Protein AF-A0A2G9V247-F1 (afdb_monomer)

Radius of gyration: 48.84 Å; Cα contacts (8 Å, |Δi|>4): 1577; chains: 1; bounding box: 129×51×136 Å

InterPro domains:
  IPR002049 Laminin-type EGF domain [PF00053] (2-24)
  IPR002049 Laminin-type EGF domain [PF00053] (73-114)
  IPR002049 Laminin-type EGF domain [PF00053] (118-170)
  IPR002049 Laminin-type EGF domain [PF00053] (173-223)
  IPR002049 Laminin-type EGF domain [PF00053] (226-264)
  IPR002049 Laminin-type EGF domain [PS01248] (194-228)
  IPR002049 Laminin-type EGF domain [PS50027] (1-26)
  IPR002049 Laminin-type EGF domain [PS50027] (27-72)
  IPR002049 Laminin-type EGF domain [PS50027] (73-122)
  IPR002049 Laminin-type EGF domain [PS50027] (173-225)
  IPR002049 Laminin-type EGF domain [SM00180] (27-70)
  IPR002049 Laminin-type EGF domain [SM00180] (73-115)
  IPR002049 Laminin-type EGF domain [SM00180] (118-170)
  IPR002049 Laminin-type EGF domain [SM00180] (173-223)
  IPR002049 Laminin-type EGF domain [SM00180] (226-279)
  IPR002049 Laminin-type EGF domain [cd00055] (2-22)
  IPR002049 Laminin-type EGF domain [cd00055] (27-68)
  IPR002049 Laminin-type EGF domain [cd00055] (72-113)
  IPR002049 Laminin-type EGF domain [cd00055] (118-170)
  IPR002049 Laminin-type EGF domain [cd00055] (173-215)

Sequence (607 aa):
MCKDGFVGEKCDQCDIGYYGYPNCKECNCMGAGAKALECDATSGQCPCYANFTARTCDKCAVGFYDYPNCKACSCLIDGAKGQACDSKGQCYCKGNFEGERCDRCKPNFYNFPACEECNCHPAGVTPDFAGCDKVQPGELCSCRKNVDGRICDQCKPTFWDLQYHHADGCIECDCNLNGTLAMLNTCDLKSGQCLCKRNAAGRQCEKCADGFYNLEGFNQLGCEPCNCDIGGALRADCDGQTGQCRCRPRVTGLRCDKPIDNHYFPTLWHHQYEAEDGHTDEQRPVRFAVDETQFPAYSWRGYAVFSPIQEKINMDMDVAKASVYRLLFKYHNPTSVPITATVEIAPKMTHTQDIMQSEKVVFAPTSSPSVKEVTVAGKPFVLNPGKWTLAVNTKQRLFLDYIVVLPAEYYLGTILKERAAPPCEANNAHNSTCVDLLYPPMAIAARADITEATDTFKEVQIDGTTVDLKRVPIEHLPEIIGPASYVQTGDDKKVIEATIEVPEDYDYAVVVEYHNHKETQLPVTVEIVQDGNVKLNGSITIHSCPFATFCREVVSEGGKVAIVPLTKGPATVQLHVPPSADFGLAAINLIAKKEWNNEYLQQVIKN

Foldseek 3Di:
DEDPQFDDPVSQFGDFQWADPPDTDGLQLPFLFAPDSGADRYPSAGHGDPQFDDRNSNHGDFQFADPPVTHGQQADPLFAPDSGDDNVNAGHGDPQFDDSRSQGGDFQFDDPSVRHHQQADQLFAAPPWRHQVPDDVPARGHGFQQFDDSRRPFGHFQWADQGNPPNRRTDGLQADLLQAFQSFSGADRYQSAGHGAQQFDDSRSPWGDFQWADQGSQDSNRTDGLQADLVFAPDSGDDRHQSAGHGDPQFDDSRSPHGPPPDDDCDLCVQKFFQQCWADPVRHGADFDDDCVQANPFPDPGWGWAAQVPFKTKTKDFDAAWFFWKKKWFKADQDQAKFKKKKKKAAPDDPDPDDIAIDIDIDGHDPYTDIDIDDGVPGTHTDHGHMMMIMIGGNHTMITRIMRTGGPCVVVVPSNVDDQADFAFQQCNVPDDHWHWDAPDAPFQKKQFDDPVDQQKWWQDPVRDTHGADKDDCNQGPPLQHIFGKDAAAQAKIKMKGKIFHAAFAKWWKKWWWADQDQDWWKKWKWKDDPNDTQDIFIGINHHHRHNYTAMHITDDPSHGDIGGDHGGIMMMMITGHHRDTITTGMMTIHGPVRDDPSSRHIDTDD

Secondary structure (DSSP, 8-state):
-PPTTEESTTS-EEPTTEESTTS-EE----STTBS-S---TTT----B-TTEESTTS-EEPTTEESTTT-EEP---TTTEEEEEE-TTS-EEE-TTEESTTS-EEPTTEESTTT-EE----TTTB-TT---TTSSPTT----B-TTEESTTS-EEPTTEE---TTSTTSSEE----TTTBGGG---B-TTT--B-B-TTEESTTS-EEPTTEE---TTBTTSSEE----TTTEEEEEE-TTT--EEEPTTEESTTS-EEPTT-----GGGGEEEGGG-B-TTSPBPPEE--TTTSTT-STT-EEE-BTTB-EEEEEEEE-S-EEEEEEEEEE--SSSPEEEEEEEEESSTTS----EEEEEEE---SS-EEEEE-BTTB-EEE-SEEEEEEEE-SS--EEEEEEEEEHHHHH-GGGS-PPPPBPBTTTTTTS--B-EE-PPP--SEEEE--SS----EEEPTTS-EEEPEEPPTTTS-TTT---EEEE--SS-EEEEEEEEE-SSEEEEEEEEEEB-SS--EEEEEEEEETTEEEEEEEEEE-BB-BSS-EEEE-EETTEE-EEEE-SEEEEEEEEEPTT-EEEEEEEEEEEGGG--GGGGS-EE--

Structure (mmCIF, N/CA/C/O backbone):
data_AF-A0A2G9V247-F1
#
_entry.id   AF-A0A2G9V247-F1
#
loop_
_atom_site.group_PDB
_atom_site.id
_atom_site.type_symbol
_atom_site.label_atom_id
_atom_site.label_alt_id
_atom_site.label_comp_id
_atom_site.label_asym_id
_atom_site.label_entity_id
_atom_site.label_seq_id
_atom_site.pdbx_PDB_ins_code
_atom_site.Cartn_x
_atom_site.Cartn_y
_atom_site.Cartn_z
_atom_site.occupancy
_atom_site.B_iso_or_equiv
_atom_site.auth_seq_id
_atom_site.auth_comp_id
_atom_site.auth_asym_id
_atom_site.auth_atom_id
_atom_site.pdbx_PDB_model_num
ATOM 1 N N . MET A 1 1 ? -96.273 -0.673 67.537 1.00 77.56 1 MET A N 1
ATOM 2 C CA . MET A 1 1 ? -94.955 -1.304 67.761 1.00 77.56 1 MET A CA 1
ATOM 3 C C . MET A 1 1 ? -94.477 -1.844 66.430 1.00 77.56 1 MET A C 1
ATOM 5 O O . MET A 1 1 ? -95.245 -2.554 65.790 1.00 77.56 1 MET A O 1
ATOM 9 N N . CYS A 1 2 ? -93.280 -1.453 66.000 1.00 86.56 2 CYS A N 1
ATOM 10 C CA . CYS A 1 2 ? -92.674 -1.945 64.765 1.00 86.56 2 CYS A CA 1
ATOM 11 C C . CYS A 1 2 ? -92.069 -3.342 64.966 1.00 86.56 2 CYS A C 1
ATOM 13 O O . CYS A 1 2 ? -91.823 -3.755 66.099 1.00 86.56 2 CYS A O 1
ATOM 15 N N . LYS A 1 3 ? -91.882 -4.085 63.868 1.00 85.62 3 LYS A N 1
ATOM 16 C CA . LYS A 1 3 ? -91.127 -5.347 63.869 1.00 85.62 3 LYS A CA 1
ATOM 17 C C . LYS A 1 3 ? -89.638 -5.038 64.074 1.00 85.62 3 LYS A C 1
ATOM 19 O O . LYS A 1 3 ? -89.191 -3.969 63.674 1.00 85.62 3 LYS A O 1
ATOM 24 N N . ASP A 1 4 ? -88.898 -5.971 64.670 1.00 85.12 4 ASP A N 1
ATOM 25 C CA . ASP A 1 4 ? -87.453 -5.839 64.890 1.00 85.12 4 ASP A CA 1
ATOM 26 C C . ASP A 1 4 ? -86.709 -5.439 63.600 1.00 85.12 4 ASP A C 1
ATOM 28 O O . ASP A 1 4 ? -86.990 -5.985 62.526 1.00 85.12 4 ASP A O 1
ATOM 32 N N . GLY A 1 5 ? -85.831 -4.438 63.708 1.00 84.38 5 GLY A N 1
ATOM 33 C CA . GLY A 1 5 ? -85.126 -3.808 62.585 1.00 84.38 5 GLY A CA 1
ATOM 34 C C . GLY A 1 5 ? -85.887 -2.715 61.812 1.00 84.38 5 GLY A C 1
ATOM 35 O O . GLY A 1 5 ? -85.357 -2.220 60.816 1.00 84.38 5 GLY A O 1
ATOM 36 N N . PHE A 1 6 ? -87.096 -2.315 62.236 1.00 90.69 6 PHE A N 1
ATOM 37 C CA . PHE A 1 6 ? -87.892 -1.232 61.625 1.00 90.69 6 PHE A CA 1
ATOM 38 C C . PHE A 1 6 ? -88.210 -0.108 62.624 1.00 90.69 6 PHE A C 1
ATOM 40 O O . PHE A 1 6 ? -88.586 -0.370 63.765 1.00 90.69 6 PHE A O 1
ATOM 47 N N . VAL A 1 7 ? -88.161 1.144 62.162 1.00 89.44 7 VAL A N 1
ATOM 48 C CA . VAL A 1 7 ? -88.392 2.362 62.958 1.00 89.44 7 VAL A CA 1
ATOM 49 C C . VAL A 1 7 ? -89.290 3.362 62.209 1.00 89.44 7 VAL A C 1
ATOM 51 O O . VAL A 1 7 ? -89.595 3.187 61.028 1.00 89.44 7 VAL A O 1
ATOM 54 N N . GLY A 1 8 ? -89.741 4.410 62.902 1.00 86.19 8 GLY A N 1
ATOM 55 C CA . GLY A 1 8 ? -90.623 5.459 62.376 1.00 86.19 8 GLY A CA 1
ATOM 56 C C . GLY A 1 8 ? -92.078 5.298 62.825 1.00 86.19 8 GLY A C 1
ATOM 57 O O . GLY A 1 8 ? -92.506 4.211 63.212 1.00 86.19 8 GLY A O 1
ATOM 58 N N . GLU A 1 9 ? -92.867 6.377 62.772 1.00 86.06 9 GLU A N 1
ATOM 59 C CA . GLU A 1 9 ? -94.275 6.361 63.216 1.00 86.06 9 GLU A CA 1
ATOM 60 C C . GLU A 1 9 ? -95.133 5.350 62.440 1.00 86.06 9 GLU A C 1
ATOM 62 O O . GLU A 1 9 ? -96.104 4.811 62.973 1.00 86.06 9 GLU A O 1
ATOM 67 N N . LYS A 1 10 ? -94.750 5.069 61.186 1.00 88.38 10 LYS A N 1
ATOM 68 C CA . LYS A 1 10 ? -95.401 4.091 60.306 1.00 88.38 10 LYS A CA 1
ATOM 69 C C . LYS A 1 10 ? -94.561 2.834 60.060 1.00 88.38 10 LYS A C 1
ATOM 71 O O . LYS A 1 10 ? -94.959 2.012 59.238 1.00 88.38 10 LYS A O 1
ATOM 76 N N . CYS A 1 11 ? -93.438 2.664 60.762 1.00 88.44 11 CYS A N 1
ATOM 77 C CA . CYS A 1 11 ? -92.480 1.577 60.529 1.00 88.44 11 CYS A CA 1
ATOM 78 C C . CYS A 1 11 ? -91.980 1.523 59.070 1.00 88.44 11 CYS A C 1
ATOM 80 O O . CYS A 1 11 ? -91.800 0.449 58.493 1.00 88.44 11 CYS A O 1
ATOM 82 N N . ASP A 1 12 ? -91.829 2.692 58.451 1.00 89.06 12 ASP A N 1
ATOM 83 C CA . ASP A 1 12 ? -91.486 2.900 57.045 1.00 89.06 12 ASP A CA 1
ATOM 84 C C . ASP A 1 12 ? -89.988 3.167 56.818 1.00 89.06 12 ASP A C 1
ATOM 86 O O . ASP A 1 12 ? -89.576 3.526 55.716 1.00 89.06 12 ASP A O 1
ATOM 90 N N . GLN A 1 13 ? -89.163 2.965 57.849 1.00 88.94 13 GLN A N 1
ATOM 91 C CA . GLN A 1 13 ? -87.709 3.104 57.807 1.00 88.94 13 GLN A CA 1
ATOM 92 C C . GLN A 1 13 ? -87.042 1.913 58.502 1.00 88.94 13 GLN A C 1
ATOM 94 O O . GLN A 1 13 ? -87.643 1.261 59.359 1.00 88.94 13 GLN A O 1
ATOM 99 N N . CYS A 1 14 ? -85.797 1.617 58.134 1.00 89.50 14 CYS A N 1
ATOM 100 C CA . CYS A 1 14 ? -84.994 0.639 58.865 1.00 89.50 14 CYS A CA 1
ATOM 101 C C . CYS A 1 14 ? -84.406 1.272 60.127 1.00 89.50 14 CYS A C 1
ATOM 103 O O . CYS A 1 14 ? -84.011 2.436 60.100 1.00 89.50 14 CYS A O 1
ATOM 105 N N . ASP A 1 15 ? -84.381 0.509 61.220 1.00 89.31 15 ASP A N 1
ATOM 106 C CA . ASP A 1 15 ? -83.792 0.938 62.492 1.00 89.31 15 ASP A CA 1
ATOM 107 C C . ASP A 1 15 ? -82.261 1.067 62.387 1.00 89.31 15 ASP A C 1
ATOM 109 O O . ASP A 1 15 ? -81.639 0.558 61.449 1.00 89.31 15 ASP A O 1
ATOM 113 N N . ILE A 1 16 ? -81.633 1.751 63.344 1.00 84.25 16 ILE A N 1
ATOM 114 C CA . ILE A 1 16 ? -80.178 1.925 63.391 1.00 84.25 16 ILE A CA 1
ATOM 115 C C . ILE A 1 16 ? -79.504 0.543 63.416 1.00 84.25 16 ILE A C 1
ATOM 117 O O . ILE A 1 16 ? -79.820 -0.305 64.245 1.00 84.25 16 ILE A O 1
ATOM 121 N N . GLY A 1 17 ? -78.573 0.307 62.486 1.00 86.44 17 GLY A N 1
ATOM 122 C CA . GLY A 1 17 ? -77.956 -1.011 62.292 1.00 86.44 17 GLY A CA 1
ATOM 123 C C . GLY A 1 17 ? -78.681 -1.916 61.285 1.00 86.44 17 GLY A C 1
ATOM 124 O O . GLY A 1 17 ? -78.251 -3.055 61.101 1.00 86.44 17 GLY A O 1
ATOM 125 N N . TYR A 1 18 ? -79.712 -1.422 60.585 1.00 91.06 18 TYR A N 1
ATOM 126 C CA . TYR A 1 18 ? -80.415 -2.114 59.497 1.00 91.06 18 TYR A CA 1
ATOM 127 C C . TYR A 1 18 ? -80.521 -1.254 58.217 1.00 91.06 18 TYR A C 1
ATOM 129 O O . TYR A 1 18 ? -80.540 -0.028 58.278 1.00 91.06 18 TYR A O 1
ATOM 137 N N . TYR A 1 19 ? -80.621 -1.880 57.036 1.00 93.12 19 TYR A N 1
ATOM 138 C CA . TYR A 1 19 ? -80.705 -1.190 55.733 1.00 93.12 19 TYR A CA 1
ATOM 139 C C . TYR A 1 19 ? -81.629 -1.891 54.721 1.00 93.12 19 TYR A C 1
ATOM 141 O O . TYR A 1 19 ? -81.929 -3.079 54.860 1.00 93.12 19 TYR A O 1
ATOM 149 N N . GLY A 1 20 ? -82.030 -1.177 53.659 1.00 91.00 20 GLY A N 1
ATOM 150 C CA . GLY A 1 20 ? -82.696 -1.764 52.485 1.00 91.00 20 GLY A CA 1
ATOM 151 C C . GLY A 1 20 ? -84.227 -1.877 52.565 1.00 91.00 20 GLY A C 1
ATOM 152 O O . GLY A 1 20 ? -84.795 -2.877 52.114 1.00 91.00 20 GLY A O 1
ATOM 153 N N . TYR A 1 21 ? -84.909 -0.870 53.129 1.00 88.19 21 TYR A N 1
ATOM 154 C CA . TYR A 1 21 ? -86.380 -0.798 53.173 1.00 88.19 21 TYR A CA 1
ATOM 155 C C . TYR A 1 21 ? -87.005 -1.086 51.785 1.00 88.19 21 TYR A C 1
ATOM 157 O O . TYR A 1 21 ? -86.497 -0.576 50.783 1.00 88.19 21 TYR A O 1
ATOM 165 N N . PRO A 1 22 ? -88.089 -1.889 51.675 1.00 89.00 22 PRO A N 1
ATOM 166 C CA . PRO A 1 22 ? -88.968 -2.398 52.742 1.00 89.00 22 PRO A CA 1
ATOM 167 C C . PRO A 1 22 ? -88.502 -3.685 53.435 1.00 89.00 22 PRO A C 1
ATOM 169 O O . PRO A 1 22 ? -89.183 -4.171 54.333 1.00 89.00 22 PRO A O 1
ATOM 172 N N . ASN A 1 23 ? -87.360 -4.257 53.044 1.00 90.00 23 ASN A N 1
ATOM 173 C CA . ASN A 1 23 ? -86.847 -5.506 53.608 1.00 90.00 23 ASN A CA 1
ATOM 174 C C . ASN A 1 23 ? -85.585 -5.232 54.428 1.00 90.00 23 ASN A C 1
ATOM 176 O O . ASN A 1 23 ? -84.483 -5.553 53.984 1.00 90.00 23 ASN A O 1
ATOM 180 N N . CYS A 1 24 ? -85.760 -4.633 55.606 1.00 91.06 24 CYS A N 1
ATOM 181 C CA . CYS A 1 24 ? -84.655 -4.249 56.478 1.00 91.06 24 CYS A CA 1
ATOM 182 C C . CYS A 1 24 ? -83.789 -5.456 56.874 1.00 91.06 24 CYS A C 1
ATOM 184 O O . CYS A 1 24 ? -84.285 -6.444 57.418 1.00 91.06 24 CYS A O 1
ATOM 186 N N . LYS A 1 25 ? -82.489 -5.374 56.572 1.00 91.31 25 LYS A N 1
ATOM 187 C CA . LYS A 1 25 ? -81.462 -6.384 56.875 1.00 91.31 25 LYS A CA 1
ATOM 188 C C . LYS A 1 25 ? -80.396 -5.790 57.779 1.00 91.31 25 LYS A C 1
ATOM 190 O O . LYS A 1 25 ? -80.035 -4.634 57.603 1.00 91.31 25 LYS A O 1
ATOM 195 N N . GLU A 1 26 ? -79.855 -6.596 58.684 1.00 91.38 26 GLU A N 1
ATOM 196 C CA . GLU A 1 26 ? -78.796 -6.171 59.600 1.00 91.38 26 GLU A CA 1
ATOM 197 C C . GLU A 1 26 ? -77.509 -5.777 58.851 1.00 91.38 26 GLU A C 1
ATOM 199 O O . GLU A 1 26 ? -77.050 -6.467 57.928 1.00 91.38 26 GLU A O 1
ATOM 204 N N . CYS A 1 27 ? -76.901 -4.668 59.271 1.00 90.19 27 CYS A N 1
ATOM 205 C CA . CYS A 1 27 ? -75.695 -4.099 58.682 1.00 90.19 27 CYS A CA 1
ATOM 206 C C . CYS A 1 27 ? -74.492 -5.055 58.765 1.00 90.19 27 CYS A C 1
ATOM 208 O O . CYS A 1 27 ? -73.778 -5.218 57.772 1.00 90.19 27 CYS A O 1
ATOM 210 N N . ASN A 1 28 ? -74.293 -5.744 59.897 1.00 90.75 28 ASN A N 1
ATOM 211 C CA . ASN A 1 28 ? -73.156 -6.644 60.145 1.00 90.75 28 ASN A CA 1
ATOM 212 C C . ASN A 1 28 ? -71.766 -5.972 60.022 1.00 90.75 28 ASN A C 1
ATOM 214 O O . ASN A 1 28 ? -70.810 -6.579 59.536 1.00 90.75 28 ASN A O 1
ATOM 218 N N . CYS A 1 29 ? -71.625 -4.723 60.479 1.00 90.00 29 CYS A N 1
ATOM 219 C CA . CYS A 1 29 ? -70.367 -3.959 60.447 1.00 90.00 29 CYS A CA 1
ATOM 220 C C . CYS A 1 29 ? -69.390 -4.335 61.579 1.00 90.00 29 CYS A C 1
ATOM 222 O O . CYS A 1 29 ? -68.882 -3.470 62.284 1.00 90.00 29 CYS A O 1
ATOM 224 N N . MET A 1 30 ? -69.136 -5.632 61.773 1.00 83.44 30 MET A N 1
ATOM 225 C CA . MET A 1 30 ? -68.259 -6.155 62.836 1.00 83.44 30 MET A CA 1
ATOM 226 C C . MET A 1 30 ? -66.833 -6.478 62.355 1.00 83.44 30 MET A C 1
ATOM 228 O O . MET A 1 30 ? -66.027 -7.010 63.116 1.00 83.44 30 MET A O 1
ATOM 232 N N . GLY A 1 31 ? -66.516 -6.208 61.083 1.00 78.94 31 GLY A N 1
ATOM 233 C CA . GLY A 1 31 ? -65.180 -6.427 60.531 1.00 78.94 31 GLY A CA 1
ATOM 234 C C . GLY A 1 31 ? -64.132 -5.541 61.207 1.00 78.94 31 GLY A C 1
ATOM 235 O O . GLY A 1 31 ? -64.424 -4.410 61.591 1.00 78.94 31 GLY A O 1
ATOM 236 N N . ALA A 1 32 ? -62.887 -6.019 61.299 1.00 84.88 32 ALA A N 1
ATOM 237 C CA . ALA A 1 32 ? -61.782 -5.285 61.931 1.00 84.88 32 ALA A CA 1
ATOM 238 C C . ALA A 1 32 ? -61.504 -3.909 61.283 1.00 84.88 32 ALA A C 1
ATOM 240 O O . ALA A 1 32 ? -60.868 -3.053 61.893 1.00 84.88 32 ALA A O 1
ATOM 241 N N . GLY A 1 33 ? -61.988 -3.697 60.053 1.00 86.94 33 GLY A N 1
ATOM 242 C CA . GLY A 1 33 ? -61.869 -2.457 59.291 1.00 86.94 33 GLY A CA 1
ATOM 243 C C . GLY A 1 33 ? -63.061 -1.500 59.360 1.00 86.94 33 GLY A C 1
ATOM 244 O O . GLY A 1 33 ? -63.030 -0.478 58.668 1.00 86.94 33 GLY A O 1
ATOM 245 N N . ALA A 1 34 ? -64.119 -1.812 60.115 1.00 91.88 34 ALA A N 1
ATOM 246 C CA . ALA A 1 34 ? -65.298 -0.955 60.243 1.00 91.88 34 ALA A CA 1
ATOM 247 C C . ALA A 1 34 ? -65.079 0.147 61.296 1.00 91.88 34 ALA A C 1
ATOM 249 O O . ALA A 1 34 ? -64.576 -0.110 62.387 1.00 91.88 34 ALA A O 1
ATOM 250 N N . LYS A 1 35 ? -65.471 1.387 60.979 1.00 91.38 35 LYS A N 1
ATOM 251 C CA . LYS A 1 35 ? -65.369 2.543 61.892 1.00 91.38 35 LYS A CA 1
ATOM 252 C C . LYS A 1 35 ? -66.536 2.647 62.873 1.00 91.38 35 LYS A C 1
ATOM 254 O O . LYS A 1 35 ? -66.386 3.252 63.928 1.00 91.38 35 LYS A O 1
ATOM 259 N N . ALA A 1 36 ? -67.697 2.128 62.488 1.00 87.81 36 ALA A N 1
ATOM 260 C CA . ALA A 1 36 ? -68.938 2.193 63.249 1.00 87.81 36 ALA A CA 1
ATOM 261 C C . ALA A 1 36 ? -69.814 0.972 62.935 1.00 87.81 36 ALA A C 1
ATOM 263 O O . ALA A 1 36 ? -69.629 0.321 61.904 1.00 87.81 36 ALA A O 1
ATOM 264 N N . LEU A 1 37 ? -70.766 0.684 63.828 1.00 85.06 37 LEU A N 1
ATOM 265 C CA . LEU A 1 37 ? -71.737 -0.406 63.673 1.00 85.06 37 LEU A CA 1
ATOM 266 C C . LEU A 1 37 ? -72.899 -0.038 62.730 1.00 85.06 37 LEU A C 1
ATOM 268 O O . LEU A 1 37 ? -73.545 -0.928 62.178 1.00 85.06 37 LEU A O 1
ATOM 272 N N . GLU A 1 38 ? -73.145 1.260 62.523 1.00 89.19 38 GLU A N 1
ATOM 273 C CA . GLU A 1 38 ? -74.122 1.773 61.559 1.00 89.19 38 GLU A CA 1
ATOM 274 C C . GLU A 1 38 ? -73.622 1.631 60.112 1.00 89.19 38 GLU A C 1
ATOM 276 O O . GLU A 1 38 ? -72.441 1.830 59.824 1.00 89.19 38 GLU A O 1
ATOM 281 N N . CYS A 1 39 ? -74.534 1.346 59.181 1.00 90.56 39 CYS A N 1
ATOM 282 C CA . CYS A 1 39 ? -74.261 1.337 57.746 1.00 90.56 39 CYS A CA 1
ATOM 283 C C . CYS A 1 39 ? -75.176 2.303 56.991 1.00 90.56 39 CYS A C 1
ATOM 285 O O . CYS A 1 39 ? -76.171 2.791 57.524 1.00 90.56 39 CYS A O 1
ATOM 287 N N . ASP A 1 40 ? -74.840 2.573 55.730 1.00 91.81 40 ASP A N 1
ATOM 288 C CA . ASP A 1 40 ? -75.696 3.357 54.843 1.00 91.81 40 ASP A CA 1
ATOM 289 C C . ASP A 1 40 ? -77.091 2.715 54.703 1.00 91.81 40 ASP A C 1
ATOM 291 O O . ASP A 1 40 ? -77.213 1.551 54.315 1.00 91.81 40 ASP A O 1
ATOM 295 N N . ALA A 1 41 ? -78.148 3.484 54.983 1.00 86.88 41 ALA A N 1
ATOM 296 C CA . ALA A 1 41 ? -79.519 2.976 55.100 1.00 86.88 41 ALA A CA 1
ATOM 297 C C . ALA A 1 41 ? -80.092 2.382 53.794 1.00 86.88 41 ALA A C 1
ATOM 299 O O . ALA A 1 41 ? -81.062 1.617 53.833 1.00 86.88 41 ALA A O 1
ATOM 300 N N . THR A 1 42 ? -79.499 2.699 52.636 1.00 87.44 42 THR A N 1
ATOM 301 C CA . THR A 1 42 ? -79.966 2.225 51.321 1.00 87.44 42 THR A CA 1
ATOM 302 C C . THR A 1 42 ? -79.124 1.058 50.804 1.00 87.44 42 THR A C 1
ATOM 304 O O . THR A 1 42 ? -79.663 0.022 50.419 1.00 87.44 42 THR A O 1
ATOM 307 N N . SER A 1 43 ? -77.801 1.211 50.794 1.00 90.00 43 SER A N 1
ATOM 308 C CA . SER A 1 43 ? -76.847 0.251 50.221 1.00 90.00 43 SER A CA 1
ATOM 309 C C . SER A 1 43 ? -76.347 -0.794 51.219 1.00 90.00 43 SER A C 1
ATOM 311 O O . SER A 1 43 ? -75.874 -1.859 50.816 1.00 90.00 43 SER A O 1
ATOM 313 N N . GLY A 1 44 ? -76.431 -0.499 52.517 1.00 90.81 44 GLY A N 1
ATOM 314 C CA . GLY A 1 44 ? -75.896 -1.341 53.580 1.00 90.81 44 GLY A CA 1
ATOM 315 C C . GLY A 1 44 ? -74.382 -1.326 53.704 1.00 90.81 44 GLY A C 1
ATOM 316 O O . GLY A 1 44 ? -73.825 -2.242 54.312 1.00 90.81 44 GLY A O 1
ATOM 317 N N . GLN A 1 45 ? -73.712 -0.351 53.086 1.00 93.00 45 GLN A N 1
ATOM 318 C CA . GLN A 1 45 ? -72.262 -0.202 53.112 1.00 93.00 45 GLN A CA 1
ATOM 319 C C . GLN A 1 45 ? -71.799 0.308 54.482 1.00 93.00 45 GLN A C 1
ATOM 321 O O . GLN A 1 45 ? -72.212 1.377 54.931 1.00 93.00 45 GLN A O 1
ATOM 326 N N . CYS A 1 46 ? -70.914 -0.444 55.131 1.00 93.38 46 CYS A N 1
ATOM 327 C CA . CYS A 1 46 ? -70.270 -0.039 56.373 1.00 93.38 46 CYS A CA 1
ATOM 328 C C . CYS A 1 46 ? -69.203 1.044 56.114 1.00 93.38 46 CYS A C 1
ATOM 330 O O . CYS A 1 46 ? -68.528 1.013 55.073 1.00 93.38 46 CYS A O 1
ATOM 332 N N . PRO A 1 47 ? -68.998 1.987 57.050 1.00 92.69 47 PRO A N 1
ATOM 333 C CA . PRO A 1 47 ? -67.961 3.006 56.940 1.00 92.69 47 PRO A CA 1
ATOM 334 C C . PRO A 1 47 ? -66.579 2.397 57.217 1.00 92.69 47 PRO A C 1
ATOM 336 O O . PRO A 1 47 ? -66.185 2.221 58.368 1.00 92.69 47 PRO A O 1
ATOM 339 N N . CYS A 1 48 ? -65.819 2.084 56.166 1.00 92.88 48 CYS A N 1
ATOM 340 C CA . CYS A 1 48 ? -64.509 1.437 56.297 1.00 92.88 48 CYS A CA 1
ATOM 341 C C . CYS A 1 48 ? -63.357 2.428 56.567 1.00 92.88 48 CYS A C 1
ATOM 343 O O . CYS A 1 48 ? -63.391 3.597 56.155 1.00 92.88 48 CYS A O 1
ATOM 345 N N . TYR A 1 49 ? -62.300 1.966 57.246 1.00 91.75 49 TYR A N 1
ATOM 346 C CA . TYR A 1 49 ? -60.971 2.596 57.193 1.00 91.75 49 TYR A CA 1
ATOM 347 C C . TYR A 1 49 ? -60.382 2.505 55.779 1.00 91.75 49 TYR A C 1
ATOM 349 O O . TYR A 1 49 ? -60.751 1.629 55.004 1.00 91.75 49 TYR A O 1
ATOM 357 N N . ALA A 1 50 ? -59.486 3.434 55.423 1.00 90.31 50 ALA A N 1
ATOM 358 C CA . ALA A 1 50 ? -59.043 3.633 54.036 1.00 90.31 50 ALA A CA 1
ATOM 359 C C . ALA A 1 50 ? -58.381 2.394 53.398 1.00 90.31 50 ALA A C 1
ATOM 361 O O . ALA A 1 50 ? -58.468 2.208 52.189 1.00 90.31 50 ALA A O 1
ATOM 362 N N . ASN A 1 51 ? -57.747 1.539 54.204 1.00 92.69 51 ASN A N 1
ATOM 363 C CA . ASN A 1 51 ? -57.111 0.292 53.775 1.00 92.69 51 ASN A CA 1
ATOM 364 C C . ASN A 1 51 ? -58.062 -0.924 53.750 1.00 92.69 51 ASN A C 1
ATOM 366 O O . ASN A 1 51 ? -57.613 -2.030 53.454 1.00 92.69 51 ASN A O 1
ATOM 370 N N . PHE A 1 52 ? -59.360 -0.741 54.012 1.00 94.06 52 PHE A N 1
ATOM 371 C CA . PHE A 1 52 ? -60.383 -1.791 53.986 1.00 94.06 52 PHE A CA 1
ATOM 372 C C . PHE A 1 52 ? -61.479 -1.484 52.957 1.00 94.06 52 PHE A C 1
ATOM 374 O O . PHE A 1 52 ? -61.723 -0.339 52.586 1.00 94.06 52 PHE A O 1
ATOM 381 N N . THR A 1 53 ? -62.148 -2.527 52.475 1.00 91.19 53 THR A N 1
ATOM 382 C CA . THR A 1 53 ? -63.188 -2.458 51.445 1.00 91.19 53 THR A CA 1
ATOM 383 C C . THR A 1 53 ? -64.244 -3.552 51.647 1.00 91.19 53 THR A C 1
ATOM 385 O O . THR A 1 53 ? -64.221 -4.270 52.645 1.00 91.19 53 THR A O 1
ATOM 388 N N . ALA A 1 54 ? -65.144 -3.698 50.671 1.00 91.19 54 ALA A N 1
ATOM 389 C CA . ALA A 1 54 ? -66.357 -4.514 50.706 1.00 91.19 54 ALA A CA 1
ATOM 390 C C . ALA A 1 54 ? -67.435 -3.967 51.652 1.00 91.19 54 ALA A C 1
ATOM 392 O O . ALA A 1 54 ? -67.207 -3.039 52.426 1.00 91.19 54 ALA A O 1
ATOM 393 N N . ARG A 1 55 ? -68.640 -4.543 51.561 1.00 91.81 55 ARG A N 1
ATOM 394 C CA . ARG A 1 55 ? -69.830 -4.060 52.274 1.00 91.81 55 ARG A CA 1
ATOM 395 C C . ARG A 1 55 ? -69.635 -4.021 53.790 1.00 91.81 55 ARG A C 1
ATOM 397 O O . ARG A 1 55 ? -70.089 -3.082 54.424 1.00 91.81 55 ARG A O 1
ATOM 404 N N . THR A 1 56 ? -68.948 -5.018 54.339 1.00 92.31 56 THR A N 1
ATOM 405 C CA . THR A 1 56 ? -68.739 -5.252 55.778 1.00 92.31 56 THR A CA 1
ATOM 406 C C . THR A 1 56 ? -67.336 -4.886 56.268 1.00 92.31 56 THR A C 1
ATOM 408 O O . THR A 1 56 ? -67.007 -5.161 57.419 1.00 92.31 56 THR A O 1
ATOM 411 N N . CYS A 1 57 ? -66.509 -4.251 55.427 1.00 93.00 57 CYS A N 1
ATOM 412 C CA . CYS A 1 57 ? -65.119 -3.894 55.747 1.00 93.00 57 CYS A CA 1
ATOM 413 C C . CYS A 1 57 ? -64.242 -5.095 56.162 1.00 93.00 57 CYS A C 1
ATOM 415 O O . CYS A 1 57 ? -63.313 -4.957 56.959 1.00 93.00 57 CYS A O 1
ATOM 417 N N . ASP A 1 58 ? -64.549 -6.281 55.633 1.00 91.38 58 ASP A N 1
ATOM 418 C CA . ASP A 1 58 ? -63.897 -7.563 55.927 1.00 91.38 58 ASP A CA 1
ATOM 419 C C . ASP A 1 58 ? -62.879 -7.987 54.852 1.00 91.38 58 ASP A C 1
ATOM 421 O O . ASP A 1 58 ? -62.385 -9.115 54.849 1.00 91.38 58 ASP A O 1
ATOM 425 N N . LYS A 1 59 ? -62.548 -7.077 53.929 1.00 91.44 59 LYS A N 1
ATOM 426 C CA . LYS A 1 59 ? -61.519 -7.258 52.898 1.00 91.44 59 LYS A CA 1
ATOM 427 C C . LYS A 1 59 ? -60.585 -6.059 52.878 1.00 91.44 59 LYS A C 1
ATOM 429 O O . LYS A 1 59 ? -61.001 -4.944 53.176 1.00 91.44 59 LYS A O 1
ATOM 434 N N . CYS A 1 60 ? -59.335 -6.267 52.483 1.00 93.00 60 CYS A N 1
ATOM 435 C CA . CYS A 1 60 ? -58.405 -5.159 52.275 1.00 93.00 60 CYS A CA 1
ATOM 436 C C . CYS A 1 60 ? -58.718 -4.417 50.971 1.00 93.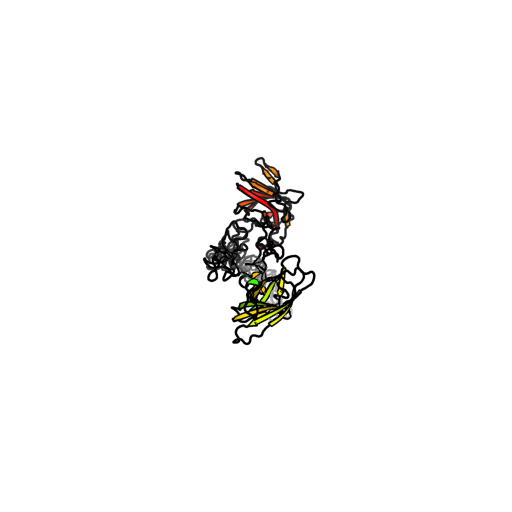00 60 CYS A C 1
ATOM 438 O O . CYS A 1 60 ? -59.113 -5.029 49.976 1.00 93.00 60 CYS A O 1
ATOM 440 N N . ALA A 1 61 ? -58.556 -3.094 50.984 1.00 92.75 61 ALA A N 1
ATOM 441 C CA . ALA A 1 61 ? -58.671 -2.256 49.797 1.00 92.75 61 ALA A CA 1
ATOM 442 C C . ALA A 1 61 ? -57.567 -2.583 48.774 1.00 92.75 61 ALA A C 1
ATOM 444 O O . ALA A 1 61 ? -56.531 -3.151 49.115 1.00 92.75 61 ALA A O 1
ATOM 445 N N . VAL A 1 62 ? -57.774 -2.208 47.508 1.00 91.12 62 VAL A N 1
ATOM 446 C CA . VAL A 1 62 ? -56.761 -2.388 46.453 1.00 91.12 62 VAL A CA 1
ATOM 447 C C . VAL A 1 62 ? -55.464 -1.682 46.860 1.00 91.12 62 VAL A C 1
ATOM 449 O O . VAL A 1 62 ? -55.493 -0.528 47.278 1.00 91.12 62 VAL A O 1
ATOM 452 N N . GLY A 1 63 ? -54.332 -2.379 46.743 1.00 90.88 63 GLY A N 1
ATOM 453 C CA . GLY A 1 63 ? -53.040 -1.890 47.236 1.00 90.88 63 GLY A CA 1
ATOM 454 C C . GLY A 1 63 ? -52.737 -2.273 48.689 1.00 90.88 63 GLY A C 1
ATOM 455 O O . GLY A 1 63 ? -51.697 -1.869 49.201 1.00 90.88 63 GLY A O 1
ATOM 456 N N . PHE A 1 64 ? -53.594 -3.071 49.340 1.00 93.44 64 PHE A N 1
ATOM 457 C CA . PHE A 1 64 ? -53.376 -3.618 50.680 1.00 93.44 64 PHE A CA 1
ATOM 458 C C . PHE A 1 64 ? -53.679 -5.130 50.740 1.00 93.44 64 PHE A C 1
ATOM 460 O O . PHE A 1 64 ? -54.539 -5.624 50.012 1.00 93.44 64 PHE A O 1
ATOM 467 N N . TYR A 1 65 ? -53.000 -5.869 51.623 1.00 93.62 65 TYR A N 1
ATOM 468 C CA . TYR A 1 65 ? -53.135 -7.326 51.801 1.00 93.62 65 TYR A CA 1
ATOM 469 C C . TYR A 1 65 ? -53.016 -7.736 53.283 1.00 93.62 65 TYR A C 1
ATOM 471 O O . TYR A 1 65 ? -52.692 -6.896 54.115 1.00 93.62 65 TYR A O 1
ATOM 479 N N . ASP A 1 66 ? -53.243 -9.013 53.627 1.00 92.12 66 ASP A N 1
ATOM 480 C CA . ASP A 1 66 ? -53.113 -9.547 55.004 1.00 92.12 66 ASP A CA 1
ATOM 481 C C . ASP A 1 66 ? -54.205 -9.060 55.993 1.00 92.12 66 ASP A C 1
ATOM 483 O O . ASP A 1 66 ? -53.920 -8.424 57.010 1.00 92.12 66 ASP A O 1
ATOM 487 N N . TYR A 1 67 ? -55.489 -9.330 55.701 1.00 90.62 67 TYR A N 1
ATOM 488 C CA . TYR A 1 67 ? -56.597 -9.090 56.650 1.00 90.62 67 TYR A CA 1
ATOM 489 C C . TYR A 1 67 ? -56.416 -9.960 57.912 1.00 90.62 67 TYR A C 1
ATOM 491 O O . TYR A 1 67 ? -56.149 -11.154 57.768 1.00 90.62 67 TYR A O 1
ATOM 499 N N . PRO A 1 68 ? -56.595 -9.428 59.141 1.00 90.81 68 PRO A N 1
ATOM 500 C CA . PRO A 1 68 ? -57.232 -8.150 59.495 1.00 90.81 68 PRO A CA 1
ATOM 501 C C . PRO A 1 68 ? -56.309 -6.925 59.560 1.00 90.81 68 PRO A C 1
ATOM 503 O O . PRO A 1 68 ? -56.787 -5.841 59.870 1.00 90.81 68 PRO A O 1
ATOM 506 N N . ASN A 1 69 ? -55.011 -7.057 59.283 1.00 91.06 69 ASN A N 1
ATOM 507 C CA . ASN A 1 69 ? -54.051 -5.958 59.440 1.00 91.06 69 ASN A CA 1
ATOM 508 C C . ASN A 1 69 ? -53.985 -5.026 58.219 1.00 91.06 69 ASN A C 1
ATOM 510 O O . ASN A 1 69 ? -53.645 -3.856 58.368 1.00 91.06 69 ASN A O 1
ATOM 514 N N . CYS A 1 70 ? -54.303 -5.537 57.025 1.00 92.50 70 CYS A N 1
ATOM 515 C CA . CYS A 1 70 ? -54.336 -4.795 55.761 1.00 92.50 70 CYS A CA 1
ATOM 516 C C . CYS A 1 70 ? -53.104 -3.892 55.551 1.00 92.50 70 CYS A C 1
ATOM 518 O O . CYS A 1 70 ? -53.201 -2.662 55.571 1.00 92.50 70 CYS A O 1
ATOM 520 N N . LYS A 1 71 ? -51.940 -4.525 55.356 1.00 93.31 71 LYS A N 1
ATOM 521 C CA . LYS A 1 71 ? -50.630 -3.907 55.083 1.00 93.31 71 LYS A CA 1
ATOM 522 C C . LYS A 1 71 ? -50.539 -3.424 53.637 1.00 93.31 71 LYS A C 1
ATOM 524 O O . LYS A 1 71 ? -51.063 -4.080 52.744 1.00 93.31 71 LYS A O 1
ATOM 529 N N . ALA A 1 72 ? -49.845 -2.312 53.394 1.00 93.31 72 ALA A N 1
ATOM 530 C CA . ALA A 1 72 ? -49.664 -1.774 52.045 1.00 93.31 72 ALA A CA 1
ATOM 531 C C . ALA A 1 72 ? -48.779 -2.683 51.170 1.00 93.31 72 ALA A C 1
ATOM 533 O O . ALA A 1 72 ? -47.740 -3.181 51.615 1.00 93.31 72 ALA A O 1
ATOM 534 N N . CYS A 1 73 ? -49.166 -2.861 49.908 1.00 94.19 73 CYS A N 1
ATOM 535 C CA . CYS A 1 73 ? -48.350 -3.518 48.894 1.00 94.19 73 CYS A CA 1
ATOM 536 C C . CYS A 1 73 ? -47.076 -2.701 48.637 1.00 94.19 73 CYS A C 1
ATOM 538 O O . CYS A 1 73 ? -47.108 -1.474 48.567 1.00 94.19 73 CYS A O 1
ATOM 540 N N . SER A 1 74 ? -45.947 -3.380 48.447 1.00 94.12 74 SER A N 1
ATOM 541 C CA . SER A 1 74 ? -44.642 -2.736 48.243 1.00 94.12 74 SER A CA 1
ATOM 542 C C . SER A 1 74 ? -44.147 -2.832 46.789 1.00 94.12 74 SER A C 1
ATOM 544 O O . SER A 1 74 ? -42.950 -2.947 46.548 1.00 94.12 74 SER A O 1
ATOM 546 N N . CYS A 1 75 ? -45.042 -2.796 45.802 1.00 94.38 75 CYS A N 1
ATOM 547 C CA . CYS A 1 75 ? -44.704 -3.008 44.388 1.00 94.38 75 CYS A CA 1
ATOM 548 C C . CYS A 1 75 ? -43.904 -1.848 43.779 1.00 94.38 75 CYS A C 1
ATOM 550 O O . CYS A 1 75 ? -44.313 -0.692 43.902 1.00 94.38 75 CYS A O 1
ATOM 552 N N . LEU A 1 76 ? -42.801 -2.144 43.083 1.00 93.06 76 LEU A N 1
ATOM 553 C CA . LEU A 1 76 ? -42.029 -1.142 42.351 1.00 93.06 76 LEU A CA 1
ATOM 554 C C . LEU A 1 76 ? -42.643 -0.905 40.969 1.00 93.06 76 LEU A C 1
ATOM 556 O O . LEU A 1 76 ? -42.810 -1.839 40.186 1.00 93.06 76 LEU A O 1
ATOM 560 N N . ILE A 1 77 ? -42.991 0.344 40.660 1.00 91.19 77 ILE A N 1
ATOM 561 C CA . ILE A 1 77 ? -43.796 0.665 39.472 1.00 91.19 77 ILE A CA 1
ATOM 562 C C . ILE A 1 77 ? -43.050 0.443 38.147 1.00 91.19 77 ILE A C 1
ATOM 564 O O . ILE A 1 77 ? -43.675 0.201 37.110 1.00 91.19 77 ILE A O 1
ATOM 568 N N . ASP A 1 78 ? -41.716 0.462 38.191 1.00 90.69 78 ASP A N 1
ATOM 569 C CA . ASP A 1 78 ? -40.870 0.187 37.033 1.00 90.69 78 ASP A CA 1
ATOM 570 C C . ASP A 1 78 ? -41.087 -1.240 36.520 1.00 90.69 78 ASP A C 1
ATOM 572 O O . ASP A 1 78 ? -41.315 -1.439 35.324 1.00 90.69 78 ASP A O 1
ATOM 576 N N . GLY A 1 79 ? -41.153 -2.219 37.429 1.00 90.38 79 GLY A N 1
ATOM 577 C CA . GLY A 1 79 ? -41.345 -3.628 37.091 1.00 90.38 79 GLY A CA 1
ATOM 578 C C . GLY A 1 79 ? -42.763 -4.164 37.273 1.00 90.38 79 GLY A C 1
ATOM 579 O O . GLY A 1 79 ? -43.098 -5.195 36.694 1.00 90.38 79 GLY A O 1
ATOM 580 N N . ALA A 1 80 ? -43.626 -3.506 38.047 1.00 94.38 80 ALA A N 1
ATOM 581 C CA . ALA A 1 80 ? -44.986 -3.972 38.318 1.00 94.38 80 ALA A CA 1
ATOM 582 C C . ALA A 1 80 ? -46.009 -3.434 37.303 1.00 94.38 80 ALA A C 1
ATOM 584 O O . ALA A 1 80 ? -45.895 -2.324 36.792 1.00 94.38 80 ALA A O 1
ATOM 585 N N . LYS A 1 81 ? -47.072 -4.203 37.034 1.00 93.38 81 LYS A N 1
ATOM 586 C CA . LYS A 1 81 ? -48.225 -3.765 36.220 1.00 93.38 81 LYS A CA 1
ATOM 587 C C . LYS A 1 81 ? -49.097 -2.718 36.931 1.00 93.38 81 LYS A C 1
ATOM 589 O O . LYS A 1 81 ? -49.961 -2.118 36.303 1.00 93.38 81 LYS A O 1
ATOM 594 N N . GLY A 1 82 ? -48.888 -2.521 38.231 1.00 90.56 82 GLY A N 1
ATOM 595 C CA . GLY A 1 82 ? -49.583 -1.557 39.079 1.00 90.56 82 GLY A CA 1
ATOM 596 C C . GLY A 1 82 ? -49.155 -1.706 40.543 1.00 90.56 82 GLY A C 1
ATOM 597 O O . GLY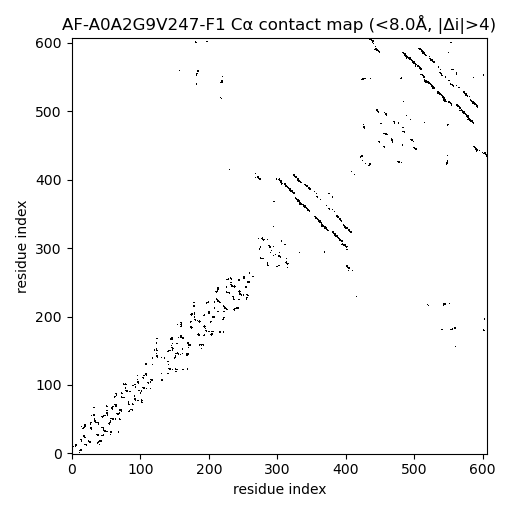 A 1 82 ? -48.283 -2.511 40.858 1.00 90.56 82 GLY A O 1
ATOM 598 N N . GLN A 1 83 ? -49.787 -0.951 41.445 1.00 89.56 83 GLN A N 1
ATOM 599 C CA . GLN A 1 83 ? -49.500 -0.987 42.891 1.00 89.56 83 GLN A CA 1
ATOM 600 C C . GLN A 1 83 ? -50.300 -2.052 43.668 1.00 89.56 83 GLN A C 1
ATOM 602 O O . GLN A 1 83 ? -50.186 -2.144 44.887 1.00 89.56 83 GLN A O 1
ATOM 607 N N . ALA A 1 84 ? -51.118 -2.854 42.984 1.00 91.31 84 ALA A N 1
ATOM 608 C CA . ALA A 1 84 ? -51.878 -3.937 43.600 1.00 91.31 84 ALA A CA 1
ATOM 609 C C . ALA A 1 84 ? -51.035 -5.217 43.735 1.00 91.31 84 ALA A C 1
ATOM 611 O O . ALA A 1 84 ? -50.219 -5.531 42.867 1.00 91.31 84 ALA A O 1
ATOM 612 N N . CYS A 1 85 ? -51.293 -5.981 44.794 1.00 92.88 85 CYS A N 1
ATOM 613 C CA . CYS A 1 85 ? -50.678 -7.275 45.073 1.00 92.88 85 CYS A CA 1
ATOM 614 C C . CYS A 1 85 ? -51.747 -8.321 45.429 1.00 92.88 85 CYS A C 1
ATOM 616 O O . CYS A 1 85 ? -52.928 -7.990 45.576 1.00 92.88 85 CYS A O 1
ATOM 618 N N . ASP A 1 86 ? -51.357 -9.592 45.493 1.00 91.00 86 ASP A N 1
ATOM 619 C CA . ASP A 1 86 ? -52.241 -10.678 45.919 1.00 91.00 86 ASP A CA 1
ATOM 620 C C . ASP A 1 86 ? -52.453 -10.703 47.448 1.00 91.00 86 ASP A C 1
ATOM 622 O O . ASP A 1 86 ? -51.934 -9.870 48.193 1.00 91.00 86 ASP A O 1
ATOM 626 N N . SER A 1 87 ? -53.211 -11.684 47.948 1.00 87.75 87 SER A N 1
ATOM 627 C CA . SER A 1 87 ? -53.489 -11.821 49.385 1.00 87.75 87 SER A CA 1
ATOM 628 C C . SER A 1 87 ? -52.249 -12.097 50.247 1.00 87.75 87 SER A C 1
ATOM 630 O O . SER A 1 87 ? -52.345 -12.001 51.469 1.00 87.75 87 SER A O 1
ATOM 632 N N . LYS A 1 88 ? -51.112 -12.463 49.640 1.00 89.94 88 LYS A N 1
ATOM 633 C CA . LYS A 1 88 ? -49.829 -12.732 50.303 1.00 89.94 88 LYS A CA 1
ATOM 634 C C . LYS A 1 88 ? -48.835 -11.575 50.167 1.00 89.94 88 LYS A C 1
ATOM 636 O O . LYS A 1 88 ? -47.770 -11.646 50.768 1.00 89.94 88 LYS A O 1
ATOM 641 N N . GLY A 1 89 ? -49.171 -10.527 49.416 1.00 90.56 89 GLY A N 1
ATOM 642 C CA . GLY A 1 89 ? -48.288 -9.387 49.185 1.00 90.56 89 GLY A CA 1
ATOM 643 C C . GLY A 1 89 ? -47.471 -9.465 47.894 1.00 90.56 89 GLY A C 1
ATOM 644 O O . GLY A 1 89 ? -46.697 -8.549 47.629 1.00 90.56 89 GLY A O 1
ATOM 645 N N . GLN A 1 90 ? -47.653 -10.503 47.069 1.00 93.94 90 GLN A N 1
ATOM 646 C CA . GLN A 1 90 ? -46.920 -10.679 45.814 1.00 93.94 90 GLN A CA 1
ATOM 647 C C . GLN A 1 90 ? -47.455 -9.730 44.737 1.00 93.94 90 GLN A C 1
ATOM 649 O O . GLN A 1 90 ? -48.642 -9.735 44.400 1.00 93.94 90 GLN A O 1
ATOM 654 N N . CYS A 1 91 ? -46.563 -8.926 44.165 1.00 95.06 91 CYS A N 1
ATOM 655 C CA . CYS A 1 91 ? -46.888 -7.980 43.106 1.00 95.06 91 CYS A CA 1
ATOM 656 C C . CYS A 1 91 ? -47.024 -8.655 41.736 1.00 95.06 91 CYS A C 1
ATOM 658 O O . CYS A 1 91 ? -46.359 -9.650 41.432 1.00 95.06 91 CYS A O 1
ATOM 660 N N . TYR A 1 92 ? -47.864 -8.077 40.875 1.00 94.50 92 TYR A N 1
ATOM 661 C CA . TYR A 1 92 ? -48.052 -8.547 39.502 1.00 94.50 92 TYR A CA 1
ATOM 662 C C . TYR A 1 92 ? -47.017 -7.919 38.564 1.00 94.50 92 TYR A C 1
ATOM 664 O O . TYR A 1 92 ? -47.188 -6.785 38.114 1.00 94.50 92 TYR A O 1
ATOM 672 N N . CYS A 1 93 ? -45.955 -8.654 38.244 1.00 94.56 93 CYS A N 1
ATOM 673 C CA . CYS A 1 93 ? -44.844 -8.127 37.449 1.00 94.56 93 CYS A CA 1
ATOM 674 C C . CYS A 1 93 ? -45.136 -8.053 35.939 1.00 94.56 93 CYS A C 1
ATOM 676 O O . CYS A 1 93 ? -45.931 -8.824 35.385 1.00 94.56 93 CYS A O 1
ATOM 678 N N . LYS A 1 94 ? -44.495 -7.089 35.266 1.00 93.00 94 LYS A N 1
ATOM 679 C CA . LYS A 1 94 ? -44.383 -6.983 33.803 1.00 93.00 94 LYS A CA 1
ATOM 680 C C . LYS A 1 94 ? -43.576 -8.171 33.261 1.00 93.00 94 LYS A C 1
ATOM 682 O O . LYS A 1 94 ? -42.928 -8.890 34.015 1.00 93.00 94 LYS A O 1
ATOM 687 N N . GLY A 1 95 ? -43.635 -8.391 31.945 1.00 91.81 95 GLY A N 1
ATOM 688 C CA . GLY A 1 95 ? -43.105 -9.595 31.288 1.00 91.81 95 GLY A CA 1
ATOM 689 C C . GLY A 1 95 ? -41.679 -9.971 31.700 1.00 91.81 95 GLY A C 1
ATOM 690 O O . GLY A 1 95 ? -41.456 -11.131 32.041 1.00 91.81 95 GLY A O 1
ATOM 691 N N . ASN A 1 96 ? -40.783 -8.984 31.765 1.00 91.75 96 ASN A N 1
ATOM 692 C CA . ASN A 1 96 ? -39.336 -9.167 31.943 1.00 91.75 96 ASN A CA 1
ATOM 693 C C . ASN A 1 96 ? -38.869 -9.018 33.401 1.00 91.75 96 ASN A C 1
ATOM 695 O O . ASN A 1 96 ? -37.672 -9.015 33.669 1.00 91.75 96 ASN A O 1
ATOM 699 N N . PHE A 1 97 ? -39.802 -8.879 34.347 1.00 93.69 97 PHE A N 1
ATOM 700 C CA . PHE A 1 97 ? -39.514 -8.583 35.750 1.00 93.69 97 PHE A CA 1
ATOM 701 C C . PHE A 1 97 ? -40.005 -9.708 36.657 1.00 93.69 97 PHE A C 1
ATOM 703 O O . PHE A 1 97 ? -41.009 -10.367 36.371 1.00 93.69 97 PHE A O 1
ATOM 710 N N . GLU A 1 98 ? -39.319 -9.903 37.774 1.00 92.56 98 GLU A N 1
ATOM 711 C CA . GLU A 1 98 ? -39.677 -10.862 38.814 1.00 92.56 98 GLU A CA 1
ATOM 712 C C . GLU A 1 98 ? -39.353 -10.322 40.214 1.00 92.56 98 GLU A C 1
ATOM 714 O O . GLU A 1 98 ? -38.935 -9.177 40.378 1.00 92.56 98 GLU A O 1
ATOM 719 N N . GLY A 1 99 ? -39.575 -11.150 41.236 1.00 91.12 99 GLY A N 1
ATOM 720 C CA . GLY A 1 99 ? -39.449 -10.782 42.646 1.00 91.12 99 GLY A CA 1
ATOM 721 C C . GLY A 1 99 ? -40.790 -10.409 43.278 1.00 91.12 99 GLY A C 1
ATOM 722 O O . GLY A 1 99 ? -41.763 -10.098 42.591 1.00 91.12 99 GLY A O 1
ATOM 723 N N . GLU A 1 100 ? -40.852 -10.432 44.611 1.00 91.50 100 GLU A N 1
ATOM 724 C CA . GLU A 1 100 ? -42.081 -10.111 45.354 1.00 91.50 100 GLU A CA 1
ATOM 725 C C . GLU A 1 100 ? -42.559 -8.681 45.096 1.00 91.50 100 GLU A C 1
ATOM 727 O O . GLU A 1 100 ? -43.760 -8.418 45.066 1.00 91.50 100 GLU A O 1
ATOM 732 N N . ARG A 1 101 ? -41.611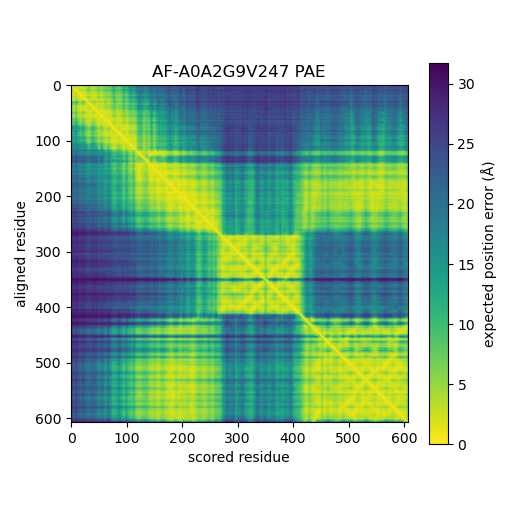 -7.773 44.837 1.00 93.44 101 ARG A N 1
ATOM 733 C CA . ARG A 1 101 ? -41.844 -6.352 44.566 1.00 93.44 101 ARG A CA 1
ATOM 734 C C . ARG A 1 101 ? -41.667 -5.975 43.094 1.00 93.44 101 ARG A C 1
ATOM 736 O O . ARG A 1 101 ? -41.803 -4.797 42.774 1.00 93.44 101 ARG A O 1
ATOM 743 N N . CYS A 1 102 ? -41.395 -6.939 42.211 1.00 94.44 102 CYS A N 1
ATOM 744 C CA . CYS A 1 102 ? -41.006 -6.696 40.816 1.00 94.44 102 CYS A CA 1
ATOM 745 C C . CYS A 1 102 ? -39.751 -5.814 40.690 1.00 94.44 102 CYS A C 1
ATOM 747 O O . CYS A 1 102 ? -39.703 -4.883 39.889 1.00 94.44 102 CYS A O 1
ATOM 749 N N . ASP A 1 103 ? -38.767 -6.081 41.544 1.00 91.75 103 ASP A N 1
ATOM 750 C CA . ASP A 1 103 ? -37.566 -5.279 41.788 1.00 91.75 103 ASP A CA 1
ATOM 751 C C . ASP A 1 103 ? -36.305 -5.828 41.105 1.00 91.75 103 ASP A C 1
ATOM 753 O O . ASP A 1 103 ? -35.209 -5.311 41.307 1.00 91.75 103 ASP A O 1
ATOM 757 N N . ARG A 1 104 ? -36.447 -6.877 40.294 1.00 90.19 104 ARG A N 1
ATOM 758 C CA . ARG A 1 104 ? -35.350 -7.492 39.545 1.00 90.19 104 ARG A CA 1
ATOM 759 C C . ARG A 1 104 ? -35.829 -7.983 38.183 1.00 90.19 104 ARG A C 1
ATOM 761 O O . ARG A 1 104 ? -37.022 -8.212 37.973 1.00 90.19 104 ARG A O 1
ATOM 768 N N . CYS A 1 105 ? -34.891 -8.150 37.261 1.00 87.94 105 CYS A N 1
ATOM 769 C CA . CYS A 1 105 ? -35.169 -8.741 35.959 1.00 87.94 105 CYS A CA 1
ATOM 770 C C . CYS A 1 105 ? -35.302 -10.261 36.072 1.00 87.94 105 CYS A C 1
ATOM 772 O O . CYS A 1 105 ? -34.675 -10.879 36.931 1.00 87.94 105 CYS A O 1
ATOM 774 N N . LYS A 1 106 ? -36.117 -10.856 35.201 1.00 88.44 106 LYS A N 1
ATOM 775 C CA . LYS A 1 106 ? -36.160 -12.310 35.017 1.00 88.44 106 LYS A CA 1
ATOM 776 C C . LYS A 1 106 ? -34.824 -12.840 34.480 1.00 88.44 106 LYS A C 1
ATOM 778 O O . LYS A 1 106 ? -34.080 -12.072 33.870 1.00 88.44 106 LYS A O 1
ATOM 783 N N . PRO A 1 107 ? -34.547 -14.151 34.613 1.00 84.25 107 PRO A N 1
ATOM 784 C CA . PRO A 1 107 ? -33.411 -14.787 33.945 1.00 84.25 107 PRO A CA 1
ATOM 785 C C . PRO A 1 107 ? -33.375 -14.464 32.443 1.00 84.25 107 PRO A C 1
ATOM 787 O O . PRO A 1 107 ? -34.431 -14.446 31.805 1.00 84.25 107 PRO A O 1
ATOM 790 N N . ASN A 1 108 ? -32.178 -14.244 31.885 1.00 75.69 108 ASN A N 1
ATOM 791 C CA . ASN A 1 108 ? -31.935 -13.762 30.511 1.00 75.69 108 ASN A CA 1
ATOM 792 C C . ASN A 1 108 ? -32.377 -12.317 30.200 1.00 75.69 108 ASN A C 1
ATOM 794 O O . ASN A 1 108 ? -32.407 -11.924 29.032 1.00 75.69 108 ASN A O 1
ATOM 798 N N . PHE A 1 109 ? -32.691 -11.519 31.222 1.00 81.56 109 PHE A N 1
ATOM 799 C CA . PHE A 1 109 ? -32.894 -10.077 31.092 1.00 81.56 109 PHE A CA 1
ATOM 800 C C . PHE A 1 109 ? -31.939 -9.324 32.019 1.00 81.56 109 PHE A C 1
ATOM 802 O O . PHE A 1 109 ? -31.632 -9.787 33.118 1.00 81.56 109 PHE A O 1
ATOM 809 N N . TYR A 1 110 ? -31.485 -8.144 31.600 1.00 77.25 110 TYR A N 1
ATOM 810 C CA . TYR A 1 110 ? -30.486 -7.361 32.336 1.00 77.25 110 TYR A CA 1
ATOM 811 C C . TYR A 1 110 ? -30.838 -5.868 32.391 1.00 77.25 110 TYR A C 1
ATOM 813 O O . TYR A 1 110 ? -31.782 -5.418 31.745 1.00 77.25 110 TYR A O 1
ATOM 821 N N . ASN A 1 111 ? -30.067 -5.086 33.158 1.00 74.31 111 ASN A N 1
ATOM 822 C CA . ASN A 1 111 ? -30.189 -3.622 33.233 1.00 74.31 111 ASN A CA 1
ATOM 823 C C . ASN A 1 111 ? -31.512 -3.134 33.864 1.00 74.31 111 ASN A C 1
ATOM 825 O O . ASN A 1 111 ? -32.289 -2.410 33.246 1.00 74.31 111 ASN A O 1
ATOM 829 N N 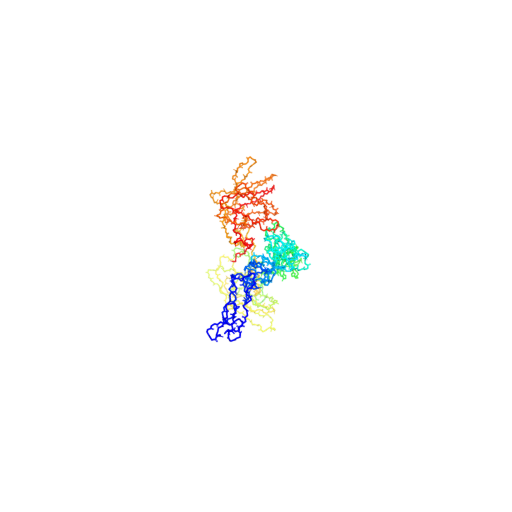. PHE A 1 112 ? -31.801 -3.535 35.108 1.00 78.31 112 PHE A N 1
ATOM 830 C CA . PHE A 1 112 ? -32.909 -2.955 35.880 1.00 78.31 112 PHE A CA 1
ATOM 831 C C . PHE A 1 112 ? -32.700 -1.434 36.054 1.00 78.31 112 PHE A C 1
ATOM 833 O O . PHE A 1 112 ? -31.592 -1.039 36.421 1.00 78.31 112 PHE A O 1
ATOM 840 N N . PRO A 1 113 ? -33.713 -0.569 35.837 1.00 84.75 113 PRO A N 1
ATOM 841 C CA . PRO A 1 113 ? -35.149 -0.853 35.714 1.00 84.75 113 PRO A CA 1
ATOM 842 C C . PRO A 1 113 ? -35.672 -1.122 34.291 1.00 84.75 113 PRO A C 1
ATOM 844 O O . PRO A 1 113 ? -36.882 -1.217 34.122 1.00 84.75 113 PRO A O 1
ATOM 847 N N . ALA A 1 114 ? -34.820 -1.230 33.267 1.00 85.81 114 ALA A N 1
ATOM 848 C CA . ALA A 1 114 ? -35.251 -1.464 31.884 1.00 85.81 114 ALA A CA 1
ATOM 849 C C . ALA A 1 114 ? -35.551 -2.947 31.581 1.00 85.81 114 ALA A C 1
ATOM 851 O O . ALA A 1 114 ? -36.536 -3.235 30.904 1.00 85.81 114 ALA A O 1
ATOM 852 N N . CYS A 1 115 ? -34.753 -3.881 32.118 1.00 83.81 115 CYS A N 1
ATOM 853 C CA . CYS A 1 115 ? -34.892 -5.332 31.901 1.00 83.81 115 CYS A CA 1
ATOM 854 C C . CYS A 1 115 ? -34.977 -5.720 30.414 1.00 83.81 115 CYS A C 1
ATOM 856 O O . CYS A 1 115 ? -35.996 -6.224 29.929 1.00 83.81 115 CYS A O 1
ATOM 858 N N . GLU A 1 116 ? -33.880 -5.458 29.707 1.00 81.38 116 GLU A N 1
ATOM 859 C CA . GLU A 1 116 ? -33.683 -5.692 28.273 1.00 81.38 116 GLU A CA 1
ATOM 860 C C . GLU A 1 116 ? -33.239 -7.136 27.992 1.00 81.38 116 GLU A C 1
ATOM 862 O O . GLU A 1 116 ? -32.659 -7.790 28.859 1.00 81.38 116 GLU A O 1
ATOM 867 N N . GLU A 1 117 ? -33.509 -7.635 26.783 1.00 80.50 117 GLU A N 1
ATOM 868 C CA . GLU A 1 117 ? -33.091 -8.975 26.341 1.00 80.50 117 GLU A CA 1
ATOM 869 C C . GLU A 1 117 ? -31.577 -9.050 26.095 1.00 80.50 117 GLU A C 1
ATOM 871 O O . GLU A 1 117 ? -30.963 -8.094 25.610 1.00 80.50 117 GLU A O 1
ATOM 876 N N . CYS A 1 118 ? -30.967 -10.205 26.382 1.00 80.12 118 CYS A N 1
ATOM 877 C CA . CYS A 1 118 ? -29.565 -10.442 26.039 1.00 80.12 118 CYS A CA 1
ATOM 878 C C . CYS A 1 118 ? -29.379 -10.494 24.507 1.00 80.12 118 CYS A C 1
ATOM 880 O O . CYS A 1 118 ? -29.779 -11.464 23.867 1.00 80.12 118 CYS A O 1
ATOM 882 N N . ASN A 1 119 ? -28.700 -9.504 23.922 1.00 84.56 119 ASN A N 1
ATOM 883 C CA . ASN A 1 119 ? -28.406 -9.439 22.480 1.00 84.56 119 ASN A CA 1
ATOM 884 C C . ASN A 1 119 ? -26.968 -9.863 22.139 1.00 84.56 119 ASN A C 1
ATOM 886 O O . ASN A 1 119 ? -26.288 -9.208 21.356 1.00 84.56 119 ASN A O 1
ATOM 890 N N . CYS A 1 120 ? -26.484 -10.949 22.741 1.00 88.19 120 CYS A N 1
ATOM 891 C CA . CYS A 1 120 ? -25.143 -11.465 22.467 1.00 88.19 120 CYS A CA 1
ATOM 892 C C . CYS A 1 120 ? -25.089 -12.234 21.138 1.00 88.19 120 CYS A C 1
ATOM 894 O O . CYS A 1 120 ? -25.987 -13.018 20.826 1.00 88.19 120 CYS A O 1
ATOM 896 N N . HIS A 1 121 ? -24.008 -12.075 20.375 1.00 90.81 121 HIS A N 1
ATOM 897 C CA . HIS A 1 121 ? -23.807 -12.794 19.125 1.00 90.81 121 HIS A CA 1
ATOM 898 C C . HIS A 1 121 ? -23.517 -14.283 19.397 1.00 90.81 121 HIS A C 1
ATOM 900 O O . HIS A 1 121 ? -22.555 -14.613 20.099 1.00 90.81 121 HIS A O 1
ATOM 906 N N . PRO A 1 122 ? -24.288 -15.220 18.817 1.00 89.06 122 PRO A N 1
ATOM 907 C CA . PRO A 1 122 ? -24.240 -16.633 19.200 1.00 89.06 122 PRO A CA 1
ATOM 908 C C . PRO A 1 122 ? -22.910 -17.318 18.864 1.00 89.06 122 PRO A C 1
ATOM 910 O O . PRO A 1 122 ? -22.511 -18.259 19.545 1.00 89.06 122 PRO A O 1
ATOM 913 N N . ALA A 1 123 ? -22.201 -16.855 17.830 1.00 92.25 123 ALA A N 1
ATOM 914 C CA . ALA A 1 123 ? -20.870 -17.370 17.498 1.00 92.25 123 ALA A CA 1
ATOM 915 C C . ALA A 1 123 ? -19.763 -16.820 18.409 1.00 92.25 123 ALA A C 1
ATOM 917 O O . ALA A 1 123 ? -18.692 -17.414 18.496 1.00 92.25 123 ALA A O 1
ATOM 918 N N . GLY A 1 124 ? -20.010 -15.681 19.057 1.00 92.50 124 GLY A N 1
ATOM 919 C CA . GLY A 1 124 ? -18.995 -14.951 19.803 1.00 92.50 124 GLY A CA 1
ATOM 920 C C . GLY A 1 124 ? -18.995 -15.201 21.297 1.00 92.50 124 GLY A C 1
ATOM 921 O O . GLY A 1 124 ? -17.995 -14.912 21.945 1.00 92.50 124 GLY A O 1
ATOM 922 N N . VAL A 1 125 ? -20.074 -15.753 21.849 1.00 93.00 125 VAL A N 1
ATOM 923 C CA . VAL A 1 125 ? -20.155 -16.104 23.270 1.00 93.00 125 VAL A CA 1
ATOM 924 C C . VAL A 1 125 ? -19.517 -17.452 23.576 1.00 93.00 125 VAL A C 1
ATOM 926 O O . VAL A 1 125 ? -19.473 -18.357 22.732 1.00 93.00 125 VAL A O 1
ATOM 929 N N . THR A 1 126 ? -19.008 -17.595 24.796 1.00 90.94 126 THR A N 1
ATOM 930 C CA . THR A 1 126 ? -18.453 -18.862 25.271 1.00 90.94 126 THR A CA 1
ATOM 931 C C . THR A 1 126 ? -19.536 -19.952 25.359 1.00 90.94 126 THR A C 1
ATOM 933 O O . THR A 1 126 ? -20.715 -19.644 25.550 1.00 90.94 126 THR A O 1
ATOM 936 N N . PRO A 1 127 ? -19.184 -21.245 25.205 1.00 84.69 127 PRO A N 1
ATOM 937 C CA . PRO A 1 127 ? -20.165 -22.336 25.261 1.00 84.69 127 PRO A CA 1
ATOM 938 C C . PRO A 1 127 ? -20.910 -22.458 26.600 1.00 84.69 127 PRO A C 1
ATOM 940 O O . PRO A 1 127 ? -22.010 -23.000 26.642 1.00 84.69 127 PRO A O 1
ATOM 943 N N . ASP A 1 128 ? -20.305 -21.980 27.686 1.00 84.81 128 ASP A N 1
ATOM 944 C CA . ASP A 1 128 ? -20.835 -21.963 29.052 1.00 84.81 128 ASP A CA 1
ATOM 945 C C . ASP A 1 128 ? -21.658 -20.704 29.375 1.00 84.81 128 ASP A C 1
ATOM 947 O O . ASP A 1 128 ? -22.145 -20.561 30.498 1.00 84.81 128 ASP A O 1
ATOM 951 N N . PHE A 1 129 ? -21.847 -19.801 28.406 1.00 82.19 129 PHE A N 1
ATOM 952 C CA . PHE A 1 129 ? -22.627 -18.586 28.599 1.00 82.19 129 PHE A CA 1
ATOM 953 C C . PHE A 1 129 ? -24.098 -18.915 28.899 1.00 82.19 129 PHE A C 1
ATOM 955 O O . PHE A 1 129 ? -24.884 -19.260 28.017 1.00 82.19 129 PHE A O 1
ATOM 962 N N . ALA A 1 130 ? -24.466 -18.795 30.176 1.00 76.88 130 ALA A N 1
ATOM 963 C CA . ALA A 1 130 ? -25.775 -19.172 30.709 1.00 76.88 130 ALA A CA 1
ATOM 964 C C . ALA A 1 130 ? -26.783 -18.008 30.797 1.00 76.88 130 ALA A C 1
ATOM 966 O O . ALA A 1 130 ? -27.835 -18.174 31.414 1.00 76.88 130 ALA A O 1
ATOM 967 N N . GLY A 1 131 ? -26.463 -16.849 30.211 1.00 76.38 131 GLY A N 1
ATOM 968 C CA . GLY A 1 131 ? -27.307 -15.651 30.220 1.00 76.38 131 GLY A CA 1
ATOM 969 C C . GLY A 1 131 ? -26.614 -14.419 30.806 1.00 76.38 131 GLY A C 1
ATOM 970 O O . GLY A 1 131 ? -25.716 -14.509 31.645 1.00 76.38 131 GLY A O 1
ATOM 971 N N . CYS A 1 132 ? -27.049 -13.238 30.365 1.00 77.94 132 CYS A N 1
ATOM 972 C CA . CYS A 1 132 ? -26.496 -11.948 30.784 1.00 77.94 132 CYS A CA 1
ATOM 973 C C . CYS A 1 132 ? -26.852 -11.552 32.232 1.00 77.94 132 CYS A C 1
ATOM 975 O O . CYS A 1 132 ? -26.335 -10.569 32.751 1.00 77.94 132 CYS A O 1
ATOM 977 N N . ASP A 1 133 ? -27.692 -12.323 32.926 1.00 71.88 133 ASP A N 1
ATOM 978 C CA . ASP A 1 133 ? -27.934 -12.169 34.365 1.00 71.88 133 ASP A CA 1
ATOM 979 C C . ASP A 1 133 ? -26.823 -12.790 35.236 1.00 71.88 133 ASP A C 1
ATOM 981 O O . ASP A 1 133 ? -26.845 -12.644 36.459 1.00 71.88 133 ASP A O 1
ATOM 985 N N . LYS A 1 134 ? -25.862 -13.503 34.625 1.00 74.69 134 LYS A N 1
ATOM 986 C CA . LYS A 1 134 ? -24.759 -14.201 35.314 1.00 74.69 134 LYS A CA 1
ATOM 987 C C . LYS A 1 134 ? -23.393 -13.528 35.172 1.00 74.69 134 LYS A C 1
ATOM 989 O O . LYS A 1 134 ? -22.431 -14.012 35.764 1.00 74.69 134 LYS A O 1
ATOM 994 N N . VAL A 1 135 ? -23.296 -12.446 34.403 1.00 75.69 135 VAL A N 1
ATOM 995 C CA . VAL A 1 135 ? -22.041 -11.706 34.197 1.00 75.69 135 VAL A CA 1
ATOM 996 C C . VAL A 1 135 ? -21.838 -10.628 35.264 1.00 75.69 135 VAL A C 1
ATOM 998 O O . VAL A 1 135 ? -22.760 -10.283 36.008 1.00 75.69 135 VAL A O 1
ATOM 1001 N N . GLN A 1 136 ? -20.610 -10.119 35.384 1.00 73.50 136 GLN A N 1
ATOM 1002 C CA . GLN A 1 136 ? -20.293 -9.084 36.367 1.00 73.50 136 GLN A CA 1
ATOM 1003 C C . GLN A 1 136 ? -21.024 -7.767 36.045 1.00 73.50 136 GLN A C 1
ATOM 1005 O O . GLN A 1 136 ? -21.267 -7.469 34.873 1.00 73.50 136 GLN A O 1
ATOM 1010 N N . PRO A 1 137 ? -21.359 -6.940 37.056 1.00 67.19 137 PRO A N 1
ATOM 1011 C CA . PRO A 1 137 ? -21.957 -5.629 36.822 1.00 67.19 137 PRO A CA 1
ATOM 1012 C C . PRO A 1 137 ? -21.106 -4.784 35.860 1.00 67.19 137 PRO A C 1
ATOM 1014 O O . PRO A 1 137 ? -19.960 -4.465 36.162 1.00 67.19 137 PRO A O 1
ATOM 1017 N N . GLY A 1 138 ? -21.678 -4.413 34.711 1.00 69.06 138 GLY A N 1
ATOM 1018 C CA . GLY A 1 138 ? -21.000 -3.650 33.652 1.00 69.06 138 GLY A CA 1
ATOM 1019 C C . GLY A 1 138 ? -20.669 -4.467 32.398 1.00 69.06 138 GLY A C 1
ATOM 1020 O O . GLY A 1 138 ? -20.528 -3.885 31.323 1.00 69.06 138 GLY A O 1
ATOM 1021 N N . GLU A 1 139 ? -20.638 -5.794 32.497 1.00 74.88 139 GLU A N 1
ATOM 1022 C CA . GLU A 1 139 ? -20.510 -6.701 31.354 1.00 74.88 139 GLU A CA 1
ATOM 1023 C C . GLU A 1 139 ? -21.895 -7.152 30.862 1.00 74.88 139 GLU A C 1
ATOM 1025 O O . GLU A 1 139 ? -22.865 -7.161 31.619 1.00 74.88 139 GLU A O 1
ATOM 1030 N N . LEU A 1 140 ? -22.004 -7.496 29.574 1.00 80.38 140 LEU A N 1
ATOM 1031 C CA . LEU A 1 140 ? -23.248 -7.996 28.966 1.00 80.38 140 LEU A CA 1
ATOM 1032 C C . LEU A 1 140 ? -23.116 -9.453 28.509 1.00 80.38 140 LEU A C 1
ATOM 1034 O O . LEU A 1 140 ? -24.025 -10.255 28.711 1.00 80.38 140 LEU A O 1
ATOM 1038 N N . CYS A 1 141 ? -21.979 -9.795 27.910 1.00 87.06 141 CYS A N 1
ATOM 1039 C CA . CYS A 1 141 ? -21.728 -11.093 27.300 1.00 87.06 141 CYS A CA 1
ATOM 1040 C C . CYS A 1 141 ? -20.336 -11.595 27.690 1.00 87.06 141 CYS A C 1
ATOM 1042 O O . CYS A 1 141 ? -19.396 -10.807 27.776 1.00 87.06 141 CYS A O 1
ATOM 1044 N N . SER A 1 142 ? -20.188 -12.909 27.867 1.00 90.50 142 SER A N 1
ATOM 1045 C CA . SER A 1 142 ? -18.877 -13.548 28.025 1.00 90.50 142 SER A CA 1
ATOM 1046 C C . SER A 1 142 ? -18.351 -13.960 26.653 1.00 90.50 142 SER A C 1
ATOM 1048 O O . SER A 1 142 ? -18.804 -14.955 26.084 1.00 90.50 142 SER A O 1
ATOM 1050 N N . CYS A 1 143 ? -17.435 -13.169 26.094 1.00 92.69 143 CYS A N 1
ATOM 1051 C CA . CYS A 1 143 ? -16.904 -13.404 24.752 1.00 92.69 143 CYS A CA 1
ATOM 1052 C C . CYS A 1 143 ? -15.856 -14.519 24.723 1.00 92.69 143 CYS A C 1
ATOM 1054 O O . CYS A 1 143 ? -15.080 -14.699 25.664 1.00 92.69 143 CYS A O 1
ATOM 1056 N N . ARG A 1 144 ? -15.805 -15.255 23.608 1.00 95.31 144 ARG A N 1
ATOM 1057 C CA . ARG A 1 144 ? -14.729 -16.205 23.312 1.00 95.31 144 ARG A CA 1
ATOM 1058 C C . ARG A 1 144 ? -13.389 -15.481 23.227 1.00 95.31 144 ARG A C 1
ATOM 1060 O O . ARG A 1 144 ? -13.312 -14.275 23.004 1.00 95.31 144 ARG A O 1
ATOM 1067 N N . LYS A 1 145 ? -12.312 -16.250 23.378 1.00 95.81 145 LYS A N 1
ATOM 1068 C CA . LYS A 1 145 ? -10.947 -15.740 23.536 1.00 95.81 145 LYS A CA 1
ATOM 1069 C C . LYS A 1 145 ? -10.534 -14.713 22.474 1.00 95.81 145 LYS A C 1
ATOM 1071 O O . LYS A 1 145 ? -9.936 -13.703 22.850 1.00 95.81 145 LYS A O 1
ATOM 1076 N N . ASN A 1 146 ? -10.870 -14.934 21.200 1.00 96.56 146 ASN A N 1
ATOM 1077 C CA . ASN A 1 146 ? -10.456 -14.078 20.078 1.00 96.56 146 ASN A CA 1
ATOM 1078 C C . ASN A 1 146 ? -11.567 -13.123 19.605 1.00 96.56 146 ASN A C 1
ATOM 1080 O O . ASN A 1 146 ? -11.482 -12.555 18.517 1.00 96.56 146 ASN A O 1
ATOM 1084 N N . VAL A 1 147 ? -12.608 -12.945 20.418 1.00 96.06 147 VAL A N 1
ATOM 1085 C CA . VAL A 1 147 ? -13.790 -12.134 20.115 1.00 96.06 147 VAL A CA 1
ATOM 1086 C C . VAL A 1 147 ? -13.840 -10.937 21.058 1.00 96.06 147 VAL A C 1
ATOM 1088 O O . VAL A 1 147 ? -13.425 -11.021 22.214 1.00 96.06 147 VAL A O 1
ATOM 1091 N N . ASP A 1 148 ? -14.316 -9.816 20.543 1.00 93.62 148 ASP A N 1
ATOM 1092 C CA . ASP A 1 148 ? -14.437 -8.528 21.207 1.00 93.62 148 ASP A CA 1
ATOM 1093 C C . ASP A 1 148 ? -15.807 -7.895 20.910 1.00 93.62 148 ASP A C 1
ATOM 1095 O O . ASP A 1 148 ? -16.636 -8.433 20.167 1.00 93.62 148 ASP A O 1
ATOM 1099 N N . GLY A 1 149 ? -16.041 -6.729 21.500 1.00 90.75 149 GLY A N 1
ATOM 1100 C CA . GLY A 1 149 ? -17.294 -6.002 21.410 1.00 90.75 149 GLY A CA 1
ATOM 1101 C C . GLY A 1 149 ? -18.235 -6.362 22.553 1.00 90.75 149 GLY A C 1
ATOM 1102 O O . GLY A 1 149 ? -18.249 -7.473 23.079 1.00 90.75 149 GLY A O 1
ATOM 1103 N N . ARG A 1 150 ? -19.077 -5.399 22.937 1.00 86.94 150 ARG A N 1
ATOM 1104 C CA . ARG A 1 150 ? -19.999 -5.544 24.075 1.00 86.94 150 ARG A CA 1
ATOM 1105 C C . ARG A 1 150 ? -20.972 -6.717 23.913 1.00 86.94 150 ARG A C 1
ATOM 1107 O O . ARG A 1 150 ? -21.425 -7.271 24.909 1.00 86.94 150 ARG A O 1
ATOM 1114 N N . ILE A 1 151 ? -21.289 -7.065 22.667 1.00 90.19 151 ILE A N 1
ATOM 1115 C CA . ILE A 1 151 ? -22.163 -8.183 22.307 1.00 90.19 151 ILE A CA 1
ATOM 1116 C C . ILE A 1 151 ? -21.409 -9.354 21.659 1.00 90.19 151 ILE A C 1
ATOM 1118 O O . ILE A 1 151 ? -22.044 -10.259 21.126 1.00 90.19 151 ILE A O 1
ATOM 1122 N N . CYS A 1 152 ? -20.075 -9.370 21.719 1.00 93.19 152 CYS A N 1
ATOM 1123 C CA . CYS A 1 152 ? -19.223 -10.405 21.127 1.00 93.19 152 CYS A CA 1
ATOM 1124 C C . CYS A 1 152 ? -19.425 -10.598 19.611 1.00 93.19 152 CYS A C 1
ATOM 1126 O O . CYS A 1 152 ? -19.414 -11.719 19.110 1.00 93.19 152 CYS A O 1
ATOM 1128 N N . ASP A 1 153 ? -19.669 -9.524 18.869 1.00 93.44 153 ASP A N 1
ATOM 1129 C CA . ASP A 1 153 ? -19.954 -9.542 17.431 1.00 93.44 153 ASP A CA 1
ATOM 1130 C C . ASP A 1 153 ? -18.733 -9.232 16.554 1.00 93.44 153 ASP A C 1
ATOM 1132 O O . ASP A 1 153 ? -18.832 -9.275 15.327 1.00 93.44 153 ASP A O 1
ATOM 1136 N N . GLN A 1 154 ? -17.582 -8.927 17.157 1.00 94.50 154 GLN A N 1
ATOM 1137 C CA . GLN A 1 154 ? -16.381 -8.494 16.443 1.00 94.50 154 GLN A CA 1
ATOM 1138 C C . GLN A 1 154 ? -15.194 -9.379 16.801 1.00 94.50 154 GLN A C 1
ATOM 1140 O O . GLN A 1 154 ? -15.086 -9.866 17.919 1.00 94.50 154 GLN A O 1
ATOM 1145 N N . CYS A 1 155 ? -14.278 -9.601 15.864 1.00 96.25 155 CYS A N 1
ATOM 1146 C CA . CYS A 1 155 ? -13.014 -10.248 16.199 1.00 96.25 155 CYS A CA 1
ATOM 1147 C C . CYS A 1 155 ? -12.074 -9.247 16.868 1.00 96.25 155 CYS A C 1
ATOM 1149 O O . CYS A 1 155 ? -12.070 -8.061 16.529 1.00 96.25 155 CYS A O 1
ATOM 1151 N N . LYS A 1 156 ? -11.243 -9.737 17.790 1.00 95.44 156 LYS A N 1
ATOM 1152 C CA . LYS A 1 156 ? -10.106 -8.961 18.291 1.00 95.44 156 LYS A CA 1
ATOM 1153 C C . LYS A 1 156 ? -9.177 -8.579 17.129 1.00 95.44 156 LYS A C 1
ATOM 1155 O O . LYS A 1 156 ? -9.137 -9.295 16.124 1.00 95.44 156 LYS A O 1
ATOM 1160 N N . PRO A 1 157 ? -8.387 -7.495 17.257 1.00 93.81 157 PRO A N 1
ATOM 1161 C CA . PRO A 1 157 ? -7.334 -7.192 16.292 1.00 93.81 157 PRO A CA 1
ATOM 1162 C C . PRO A 1 157 ? -6.446 -8.415 16.052 1.00 93.81 157 PRO A C 1
ATOM 1164 O O . PRO A 1 157 ? -6.208 -9.163 16.993 1.00 93.81 157 PRO A O 1
ATOM 1167 N N . THR A 1 158 ? -5.965 -8.575 14.816 1.00 95.69 158 THR A N 1
ATOM 1168 C CA . THR A 1 158 ? -5.203 -9.739 14.313 1.00 95.69 158 THR A CA 1
ATOM 1169 C C . THR A 1 158 ? -5.989 -11.046 14.156 1.00 95.69 158 THR A C 1
ATOM 1171 O O . THR A 1 158 ? -5.396 -12.080 13.849 1.00 95.69 158 THR A O 1
ATOM 1174 N N . PHE A 1 159 ? -7.317 -11.008 14.300 1.00 97.25 159 PHE A N 1
ATOM 1175 C CA . PHE A 1 159 ? -8.212 -12.136 14.040 1.00 97.25 159 PHE A CA 1
ATOM 1176 C C . PHE A 1 159 ? -9.358 -11.741 13.098 1.00 97.25 159 PHE A C 1
ATOM 1178 O O . PHE A 1 159 ? -9.740 -10.575 13.010 1.00 97.25 159 PHE A O 1
ATOM 1185 N N . TRP A 1 160 ? -9.929 -12.727 12.410 1.00 97.25 160 TRP A N 1
ATOM 1186 C CA . TRP A 1 160 ? -11.037 -12.574 11.468 1.00 97.25 160 TRP A CA 1
ATOM 1187 C C . TRP A 1 160 ? -11.928 -13.827 11.455 1.00 97.25 160 TRP A C 1
ATOM 1189 O O . TRP A 1 160 ? -11.667 -14.796 12.172 1.00 97.25 160 TRP A O 1
ATOM 1199 N N . ASP A 1 161 ? -12.992 -13.792 10.653 1.00 95.81 161 ASP A N 1
ATOM 1200 C CA . ASP A 1 161 ? -13.900 -14.924 10.420 1.00 95.81 161 ASP A CA 1
ATOM 1201 C C . ASP A 1 161 ? -14.576 -15.464 11.697 1.00 95.81 161 ASP A C 1
ATOM 1203 O O . ASP A 1 161 ? -14.343 -16.588 12.156 1.00 95.81 161 ASP A O 1
ATOM 1207 N N . LEU A 1 162 ? -15.432 -14.627 12.295 1.00 95.56 162 LEU A N 1
ATOM 1208 C CA . LEU A 1 162 ? -16.237 -14.996 13.459 1.00 95.56 162 LEU A CA 1
ATOM 1209 C C . LEU A 1 162 ? -17.253 -16.088 13.095 1.00 95.56 162 LEU A C 1
ATOM 1211 O O . LEU A 1 162 ? -18.294 -15.807 12.496 1.00 95.56 162 LEU A O 1
ATOM 1215 N N . GLN A 1 163 ? -16.999 -17.325 13.525 1.00 92.94 163 GLN A N 1
ATOM 1216 C CA . GLN A 1 163 ? -17.875 -18.462 13.251 1.00 92.94 163 GLN A CA 1
ATOM 1217 C C . GLN A 1 163 ? -18.130 -19.326 14.484 1.00 92.94 163 GLN A C 1
ATOM 1219 O O . GLN A 1 163 ? -17.267 -19.542 15.330 1.00 92.94 163 GLN A O 1
ATOM 1224 N N . TYR A 1 164 ? -19.337 -19.896 14.562 1.00 89.31 164 TYR A N 1
ATOM 1225 C CA . TYR A 1 164 ? -19.764 -20.697 15.714 1.00 89.31 164 TYR A CA 1
ATOM 1226 C C . TYR A 1 164 ? -18.885 -21.935 15.949 1.00 89.31 164 TYR A C 1
ATOM 1228 O O . TYR A 1 164 ? -18.698 -22.354 17.092 1.00 89.31 164 TYR A O 1
ATOM 1236 N N . HIS A 1 165 ? -18.338 -22.511 14.877 1.00 89.88 165 HIS A N 1
ATOM 1237 C CA . HIS A 1 165 ? -17.549 -23.737 14.928 1.00 89.88 165 HIS A CA 1
ATOM 1238 C C . HIS A 1 165 ? -16.076 -23.509 15.323 1.00 89.88 165 HIS A C 1
ATOM 1240 O O . HIS A 1 165 ? -15.386 -24.467 15.668 1.00 89.88 165 HIS A O 1
ATOM 1246 N N . HIS A 1 166 ? -15.594 -22.262 15.326 1.00 93.56 166 HIS A N 1
ATOM 1247 C CA . HIS A 1 166 ? -14.260 -21.918 15.815 1.00 93.56 166 HIS A CA 1
ATOM 1248 C C . HIS A 1 166 ? -14.256 -21.895 17.342 1.00 93.56 166 HIS A C 1
ATOM 1250 O O . HIS A 1 166 ? -14.950 -21.077 17.939 1.00 93.56 166 HIS A O 1
ATOM 1256 N N . ALA A 1 167 ? -13.456 -22.742 17.994 1.00 92.62 167 ALA A N 1
ATOM 1257 C CA . ALA A 1 167 ? -13.430 -22.849 19.459 1.00 92.62 167 ALA A CA 1
ATOM 1258 C C . ALA A 1 167 ? -13.224 -21.489 20.162 1.00 92.62 167 ALA A C 1
ATOM 1260 O O . ALA A 1 167 ? -13.937 -21.175 21.113 1.00 92.62 167 ALA A O 1
ATOM 1261 N N . ASP A 1 168 ? -12.335 -20.653 19.619 1.00 95.44 168 ASP A N 1
ATOM 1262 C CA . ASP A 1 168 ? -12.028 -19.311 20.130 1.00 95.44 168 ASP A CA 1
ATOM 1263 C C . ASP A 1 168 ? -12.826 -18.182 19.435 1.00 95.44 168 ASP A C 1
ATOM 1265 O O . ASP A 1 168 ? -12.591 -17.001 19.695 1.00 95.44 168 ASP A O 1
ATOM 1269 N N . GLY A 1 169 ? -13.794 -18.535 18.581 1.00 95.12 169 GLY A N 1
ATOM 1270 C CA . GLY A 1 169 ? -14.697 -17.639 17.846 1.00 95.12 169 GLY A CA 1
ATOM 1271 C C . GLY A 1 169 ? -14.122 -17.119 16.527 1.00 95.12 169 GLY A C 1
ATOM 1272 O O . GLY A 1 169 ? -14.731 -17.320 15.479 1.00 95.12 169 GLY A O 1
ATOM 1273 N N . CYS A 1 170 ? -12.937 -16.513 16.571 1.00 97.12 170 CYS A N 1
ATOM 1274 C CA . CYS A 1 170 ? -12.226 -16.005 15.393 1.00 97.12 170 CYS A CA 1
ATOM 1275 C C . CYS A 1 170 ? -10.882 -16.713 15.192 1.00 97.12 170 CYS A C 1
ATOM 1277 O O . CYS A 1 170 ? -10.264 -17.176 16.159 1.00 97.12 170 CYS A O 1
ATOM 1279 N N . ILE A 1 171 ? -10.424 -16.760 13.942 1.00 96.56 171 ILE A N 1
ATOM 1280 C CA . ILE A 1 171 ? -9.128 -17.320 13.536 1.00 96.56 171 ILE A CA 1
ATOM 1281 C C . ILE A 1 171 ? -8.125 -16.212 13.238 1.00 96.56 171 ILE A C 1
ATOM 1283 O O . ILE A 1 171 ? -8.498 -15.073 12.977 1.00 96.56 171 ILE A O 1
ATOM 1287 N N . GLU A 1 172 ? -6.840 -16.531 13.327 1.00 97.06 172 GLU A N 1
ATOM 1288 C CA . GLU A 1 172 ? -5.771 -15.552 13.145 1.00 97.06 172 GLU A CA 1
ATOM 1289 C C . GLU A 1 172 ? -5.688 -15.059 11.692 1.00 97.06 172 GLU A C 1
ATOM 1291 O O . GLU A 1 172 ? -5.971 -15.796 10.742 1.00 97.06 172 GLU A O 1
ATOM 1296 N N . CYS A 1 173 ? -5.300 -13.795 11.512 1.00 97.12 173 CYS A N 1
ATOM 1297 C CA . CYS A 1 173 ? -5.030 -13.232 10.191 1.00 97.12 173 CYS A CA 1
ATOM 1298 C C . CYS A 1 173 ? -3.876 -13.966 9.494 1.00 97.12 173 CYS A C 1
ATOM 1300 O O . CYS A 1 173 ? -4.007 -14.314 8.316 1.00 97.12 173 CYS A O 1
ATOM 1302 N N . ASP A 1 174 ? -2.799 -14.255 10.232 1.00 96.81 174 ASP A N 1
ATOM 1303 C CA . ASP A 1 174 ? -1.604 -14.959 9.753 1.00 96.81 174 ASP A CA 1
ATOM 1304 C C . ASP A 1 174 ? -0.990 -14.254 8.526 1.00 96.81 174 ASP A C 1
ATOM 1306 O O . ASP A 1 174 ? -0.815 -14.843 7.460 1.00 96.81 174 ASP A O 1
ATOM 1310 N N . CYS A 1 175 ? -0.767 -12.940 8.644 1.00 97.88 175 CYS A N 1
ATOM 1311 C CA . CYS A 1 175 ? -0.170 -12.116 7.597 1.00 97.88 175 CYS A CA 1
ATOM 1312 C C . CYS A 1 175 ? 1.342 -12.364 7.503 1.00 97.88 175 CYS A C 1
ATOM 1314 O O . CYS A 1 175 ? 2.057 -12.359 8.505 1.00 97.88 175 CYS A O 1
ATOM 1316 N N . ASN A 1 176 ? 1.866 -12.495 6.285 1.00 97.44 176 ASN A N 1
ATOM 1317 C CA . ASN A 1 176 ? 3.300 -12.523 6.036 1.00 97.44 176 ASN A CA 1
ATOM 1318 C C . ASN A 1 176 ? 3.879 -11.116 6.237 1.00 97.44 176 ASN A C 1
ATOM 1320 O O . ASN A 1 176 ? 3.690 -10.221 5.407 1.00 97.44 176 ASN A O 1
ATOM 1324 N N . LEU A 1 177 ? 4.610 -10.927 7.336 1.00 94.38 177 LEU A N 1
ATOM 1325 C CA . LEU A 1 177 ? 5.139 -9.624 7.744 1.00 94.38 177 LEU A CA 1
ATOM 1326 C C . LEU A 1 177 ? 6.110 -9.009 6.723 1.00 94.38 177 LEU A C 1
ATOM 1328 O O . LEU A 1 177 ? 6.200 -7.789 6.637 1.00 94.38 177 LEU A O 1
ATOM 1332 N N . ASN A 1 178 ? 6.793 -9.819 5.903 1.00 94.62 178 ASN A N 1
ATOM 1333 C CA . ASN A 1 178 ? 7.702 -9.304 4.872 1.00 94.62 178 ASN A CA 1
ATOM 1334 C C . ASN A 1 178 ? 6.950 -8.621 3.724 1.00 94.62 178 ASN A C 1
ATOM 1336 O O . ASN A 1 178 ? 7.452 -7.650 3.153 1.00 94.62 178 ASN A O 1
ATOM 1340 N N . GLY A 1 179 ? 5.752 -9.114 3.402 1.00 95.75 179 GLY A N 1
ATOM 1341 C CA . GLY A 1 179 ? 4.886 -8.564 2.362 1.00 95.75 179 GLY A CA 1
ATOM 1342 C C . GLY A 1 179 ? 3.796 -7.630 2.872 1.00 95.75 179 GLY A C 1
ATOM 1343 O O . GLY A 1 179 ? 3.057 -7.096 2.051 1.00 95.75 179 GLY A O 1
ATOM 1344 N N . THR A 1 180 ? 3.690 -7.407 4.183 1.00 96.12 180 THR A N 1
ATOM 1345 C CA . THR A 1 180 ? 2.639 -6.577 4.793 1.00 96.12 180 THR A CA 1
ATOM 1346 C C . THR A 1 180 ? 3.188 -5.206 5.193 1.00 96.12 180 THR A C 1
ATOM 1348 O O . THR A 1 180 ? 4.320 -5.089 5.663 1.00 96.12 180 THR A O 1
ATOM 1351 N N . LEU A 1 181 ? 2.402 -4.150 4.972 1.00 93.81 181 LEU A N 1
ATOM 1352 C CA . LEU A 1 181 ? 2.755 -2.775 5.329 1.00 93.81 181 LEU A CA 1
ATOM 1353 C C . LEU A 1 181 ? 2.964 -2.648 6.840 1.00 93.81 181 LEU A C 1
ATOM 1355 O O . LEU A 1 181 ? 2.162 -3.165 7.622 1.00 93.81 181 LEU A O 1
ATOM 1359 N N . ALA A 1 182 ? 4.038 -1.960 7.231 1.00 92.94 182 ALA A N 1
ATOM 1360 C CA . ALA A 1 182 ? 4.418 -1.724 8.622 1.00 92.94 182 ALA A CA 1
ATOM 1361 C C . ALA A 1 182 ? 4.441 -2.978 9.514 1.00 92.94 182 ALA A C 1
ATOM 1363 O O . ALA A 1 182 ? 4.222 -2.898 10.722 1.00 92.94 182 ALA A O 1
ATOM 1364 N N . MET A 1 183 ? 4.659 -4.155 8.910 1.00 93.19 183 MET A N 1
ATOM 1365 C CA . MET A 1 183 ? 4.641 -5.454 9.592 1.00 93.19 183 MET A CA 1
ATOM 1366 C C . MET A 1 183 ? 3.385 -5.666 10.461 1.00 93.19 183 MET A C 1
ATOM 1368 O O . MET A 1 183 ? 3.433 -6.317 11.506 1.00 93.19 183 MET A O 1
ATOM 1372 N N . LEU A 1 184 ? 2.247 -5.109 10.040 1.00 95.12 184 LEU A N 1
ATOM 1373 C CA . LEU A 1 184 ? 0.975 -5.307 10.723 1.00 95.12 184 LEU A CA 1
ATOM 1374 C C . LEU A 1 184 ? 0.481 -6.742 10.494 1.00 95.12 184 LEU A C 1
ATOM 1376 O O . LEU A 1 184 ? 0.606 -7.293 9.409 1.00 95.12 184 LEU A O 1
ATOM 1380 N N . ASN A 1 185 ? -0.125 -7.341 11.512 1.00 96.06 185 ASN A N 1
ATOM 1381 C CA . ASN A 1 185 ? -0.833 -8.620 11.425 1.00 96.06 185 ASN A CA 1
ATOM 1382 C C . ASN A 1 185 ? -2.356 -8.415 11.496 1.00 96.06 185 ASN A C 1
ATOM 1384 O O . ASN A 1 185 ? -3.105 -9.314 11.866 1.00 96.06 185 ASN A O 1
ATOM 1388 N N . THR A 1 186 ? -2.833 -7.203 11.203 1.00 95.50 186 THR A N 1
ATOM 1389 C CA . THR A 1 186 ? -4.260 -6.909 11.072 1.00 95.50 186 THR A CA 1
ATOM 1390 C C . THR A 1 186 ? -4.733 -7.196 9.652 1.00 95.50 186 THR A C 1
ATOM 1392 O O . THR A 1 186 ? -4.019 -6.993 8.671 1.00 95.50 186 THR A O 1
ATOM 1395 N N . CYS A 1 187 ? -5.972 -7.658 9.542 1.00 96.19 187 CYS A N 1
ATOM 1396 C CA . CYS A 1 187 ? -6.605 -7.976 8.276 1.00 96.19 187 CYS A CA 1
ATOM 1397 C C . CYS A 1 187 ? -8.073 -7.548 8.292 1.00 96.19 187 CYS A C 1
ATOM 1399 O O . CYS A 1 187 ? -8.635 -7.231 9.344 1.00 96.19 187 CYS A O 1
ATOM 1401 N N . ASP A 1 188 ? -8.697 -7.518 7.118 1.00 95.44 188 ASP A N 1
ATOM 1402 C CA . ASP A 1 188 ? -10.134 -7.291 7.009 1.00 95.44 188 ASP A CA 1
ATOM 1403 C C . ASP A 1 188 ? -10.917 -8.380 7.764 1.00 95.44 188 ASP A C 1
ATOM 1405 O O . ASP A 1 188 ? -10.720 -9.574 7.541 1.00 95.44 188 ASP A O 1
ATOM 1409 N N . LEU A 1 189 ? -11.845 -7.969 8.633 1.00 91.56 189 LEU A N 1
ATOM 1410 C CA . LEU A 1 189 ? -12.538 -8.863 9.572 1.00 91.56 189 LEU A CA 1
ATOM 1411 C C . LEU A 1 189 ? -13.395 -9.943 8.884 1.00 91.56 189 LEU A C 1
ATOM 1413 O O . LEU A 1 189 ? -13.766 -10.928 9.525 1.00 91.56 189 LEU A O 1
ATOM 1417 N N . LYS A 1 190 ? -13.736 -9.757 7.599 1.00 89.75 190 LYS A N 1
ATOM 1418 C CA . LYS A 1 190 ? -14.608 -10.660 6.832 1.00 89.75 190 LYS A CA 1
ATOM 1419 C C . LYS A 1 190 ? -13.847 -11.519 5.831 1.00 89.75 190 LYS A C 1
ATOM 1421 O O . LYS A 1 190 ? -14.102 -12.712 5.741 1.00 89.75 190 LYS A O 1
ATOM 1426 N N . SER A 1 191 ? -12.965 -10.913 5.044 1.00 95.00 191 SER A N 1
ATOM 1427 C CA . SER A 1 191 ? -12.202 -11.586 3.986 1.00 95.00 191 SER A CA 1
ATOM 1428 C C . SER A 1 191 ? -10.855 -12.123 4.460 1.00 95.00 191 SER A C 1
ATOM 1430 O O . SER A 1 191 ? -10.255 -12.951 3.775 1.00 95.00 191 SER A O 1
ATOM 1432 N N . GLY A 1 192 ? -10.356 -11.632 5.597 1.00 96.19 192 GLY A N 1
ATOM 1433 C CA . GLY A 1 192 ? -9.041 -11.985 6.111 1.00 96.19 192 GLY A CA 1
ATOM 1434 C C . GLY A 1 192 ? -7.896 -11.402 5.296 1.00 96.19 192 GLY A C 1
ATOM 1435 O O . GLY A 1 192 ? -6.769 -11.865 5.452 1.00 96.19 192 GLY A O 1
ATOM 1436 N N . GLN A 1 193 ? -8.165 -10.442 4.403 1.00 97.62 193 GLN A N 1
ATOM 1437 C CA . GLN A 1 193 ? -7.156 -9.817 3.554 1.00 97.62 193 GLN A CA 1
ATOM 1438 C C . GLN A 1 193 ? -6.241 -8.908 4.381 1.00 97.62 193 GLN A C 1
ATOM 1440 O O . GLN A 1 193 ? -6.701 -7.945 4.998 1.00 97.62 193 GLN A O 1
ATOM 1445 N N . CYS A 1 194 ? -4.946 -9.211 4.368 1.00 97.31 194 CYS A N 1
ATOM 1446 C CA . CYS A 1 194 ? -3.891 -8.418 4.988 1.00 97.31 194 CYS A CA 1
ATOM 1447 C C . CYS A 1 194 ? -3.551 -7.171 4.152 1.00 97.31 194 CYS A C 1
ATOM 1449 O O . CYS A 1 194 ? -3.814 -7.113 2.946 1.00 97.31 194 CYS A O 1
ATOM 1451 N N . LEU A 1 195 ? -2.944 -6.171 4.795 1.00 95.31 195 LEU A N 1
ATOM 1452 C CA . LEU A 1 195 ? -2.557 -4.898 4.175 1.00 95.31 195 LEU A CA 1
ATOM 1453 C C . LEU A 1 195 ? -1.230 -5.025 3.417 1.00 95.31 195 LEU A C 1
ATOM 1455 O O . LEU A 1 195 ? -0.171 -4.668 3.927 1.00 95.31 195 LEU A O 1
ATOM 1459 N N . CYS A 1 196 ? -1.272 -5.557 2.200 1.00 96.75 196 CYS A N 1
ATOM 1460 C CA . CYS A 1 196 ? -0.052 -5.851 1.454 1.00 96.75 196 CYS A CA 1
ATOM 1461 C C . CYS A 1 196 ? 0.721 -4.596 1.039 1.00 96.75 196 CYS A C 1
ATOM 1463 O O . CYS A 1 196 ? 0.142 -3.573 0.666 1.00 96.75 196 CYS A O 1
ATOM 1465 N N . LYS A 1 197 ? 2.053 -4.712 1.040 1.00 95.31 197 LYS A N 1
ATOM 1466 C CA . LYS A 1 197 ? 2.950 -3.788 0.346 1.00 95.31 197 LYS A CA 1
ATOM 1467 C C . LYS A 1 197 ? 2.554 -3.706 -1.123 1.00 95.31 197 LYS A C 1
ATOM 1469 O O . LYS A 1 197 ? 1.991 -4.645 -1.682 1.00 95.31 197 LYS A O 1
ATOM 1474 N N . ARG A 1 198 ? 2.889 -2.589 -1.764 1.00 92.88 198 ARG A N 1
ATOM 1475 C CA . ARG A 1 198 ? 2.400 -2.242 -3.104 1.00 92.88 198 ARG A CA 1
ATOM 1476 C C . ARG A 1 198 ? 2.554 -3.351 -4.151 1.00 92.88 198 ARG A C 1
ATOM 1478 O O . ARG A 1 198 ? 1.639 -3.548 -4.946 1.00 92.88 198 ARG A O 1
ATOM 1485 N N . ASN A 1 199 ? 3.692 -4.042 -4.155 1.00 94.19 199 ASN A N 1
ATOM 1486 C CA . ASN A 1 199 ? 4.010 -5.067 -5.150 1.00 94.19 199 ASN A CA 1
ATOM 1487 C C . ASN A 1 199 ? 3.836 -6.497 -4.606 1.00 94.19 199 ASN A C 1
ATOM 1489 O O . ASN A 1 199 ? 4.210 -7.460 -5.275 1.00 94.19 199 ASN A O 1
ATOM 1493 N N . ALA A 1 200 ? 3.276 -6.648 -3.404 1.00 96.12 200 ALA A N 1
ATOM 1494 C CA . ALA A 1 200 ? 2.908 -7.926 -2.809 1.00 96.12 200 ALA A CA 1
ATOM 1495 C C . ALA A 1 200 ? 1.406 -8.199 -3.002 1.00 96.12 200 ALA A C 1
ATOM 1497 O O . ALA A 1 200 ? 0.598 -7.295 -3.208 1.00 96.12 200 ALA A O 1
ATOM 1498 N N . ALA A 1 201 ? 1.027 -9.470 -2.957 1.00 95.50 201 ALA A N 1
ATOM 1499 C CA . ALA A 1 201 ? -0.324 -9.947 -3.201 1.00 95.50 201 ALA A CA 1
ATOM 1500 C C . ALA A 1 201 ? -0.597 -11.254 -2.440 1.00 95.50 201 ALA A C 1
ATOM 1502 O O . ALA A 1 201 ? 0.288 -11.850 -1.830 1.00 95.50 201 ALA A O 1
ATOM 1503 N N . GLY A 1 202 ? -1.843 -11.725 -2.528 1.00 96.12 202 GLY A N 1
ATOM 1504 C CA . GLY A 1 202 ? -2.334 -12.858 -1.744 1.00 96.12 202 GLY A CA 1
ATOM 1505 C C . GLY A 1 202 ? -3.054 -12.395 -0.483 1.00 96.12 202 GLY A C 1
ATOM 1506 O O . GLY A 1 202 ? -2.919 -11.245 -0.063 1.00 96.12 202 GLY A O 1
ATOM 1507 N N . ARG A 1 203 ? -3.848 -13.289 0.113 1.00 96.81 203 ARG A N 1
ATOM 1508 C CA . ARG A 1 203 ? -4.609 -12.976 1.331 1.00 96.81 203 ARG A CA 1
ATOM 1509 C C . ARG A 1 203 ? -3.664 -12.602 2.472 1.00 96.81 203 ARG A C 1
ATOM 1511 O O . ARG A 1 203 ? -3.956 -11.676 3.219 1.00 96.81 203 ARG A O 1
ATOM 1518 N N . GLN A 1 204 ? -2.539 -13.310 2.566 1.00 97.88 204 GLN A N 1
ATOM 1519 C CA . GLN A 1 204 ? -1.520 -13.146 3.599 1.00 97.88 204 GLN A CA 1
ATOM 1520 C C . GLN A 1 204 ? -0.345 -12.293 3.119 1.00 97.88 204 GLN A C 1
ATOM 1522 O O . GLN A 1 204 ? 0.631 -12.173 3.845 1.00 97.88 204 GLN A O 1
ATOM 1527 N N . CYS A 1 205 ? -0.401 -11.703 1.921 1.00 97.69 205 CYS A N 1
ATOM 1528 C CA . CYS A 1 205 ? 0.725 -10.975 1.324 1.00 97.69 205 CYS A CA 1
ATOM 1529 C C . CYS A 1 205 ? 1.979 -11.847 1.138 1.00 97.69 205 CYS A C 1
ATOM 1531 O O . CYS A 1 205 ? 3.112 -11.391 1.273 1.00 97.69 205 CYS A O 1
ATOM 1533 N N . GLU A 1 206 ? 1.768 -13.132 0.863 1.00 96.00 206 GLU A N 1
ATOM 1534 C CA . GLU A 1 206 ? 2.796 -14.167 0.812 1.00 96.00 206 GLU A CA 1
ATOM 1535 C C . GLU A 1 206 ? 3.477 -14.316 -0.555 1.00 96.00 206 GLU A C 1
ATOM 1537 O O . GLU A 1 206 ? 4.458 -15.049 -0.684 1.00 96.00 206 GLU A O 1
ATOM 1542 N N . LYS A 1 207 ? 2.954 -13.649 -1.586 1.00 95.69 207 LYS A N 1
ATOM 1543 C CA . LYS A 1 207 ? 3.446 -13.733 -2.965 1.00 95.69 207 LYS A CA 1
ATOM 1544 C C . LYS A 1 207 ? 3.572 -12.350 -3.587 1.00 95.69 207 LYS A C 1
ATOM 1546 O O . LYS A 1 207 ? 2.976 -11.389 -3.114 1.00 95.69 207 LYS A O 1
ATOM 1551 N N . CYS A 1 208 ? 4.313 -12.250 -4.682 1.00 96.50 208 CYS A N 1
ATOM 1552 C CA . CYS A 1 208 ? 4.357 -11.022 -5.465 1.00 96.50 208 CYS A CA 1
ATOM 1553 C C . CYS A 1 208 ? 3.087 -10.840 -6.301 1.00 96.50 208 CYS A C 1
ATOM 1555 O O . CYS A 1 208 ? 2.444 -11.813 -6.708 1.00 96.50 208 CYS A O 1
ATOM 1557 N N . ALA A 1 209 ? 2.726 -9.582 -6.543 1.00 95.06 209 ALA A N 1
ATOM 1558 C CA . ALA A 1 209 ? 1.714 -9.224 -7.524 1.00 95.06 209 ALA A CA 1
ATOM 1559 C C . ALA A 1 209 ? 2.180 -9.592 -8.945 1.00 95.06 209 ALA A C 1
ATOM 1561 O O . ALA A 1 209 ? 3.378 -9.708 -9.212 1.00 95.06 209 ALA A O 1
ATOM 1562 N N . ASP A 1 210 ? 1.235 -9.758 -9.872 1.00 91.38 210 ASP A N 1
ATOM 1563 C CA . ASP A 1 210 ? 1.552 -10.078 -11.266 1.00 91.38 210 ASP A CA 1
ATOM 1564 C C . ASP A 1 210 ? 2.484 -9.014 -11.874 1.00 91.38 210 ASP A C 1
ATOM 1566 O O . ASP A 1 210 ? 2.225 -7.814 -11.777 1.00 91.38 210 ASP A O 1
ATOM 1570 N N . GLY A 1 211 ? 3.569 -9.455 -12.517 1.00 91.50 211 GLY A N 1
ATOM 1571 C CA . GLY A 1 211 ? 4.601 -8.557 -13.053 1.00 91.50 211 GLY A CA 1
ATOM 1572 C C . GLY A 1 211 ? 5.707 -8.188 -12.056 1.00 91.50 211 GLY A C 1
ATOM 1573 O O . GLY A 1 211 ? 6.588 -7.398 -12.407 1.00 91.50 211 GLY A O 1
ATOM 1574 N N . PHE A 1 212 ? 5.713 -8.798 -10.866 1.00 94.56 212 PHE A N 1
ATOM 1575 C CA . PHE A 1 212 ? 6.753 -8.639 -9.850 1.00 94.56 212 PHE A CA 1
ATOM 1576 C C . PHE A 1 212 ? 7.292 -9.988 -9.347 1.00 94.56 212 PHE A C 1
ATOM 1578 O O . PHE A 1 212 ? 6.624 -11.018 -9.450 1.00 94.56 212 PHE A O 1
ATOM 1585 N N . TYR A 1 213 ? 8.502 -9.975 -8.788 1.00 95.56 213 TYR A N 1
ATOM 1586 C CA . TYR A 1 213 ? 9.178 -11.139 -8.212 1.00 95.56 213 TYR A CA 1
ATOM 1587 C C . TYR A 1 213 ? 10.072 -10.744 -7.024 1.00 95.56 213 TYR A C 1
ATOM 1589 O O . TYR A 1 213 ? 10.232 -9.558 -6.743 1.00 95.56 213 TYR A O 1
ATOM 1597 N N . ASN A 1 214 ? 10.660 -11.734 -6.346 1.00 94.56 214 ASN A N 1
ATOM 1598 C CA . ASN A 1 214 ? 11.616 -11.541 -5.246 1.00 94.56 214 ASN A CA 1
ATOM 1599 C C . ASN A 1 214 ? 11.029 -10.760 -4.051 1.00 94.56 214 ASN A C 1
ATOM 1601 O O . ASN A 1 214 ? 11.353 -9.595 -3.828 1.00 94.56 214 ASN A O 1
ATOM 1605 N N . LEU A 1 215 ? 10.114 -11.392 -3.304 1.00 95.56 215 LEU A N 1
ATOM 1606 C CA . LEU A 1 215 ? 9.517 -10.787 -2.110 1.00 95.56 215 LEU A CA 1
ATOM 1607 C C . LEU A 1 215 ? 10.551 -10.692 -0.982 1.00 95.56 215 LEU A C 1
ATOM 1609 O O . LEU A 1 215 ? 10.859 -11.694 -0.338 1.00 95.56 215 LEU A O 1
ATOM 1613 N N . GLU A 1 216 ? 10.999 -9.475 -0.695 1.00 94.62 216 GLU A N 1
ATOM 1614 C CA . GLU A 1 216 ? 12.014 -9.194 0.316 1.00 94.62 216 GLU A CA 1
ATOM 1615 C C . GLU A 1 216 ? 11.472 -8.276 1.416 1.00 94.62 216 GLU A C 1
ATOM 1617 O O . GLU A 1 216 ? 10.868 -7.228 1.168 1.00 94.62 216 GLU A O 1
ATOM 1622 N N . GLY A 1 217 ? 11.707 -8.653 2.674 1.00 93.00 217 GLY A N 1
ATOM 1623 C CA . GLY A 1 217 ? 11.165 -7.930 3.828 1.00 93.00 217 GLY A CA 1
ATOM 1624 C C . GLY A 1 217 ? 11.711 -6.507 3.974 1.00 93.00 217 GLY A C 1
ATOM 1625 O O . GLY A 1 217 ? 10.992 -5.611 4.426 1.00 93.00 217 GLY A O 1
ATOM 1626 N N . PHE A 1 218 ? 12.965 -6.277 3.576 1.00 93.62 218 PHE A N 1
ATOM 1627 C CA . PHE A 1 218 ? 13.595 -4.956 3.613 1.00 93.62 218 PHE A CA 1
ATOM 1628 C C . PHE A 1 218 ? 13.098 -4.025 2.505 1.00 93.62 218 PHE A C 1
ATOM 1630 O O . PHE A 1 218 ? 13.262 -2.822 2.634 1.00 93.62 218 PHE A O 1
ATOM 1637 N N . ASN A 1 219 ? 12.496 -4.528 1.428 1.00 93.56 219 ASN A N 1
ATOM 1638 C CA . ASN A 1 219 ? 12.017 -3.684 0.339 1.00 93.56 219 ASN A CA 1
ATOM 1639 C C . ASN A 1 219 ? 10.684 -3.028 0.741 1.00 93.56 219 ASN A C 1
ATOM 1641 O O . ASN A 1 219 ? 9.703 -3.739 0.987 1.00 93.56 219 ASN A O 1
ATOM 1645 N N . GLN A 1 220 ? 10.608 -1.690 0.787 1.00 92.38 220 GLN A N 1
ATOM 1646 C CA . GLN A 1 220 ? 9.371 -0.987 1.174 1.00 92.38 220 GLN A CA 1
ATOM 1647 C C . GLN A 1 220 ? 8.200 -1.253 0.213 1.00 92.38 220 GLN A C 1
ATOM 1649 O O . GLN A 1 220 ? 7.037 -1.181 0.610 1.00 92.38 220 GLN A O 1
ATOM 1654 N N . LEU A 1 221 ? 8.480 -1.614 -1.043 1.00 92.69 221 LEU A N 1
ATOM 1655 C CA . LEU A 1 221 ? 7.459 -2.007 -2.020 1.00 92.69 221 LEU A CA 1
ATOM 1656 C C . LEU A 1 221 ? 7.165 -3.517 -2.009 1.00 92.69 221 LEU A C 1
ATOM 1658 O O . LEU A 1 221 ? 6.187 -3.952 -2.617 1.00 92.69 221 LEU A O 1
ATOM 1662 N N . GLY A 1 222 ? 7.971 -4.312 -1.299 1.00 94.44 222 GLY A N 1
ATOM 1663 C CA . GLY A 1 222 ? 7.850 -5.763 -1.154 1.00 94.44 222 GLY A CA 1
ATOM 1664 C C . GLY A 1 222 ? 8.585 -6.535 -2.247 1.00 94.44 222 GLY A C 1
ATOM 1665 O O . GLY A 1 222 ? 9.548 -7.231 -1.951 1.00 94.44 222 GLY A O 1
ATOM 1666 N N . CYS A 1 223 ? 8.145 -6.396 -3.497 1.00 94.88 223 CYS A N 1
ATOM 1667 C CA . CYS A 1 223 ? 8.702 -7.118 -4.646 1.00 94.88 223 CYS A CA 1
ATOM 1668 C C . CYS A 1 223 ? 9.300 -6.182 -5.702 1.00 94.88 223 CYS A C 1
ATOM 1670 O O . CYS A 1 223 ? 8.922 -5.010 -5.815 1.00 94.88 223 CYS A O 1
ATOM 1672 N N . GLU A 1 224 ? 10.188 -6.730 -6.524 1.00 91.56 224 GLU A N 1
ATOM 1673 C CA . GLU A 1 224 ? 10.834 -6.063 -7.652 1.00 91.56 224 GLU A CA 1
ATOM 1674 C C . GLU A 1 224 ? 10.082 -6.303 -8.968 1.00 91.56 224 GLU A C 1
ATOM 1676 O O . GLU A 1 224 ? 9.519 -7.378 -9.174 1.00 91.56 224 GLU A O 1
ATOM 1681 N N . PRO A 1 225 ? 10.059 -5.335 -9.898 1.00 91.38 225 PRO A N 1
ATOM 1682 C CA . PRO A 1 225 ? 9.415 -5.521 -11.194 1.00 91.38 225 PRO A CA 1
ATOM 1683 C C . PRO A 1 225 ? 10.192 -6.508 -12.077 1.00 91.38 225 PRO A C 1
ATOM 1685 O O . PRO A 1 225 ? 11.405 -6.381 -12.252 1.00 91.38 225 PRO A O 1
ATOM 1688 N N . CYS A 1 226 ? 9.481 -7.429 -12.736 1.00 91.50 226 CYS A N 1
ATOM 1689 C CA . CYS A 1 226 ? 10.083 -8.401 -13.661 1.00 91.50 226 CYS A CA 1
ATOM 1690 C C . CYS A 1 226 ? 10.821 -7.724 -14.828 1.00 91.50 226 CYS A C 1
ATOM 1692 O O . CYS A 1 226 ? 11.835 -8.223 -15.316 1.00 91.50 226 CYS A O 1
ATOM 1694 N N . ASN A 1 227 ? 10.295 -6.585 -15.299 1.00 90.00 227 ASN A N 1
ATOM 1695 C CA . ASN A 1 227 ? 10.786 -5.867 -16.478 1.00 90.00 227 ASN A CA 1
ATOM 1696 C C . ASN A 1 227 ? 10.872 -6.754 -17.736 1.00 90.00 227 ASN A C 1
ATOM 1698 O O . ASN A 1 227 ? 11.846 -6.679 -18.488 1.00 90.00 227 ASN A O 1
ATOM 1702 N N . CYS A 1 228 ? 9.854 -7.592 -17.964 1.00 89.69 228 CYS A N 1
ATOM 1703 C CA . CYS A 1 228 ? 9.757 -8.417 -19.165 1.00 89.69 228 CYS A CA 1
ATOM 1704 C C . CYS A 1 228 ? 9.715 -7.551 -20.426 1.00 89.69 228 CYS A C 1
ATOM 1706 O O . CYS A 1 228 ? 8.910 -6.623 -20.531 1.00 89.69 228 CYS A O 1
ATOM 1708 N N . ASP A 1 229 ? 10.570 -7.867 -21.396 1.00 84.75 229 ASP A N 1
ATOM 1709 C CA . ASP A 1 229 ? 10.628 -7.151 -22.657 1.00 84.75 229 ASP A CA 1
ATOM 1710 C C . ASP A 1 229 ? 9.320 -7.325 -23.425 1.00 84.75 229 ASP A C 1
ATOM 1712 O O . ASP A 1 22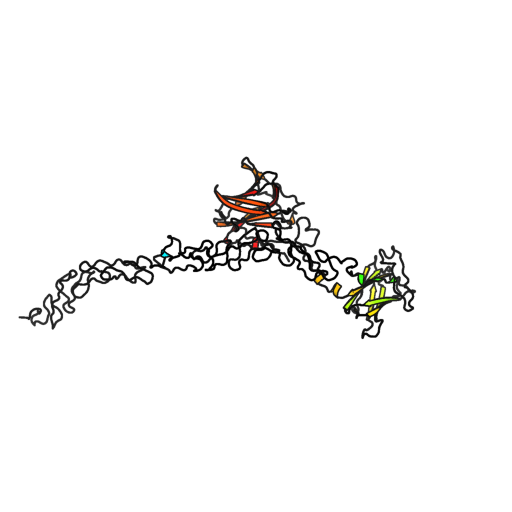9 ? 8.866 -8.434 -23.699 1.00 84.75 229 ASP A O 1
ATOM 1716 N N . ILE A 1 230 ? 8.721 -6.200 -23.794 1.00 80.19 230 ILE A N 1
ATOM 1717 C CA . ILE A 1 230 ? 7.395 -6.155 -24.406 1.00 80.19 230 ILE A CA 1
ATOM 1718 C C . ILE A 1 230 ? 7.382 -6.845 -25.785 1.00 80.19 230 ILE A C 1
ATOM 1720 O O . ILE A 1 230 ? 6.364 -7.410 -26.190 1.00 80.19 230 ILE A O 1
ATOM 1724 N N . GLY A 1 231 ? 8.503 -6.816 -26.515 1.00 77.06 231 GLY A N 1
ATOM 1725 C CA . GLY A 1 231 ? 8.631 -7.457 -27.823 1.00 77.06 231 GLY A CA 1
ATOM 1726 C C . GLY A 1 231 ? 9.018 -8.933 -27.731 1.00 77.06 231 GLY A C 1
ATOM 1727 O O . GLY A 1 231 ? 8.540 -9.749 -28.522 1.00 77.06 231 GLY A O 1
ATOM 1728 N N . GLY A 1 232 ? 9.869 -9.284 -26.770 1.00 84.50 232 GLY A N 1
ATOM 1729 C CA . GLY A 1 232 ? 10.439 -10.617 -26.627 1.00 84.50 232 GLY A CA 1
ATOM 1730 C C . GLY A 1 232 ? 9.679 -11.559 -25.693 1.00 84.50 232 GLY A C 1
ATOM 1731 O O . GLY A 1 232 ? 9.759 -12.778 -25.867 1.00 84.50 232 GLY A O 1
ATOM 1732 N N . ALA A 1 233 ? 8.901 -11.043 -24.744 1.00 90.12 233 ALA A N 1
ATOM 1733 C CA . ALA A 1 233 ? 8.059 -11.840 -23.861 1.00 90.12 233 ALA A CA 1
ATOM 1734 C C . ALA A 1 233 ? 6.660 -12.082 -24.459 1.00 90.12 233 ALA A C 1
ATOM 1736 O O . ALA A 1 233 ? 6.163 -11.357 -25.327 1.00 90.12 233 ALA A O 1
ATOM 1737 N N . LEU A 1 234 ? 6.006 -13.152 -24.006 1.00 87.31 234 LEU A N 1
ATOM 1738 C CA . LEU A 1 234 ? 4.614 -13.452 -24.349 1.00 87.31 234 LEU A CA 1
ATOM 1739 C C . LEU A 1 234 ? 3.642 -12.507 -23.634 1.00 87.31 234 LEU A C 1
ATOM 1741 O O . LEU A 1 234 ? 2.609 -12.156 -24.204 1.00 87.31 234 LEU A O 1
ATOM 1745 N N . ARG A 1 235 ? 3.968 -12.131 -22.393 1.00 84.50 235 ARG A N 1
ATOM 1746 C CA . ARG A 1 235 ? 3.200 -11.259 -21.498 1.00 84.50 235 ARG A CA 1
ATOM 1747 C C . ARG A 1 235 ? 4.157 -10.516 -20.552 1.00 84.50 235 ARG A C 1
ATOM 1749 O O . ARG A 1 235 ? 5.348 -10.818 -20.532 1.00 84.50 235 ARG A O 1
ATOM 1756 N N . ALA A 1 236 ? 3.628 -9.562 -19.785 1.00 84.06 236 ALA A N 1
ATOM 1757 C CA . ALA A 1 236 ? 4.389 -8.788 -18.801 1.00 84.06 236 ALA A CA 1
ATOM 1758 C C . ALA A 1 236 ? 4.590 -9.511 -17.451 1.00 84.06 236 ALA A C 1
ATOM 1760 O O . ALA A 1 236 ? 5.407 -9.069 -16.649 1.00 84.06 236 ALA A O 1
ATOM 1761 N N . ASP A 1 237 ? 3.862 -10.605 -17.193 1.00 89.56 237 ASP A N 1
ATOM 1762 C CA . ASP A 1 237 ? 4.050 -11.445 -16.009 1.00 89.56 237 ASP A CA 1
ATOM 1763 C C . ASP A 1 237 ? 5.296 -12.335 -16.117 1.00 89.56 237 ASP A C 1
ATOM 1765 O O . ASP A 1 237 ? 5.677 -12.805 -17.195 1.00 89.56 237 ASP A O 1
ATOM 1769 N N . CYS A 1 238 ? 5.906 -12.593 -14.964 1.00 92.88 238 CYS A N 1
ATOM 1770 C CA . CYS A 1 238 ? 7.011 -13.524 -14.808 1.00 92.88 238 CYS A CA 1
ATOM 1771 C C . CYS A 1 238 ? 6.751 -14.487 -13.648 1.00 92.88 238 CYS A C 1
ATOM 1773 O O . CYS A 1 238 ? 5.749 -14.388 -12.938 1.00 92.88 238 CYS A O 1
ATOM 1775 N N . ASP A 1 239 ? 7.651 -15.448 -13.476 1.00 94.88 239 ASP A N 1
ATOM 1776 C CA . ASP A 1 239 ? 7.670 -16.284 -12.284 1.00 94.88 239 ASP A CA 1
ATOM 1777 C C . ASP A 1 239 ? 7.976 -15.445 -11.027 1.00 94.88 239 ASP A C 1
ATOM 1779 O O . ASP A 1 239 ? 9.011 -14.787 -10.950 1.00 94.88 239 ASP A O 1
ATOM 1783 N N . GLY A 1 240 ? 7.080 -15.479 -10.035 1.00 91.25 240 GLY A N 1
ATOM 1784 C CA . GLY A 1 240 ? 7.129 -14.585 -8.869 1.00 91.25 240 GLY A CA 1
ATOM 1785 C C . GLY A 1 240 ? 8.276 -14.837 -7.882 1.00 91.25 240 GLY A C 1
ATOM 1786 O O . GLY A 1 240 ? 8.470 -14.038 -6.971 1.00 91.25 240 GLY A O 1
ATOM 1787 N N . GLN A 1 241 ? 9.044 -15.919 -8.038 1.00 91.50 241 GLN A N 1
ATOM 1788 C CA . GLN A 1 241 ? 10.242 -16.169 -7.228 1.00 91.50 241 GLN A CA 1
ATOM 1789 C C . GLN A 1 241 ? 11.514 -15.862 -8.013 1.00 91.50 241 GLN A C 1
ATOM 1791 O O . GLN A 1 241 ? 12.385 -15.148 -7.531 1.00 91.50 241 GLN A O 1
ATOM 1796 N N . THR A 1 242 ? 11.620 -16.386 -9.232 1.00 94.00 242 THR A N 1
ATOM 1797 C CA . THR A 1 242 ? 12.849 -16.310 -10.035 1.00 94.00 242 THR A CA 1
ATOM 1798 C C . THR A 1 242 ? 12.947 -15.058 -10.896 1.00 94.00 242 THR A C 1
ATOM 1800 O O . THR A 1 242 ? 14.036 -14.731 -11.358 1.00 94.00 242 THR A O 1
ATOM 1803 N N . GLY A 1 243 ? 11.829 -14.386 -11.175 1.00 94.06 243 GLY A N 1
ATOM 1804 C CA . GLY A 1 243 ? 11.783 -13.262 -12.108 1.00 94.06 243 GLY A CA 1
ATOM 1805 C C . GLY A 1 243 ? 11.788 -13.670 -13.581 1.00 94.06 243 GLY A C 1
ATOM 1806 O O . GLY A 1 243 ? 11.799 -12.808 -14.458 1.00 94.06 243 GLY A O 1
ATOM 1807 N N . GLN A 1 244 ? 11.790 -14.973 -13.892 1.00 96.00 244 GLN A N 1
ATOM 1808 C CA . GLN A 1 244 ? 11.918 -15.444 -15.269 1.00 96.00 244 GLN A CA 1
ATOM 1809 C C . GLN A 1 244 ? 10.653 -15.154 -16.082 1.00 96.00 244 GLN A C 1
ATOM 1811 O O . GLN A 1 244 ? 9.583 -15.728 -15.860 1.00 96.00 244 GLN A O 1
ATOM 1816 N N . CYS A 1 245 ? 10.796 -14.286 -17.080 1.00 94.81 245 CYS A N 1
ATOM 1817 C CA . CYS A 1 245 ? 9.747 -13.960 -18.033 1.00 94.81 245 CYS A CA 1
ATOM 1818 C C . CYS A 1 245 ? 9.498 -15.116 -19.011 1.00 94.81 245 CYS A C 1
ATOM 1820 O O . CYS A 1 245 ? 10.401 -15.882 -19.366 1.00 94.81 245 CYS A O 1
ATOM 1822 N N . ARG A 1 246 ? 8.259 -15.231 -19.499 1.00 94.69 246 ARG A N 1
ATOM 1823 C CA . ARG A 1 246 ? 7.891 -16.247 -20.496 1.00 94.69 246 ARG A CA 1
ATOM 1824 C C . ARG A 1 246 ? 8.252 -15.776 -21.900 1.00 94.69 246 ARG A C 1
ATOM 1826 O O . ARG A 1 246 ? 7.498 -15.025 -22.519 1.00 94.69 246 ARG A O 1
ATOM 1833 N N . CYS A 1 247 ? 9.397 -16.226 -22.400 1.00 92.88 247 CYS A N 1
ATOM 1834 C CA . CYS A 1 247 ? 9.942 -15.752 -23.670 1.00 92.88 247 CYS A CA 1
ATOM 1835 C C . CYS A 1 247 ? 9.236 -16.342 -24.892 1.00 92.88 247 CYS A C 1
ATOM 1837 O O . CYS A 1 247 ? 8.777 -17.486 -24.896 1.00 92.88 247 CYS A O 1
ATOM 1839 N N . ARG A 1 248 ? 9.166 -15.543 -25.960 1.00 88.94 248 ARG A N 1
ATOM 1840 C CA . ARG A 1 248 ? 8.751 -15.994 -27.290 1.00 88.94 248 ARG A CA 1
ATOM 1841 C C . ARG A 1 248 ? 9.778 -16.976 -27.868 1.00 88.94 248 ARG A C 1
ATOM 1843 O O . ARG A 1 248 ? 10.935 -16.986 -27.445 1.00 88.94 248 ARG A O 1
ATOM 1850 N N . PRO A 1 249 ? 9.393 -17.790 -28.868 1.00 89.31 249 PRO A N 1
ATOM 1851 C CA . PRO A 1 249 ? 10.336 -18.676 -29.538 1.00 89.31 249 PRO A CA 1
ATOM 1852 C C . PRO A 1 249 ? 11.567 -17.913 -30.040 1.00 89.31 249 PRO A C 1
ATOM 1854 O O . PRO A 1 249 ? 11.425 -16.870 -30.674 1.00 89.31 249 PRO A O 1
ATOM 1857 N N . ARG A 1 250 ? 12.760 -18.477 -29.807 1.00 87.62 250 ARG A N 1
ATOM 1858 C CA . ARG A 1 250 ? 14.072 -17.916 -30.202 1.00 87.62 250 ARG A CA 1
ATOM 1859 C C . ARG A 1 250 ? 14.497 -16.652 -29.439 1.00 87.62 250 ARG A C 1
ATOM 1861 O O . ARG A 1 250 ? 15.471 -16.007 -29.823 1.00 87.62 250 ARG A O 1
ATOM 1868 N N . VAL A 1 251 ? 13.818 -16.343 -28.339 1.00 91.19 251 VAL A N 1
ATOM 1869 C CA . VAL A 1 251 ? 14.172 -15.280 -27.395 1.00 91.19 251 VAL A CA 1
ATOM 1870 C C . VAL A 1 251 ? 14.537 -15.911 -26.049 1.00 91.19 251 VAL A C 1
ATOM 1872 O O . VAL A 1 251 ? 13.949 -16.916 -25.656 1.00 91.19 251 VAL A O 1
ATOM 1875 N N . THR A 1 252 ? 15.524 -15.351 -25.358 1.00 93.00 252 THR A N 1
ATOM 1876 C CA . THR A 1 252 ? 16.051 -15.830 -24.075 1.00 93.00 252 THR A CA 1
ATOM 1877 C C . THR A 1 252 ? 16.439 -14.662 -23.162 1.00 93.00 252 THR A C 1
ATOM 1879 O O . THR A 1 252 ? 16.263 -13.492 -23.507 1.00 93.00 252 THR A O 1
ATOM 1882 N N . GLY A 1 253 ? 16.977 -14.987 -21.989 1.00 92.00 253 GLY A N 1
ATOM 1883 C CA . GLY A 1 253 ? 17.311 -14.050 -20.923 1.00 92.00 253 GLY A CA 1
ATOM 1884 C C . GLY A 1 253 ? 16.199 -13.947 -19.884 1.00 92.00 253 GLY A C 1
ATOM 1885 O O . GLY A 1 253 ? 15.047 -14.300 -20.143 1.00 92.00 253 GLY A O 1
ATOM 1886 N N . LEU A 1 254 ? 16.547 -13.430 -18.703 1.00 93.06 254 LEU A N 1
ATOM 1887 C CA . LEU A 1 254 ? 15.602 -13.247 -17.597 1.00 93.06 254 LEU A CA 1
ATOM 1888 C C . LEU A 1 254 ? 14.396 -12.400 -18.030 1.00 93.06 254 LEU A C 1
ATOM 1890 O O . LEU A 1 254 ? 13.255 -12.735 -17.734 1.00 93.06 254 LEU A O 1
ATOM 1894 N N . ARG A 1 255 ? 14.671 -11.351 -18.814 1.00 93.12 255 ARG A N 1
ATOM 1895 C CA . ARG A 1 255 ? 13.698 -10.374 -19.313 1.00 93.12 255 ARG A CA 1
ATOM 1896 C C . ARG A 1 255 ? 13.218 -10.657 -20.733 1.00 93.12 255 ARG A C 1
ATOM 1898 O O . ARG A 1 255 ? 12.460 -9.864 -21.268 1.00 93.12 255 ARG A O 1
ATOM 1905 N N . CYS A 1 256 ? 13.631 -11.758 -21.361 1.00 91.81 256 CYS A N 1
ATOM 1906 C CA . CYS A 1 256 ? 13.344 -12.033 -22.774 1.00 91.81 256 CYS A CA 1
ATOM 1907 C C . CYS A 1 256 ? 13.823 -10.923 -23.723 1.00 91.81 256 CYS A C 1
ATOM 1909 O O . CYS A 1 256 ? 13.159 -10.588 -24.695 1.00 91.81 256 CYS A O 1
ATOM 1911 N N . ASP A 1 257 ? 14.980 -10.343 -23.431 1.00 87.56 257 ASP A N 1
ATOM 1912 C CA . ASP A 1 257 ? 15.563 -9.195 -24.121 1.00 87.56 257 ASP A CA 1
ATOM 1913 C C . ASP A 1 257 ? 16.788 -9.571 -24.965 1.00 87.56 257 ASP A C 1
ATOM 1915 O O . ASP A 1 257 ? 17.494 -8.692 -25.456 1.00 87.56 257 ASP A O 1
ATOM 1919 N N . LYS A 1 258 ? 17.071 -10.871 -25.126 1.00 90.44 258 LYS A N 1
ATOM 1920 C CA . LYS A 1 258 ? 18.215 -11.375 -25.896 1.00 90.44 258 LYS A CA 1
ATOM 1921 C C . LYS A 1 258 ? 17.768 -12.443 -26.890 1.00 90.44 258 LYS A C 1
ATOM 1923 O O . LYS A 1 258 ? 16.925 -13.274 -26.549 1.00 90.44 258 LYS A O 1
ATOM 1928 N N . PRO A 1 259 ? 18.307 -12.464 -28.117 1.00 88.88 259 PRO A N 1
ATOM 1929 C CA . PRO A 1 259 ? 18.094 -13.597 -29.000 1.00 88.88 259 PRO A CA 1
ATOM 1930 C C . PRO A 1 259 ? 18.872 -14.804 -28.456 1.00 88.88 259 PRO A C 1
ATOM 1932 O O . PRO A 1 259 ? 19.875 -14.645 -27.759 1.00 88.88 259 PRO A O 1
ATOM 1935 N N . ILE A 1 260 ? 18.423 -16.019 -28.768 1.00 91.19 260 ILE A N 1
ATOM 1936 C CA . ILE A 1 260 ? 19.259 -17.212 -28.555 1.00 91.19 260 ILE A CA 1
ATOM 1937 C C . ILE A 1 260 ? 20.489 -17.179 -29.479 1.00 91.19 260 ILE A C 1
ATOM 1939 O O . ILE A 1 260 ? 20.522 -16.427 -30.456 1.00 91.19 260 ILE A O 1
ATOM 1943 N N . ASP A 1 261 ? 21.474 -18.036 -29.217 1.00 90.06 261 ASP A N 1
ATOM 1944 C CA . ASP A 1 261 ? 22.670 -18.142 -30.055 1.00 90.06 261 ASP A CA 1
ATOM 1945 C C . ASP A 1 261 ? 22.322 -18.313 -31.549 1.00 90.06 261 ASP A C 1
ATOM 1947 O O . ASP A 1 261 ? 21.362 -18.997 -31.930 1.00 90.06 261 ASP A O 1
ATOM 1951 N N . ASN A 1 262 ? 23.115 -17.668 -32.410 1.00 85.50 262 ASN A N 1
ATOM 1952 C CA . ASN A 1 262 ? 22.933 -17.604 -33.868 1.00 85.50 262 ASN A CA 1
ATOM 1953 C C . ASN A 1 262 ? 21.616 -16.958 -34.346 1.00 85.50 262 ASN A C 1
ATOM 1955 O O . ASN A 1 262 ? 21.216 -17.152 -35.494 1.00 85.50 262 ASN A O 1
ATOM 1959 N N . HIS A 1 263 ? 20.943 -16.185 -33.494 1.00 82.56 263 HIS A N 1
ATOM 1960 C CA . HIS A 1 263 ? 19.790 -15.366 -33.861 1.00 82.56 263 HIS A CA 1
ATOM 1961 C C . HIS A 1 263 ? 20.069 -13.891 -33.553 1.00 82.56 263 HIS A C 1
ATOM 1963 O O . HIS A 1 263 ? 20.928 -13.558 -32.741 1.00 82.56 263 HIS A O 1
ATOM 1969 N N . TYR A 1 264 ? 19.334 -12.991 -34.199 1.00 77.38 264 TYR A N 1
ATOM 1970 C CA . TYR A 1 264 ? 19.377 -11.557 -33.922 1.00 77.38 264 TYR A CA 1
ATOM 1971 C C . TYR A 1 264 ? 17.959 -10.997 -33.922 1.00 77.38 264 TYR A C 1
ATOM 1973 O O . TYR A 1 264 ? 17.056 -11.562 -34.544 1.00 77.38 264 TYR A O 1
ATOM 1981 N N . PHE A 1 265 ? 17.762 -9.877 -33.233 1.00 71.88 265 PHE A N 1
ATOM 1982 C CA . PHE A 1 265 ? 16.541 -9.104 -33.396 1.00 71.88 265 PHE A CA 1
ATOM 1983 C C . PHE A 1 265 ? 16.651 -8.266 -34.668 1.00 71.88 265 PHE A C 1
ATOM 1985 O O . PHE A 1 265 ? 17.587 -7.467 -34.771 1.00 71.88 265 PHE A O 1
ATOM 1992 N N . PRO A 1 266 ? 15.732 -8.413 -35.637 1.00 66.50 266 PRO A N 1
ATOM 1993 C CA . PRO A 1 266 ? 15.705 -7.527 -36.788 1.00 66.50 266 PRO A CA 1
ATOM 1994 C C . PRO A 1 266 ? 15.435 -6.103 -36.295 1.00 66.50 266 PRO A C 1
ATOM 1996 O O . PRO A 1 266 ? 14.371 -5.801 -35.754 1.00 66.50 266 PRO A O 1
ATOM 1999 N N . THR A 1 267 ? 16.431 -5.234 -36.439 1.00 67.81 267 THR A N 1
ATOM 2000 C CA . THR A 1 267 ? 16.293 -3.808 -36.133 1.00 67.81 267 THR A CA 1
ATOM 2001 C C . THR A 1 267 ? 15.453 -3.127 -37.219 1.00 67.81 267 THR A C 1
ATOM 2003 O O . THR A 1 267 ? 15.135 -3.736 -38.242 1.00 67.81 267 THR A O 1
ATOM 2006 N N . LEU A 1 268 ? 15.117 -1.842 -37.044 1.00 61.81 268 LEU A N 1
ATOM 2007 C CA . LEU A 1 268 ? 14.487 -1.033 -38.105 1.00 61.81 268 LEU A CA 1
ATOM 2008 C C . LEU A 1 268 ? 15.278 -1.087 -39.429 1.00 61.81 268 LEU A C 1
ATOM 2010 O O . LEU A 1 268 ? 14.703 -0.952 -40.503 1.00 61.81 268 LEU A O 1
ATOM 2014 N N . TRP A 1 269 ? 16.586 -1.339 -39.343 1.00 63.16 269 TRP A N 1
ATOM 2015 C CA . TRP A 1 269 ? 17.523 -1.443 -40.460 1.00 63.16 269 TRP A CA 1
ATOM 2016 C C . TRP A 1 269 ? 17.461 -2.786 -41.196 1.00 63.16 269 TRP A C 1
ATOM 2018 O O . TRP A 1 269 ? 18.114 -2.962 -42.214 1.00 63.16 269 TRP A O 1
ATOM 2028 N N . HIS A 1 270 ? 16.657 -3.747 -40.731 1.00 70.12 270 HIS A N 1
ATOM 2029 C CA . HIS A 1 270 ? 16.510 -5.036 -41.411 1.00 70.12 270 HIS A CA 1
ATOM 2030 C C . HIS A 1 270 ? 15.787 -4.931 -42.771 1.00 70.12 270 HIS A C 1
ATOM 2032 O O . HIS A 1 270 ? 15.870 -5.839 -43.592 1.00 70.12 270 HIS A O 1
ATOM 2038 N N . HIS A 1 271 ? 15.122 -3.800 -43.027 1.00 80.31 271 HIS A N 1
ATOM 2039 C CA . HIS A 1 271 ? 14.557 -3.426 -44.326 1.00 80.31 271 HIS A CA 1
ATOM 2040 C C . HIS A 1 271 ? 15.312 -2.248 -44.969 1.00 80.31 271 HIS A C 1
ATOM 2042 O O . HIS A 1 271 ? 14.707 -1.426 -45.662 1.00 80.31 271 HIS A O 1
ATOM 2048 N N . GLN A 1 272 ? 16.612 -2.123 -44.685 1.00 89.56 272 GLN A N 1
ATOM 2049 C CA . GLN A 1 272 ? 17.505 -1.177 -45.345 1.00 89.56 272 GLN A CA 1
ATOM 2050 C C . GLN A 1 272 ? 17.941 -1.734 -46.701 1.00 89.56 272 GLN A C 1
ATOM 2052 O O . GLN A 1 272 ? 18.429 -2.859 -46.795 1.00 89.56 272 GLN A O 1
ATOM 2057 N N . TYR A 1 273 ? 17.775 -0.923 -47.739 1.00 92.00 273 TYR A N 1
ATOM 2058 C CA . TYR A 1 273 ? 18.252 -1.190 -49.087 1.00 92.00 273 TYR A CA 1
ATOM 2059 C C . TYR A 1 273 ? 19.266 -0.109 -49.450 1.00 92.00 273 TYR A C 1
ATOM 2061 O O . TYR A 1 273 ? 18.921 1.075 -49.510 1.00 92.00 273 TYR A O 1
ATOM 2069 N N . GLU A 1 274 ? 20.511 -0.533 -49.642 1.00 94.44 274 GLU A N 1
ATOM 2070 C CA . GLU A 1 274 ? 21.638 0.325 -50.007 1.00 94.44 274 GLU A CA 1
ATOM 2071 C C . GLU A 1 274 ? 21.453 0.832 -51.446 1.00 94.44 274 GLU A C 1
ATOM 2073 O O . GLU A 1 274 ? 21.182 0.052 -52.367 1.00 94.44 274 GLU A O 1
ATOM 2078 N N . ALA A 1 275 ? 21.548 2.146 -51.660 1.00 95.62 275 ALA A N 1
ATOM 2079 C CA . ALA A 1 275 ? 21.267 2.740 -52.967 1.00 95.62 275 ALA A CA 1
ATOM 2080 C C . ALA A 1 275 ? 22.358 2.410 -53.995 1.00 95.62 275 ALA A C 1
ATOM 2082 O O . ALA A 1 275 ? 22.085 2.335 -55.197 1.00 95.62 275 ALA A O 1
ATOM 2083 N N . GLU A 1 276 ? 23.590 2.194 -53.539 1.00 94.50 276 GLU A N 1
ATOM 2084 C CA . GLU A 1 276 ? 24.734 1.805 -54.358 1.00 94.50 276 GLU A CA 1
ATOM 2085 C C . GLU A 1 276 ? 24.675 0.360 -54.866 1.00 94.50 276 GLU A C 1
ATOM 2087 O O . GLU A 1 276 ? 25.294 0.058 -55.889 1.00 94.50 276 GLU A O 1
ATOM 2092 N N . ASP A 1 277 ? 23.904 -0.510 -54.209 1.00 94.94 277 ASP A N 1
ATOM 2093 C CA . ASP A 1 277 ? 23.638 -1.877 -54.676 1.00 94.94 277 ASP A CA 1
ATOM 2094 C C . ASP A 1 277 ? 22.492 -1.921 -55.709 1.00 94.94 277 ASP A C 1
ATOM 2096 O O . ASP A 1 277 ? 22.176 -2.975 -56.270 1.00 94.94 277 ASP A O 1
ATOM 2100 N N . GLY A 1 278 ? 21.887 -0.766 -56.007 1.00 94.31 278 GLY A N 1
ATOM 2101 C CA . GLY A 1 278 ? 20.906 -0.613 -57.070 1.00 94.31 278 GLY A CA 1
ATOM 2102 C C . GLY A 1 278 ? 21.483 -0.795 -58.479 1.00 94.31 278 GLY A C 1
ATOM 2103 O O . GLY A 1 278 ? 22.691 -0.918 -58.713 1.00 94.31 278 GLY A O 1
ATOM 2104 N N . HIS A 1 279 ? 20.594 -0.746 -59.468 1.00 95.56 279 HIS A N 1
ATOM 2105 C CA . HIS A 1 279 ? 20.935 -0.876 -60.881 1.00 95.56 279 HIS A CA 1
ATOM 2106 C C . HIS A 1 279 ? 20.180 0.128 -61.765 1.00 95.56 279 HIS A C 1
ATOM 2108 O O . HIS A 1 279 ? 19.160 0.696 -61.380 1.00 95.56 279 HIS A O 1
ATOM 2114 N N . THR A 1 280 ? 20.658 0.352 -62.988 1.00 93.44 280 THR A N 1
ATOM 2115 C CA . THR A 1 280 ? 19.935 1.127 -64.012 1.00 93.44 280 THR A CA 1
ATOM 2116 C C . THR A 1 280 ? 18.868 0.274 -64.707 1.00 93.44 280 THR A C 1
ATOM 2118 O O . THR A 1 280 ? 18.816 -0.942 -64.520 1.00 93.44 280 THR A O 1
ATOM 2121 N N . ASP A 1 281 ? 18.026 0.867 -65.558 1.00 90.50 281 ASP A N 1
ATOM 2122 C CA . ASP A 1 281 ? 17.046 0.105 -66.360 1.00 90.50 281 ASP A CA 1
ATOM 2123 C C . ASP A 1 281 ? 17.717 -0.961 -67.259 1.00 90.50 281 ASP A C 1
ATOM 2125 O O . ASP A 1 281 ? 17.136 -2.010 -67.528 1.00 90.50 281 ASP A O 1
ATOM 2129 N N . GLU A 1 282 ? 18.978 -0.746 -67.648 1.00 91.44 282 GLU A N 1
ATOM 2130 C CA . GLU A 1 282 ? 19.798 -1.699 -68.410 1.00 91.44 282 GLU A CA 1
ATOM 2131 C C . GLU A 1 282 ? 20.555 -2.714 -67.530 1.00 91.44 282 GLU A C 1
ATOM 2133 O O . GLU A 1 282 ? 21.494 -3.353 -68.003 1.00 91.44 282 GLU A O 1
ATOM 2138 N N . GLN A 1 283 ? 20.201 -2.846 -66.245 1.00 91.44 283 GLN A N 1
ATOM 2139 C CA . GLN A 1 283 ? 20.852 -3.759 -65.289 1.00 91.44 283 GLN A CA 1
ATOM 2140 C C . GLN A 1 283 ? 22.350 -3.472 -65.064 1.00 91.44 283 GLN A C 1
ATOM 2142 O O . GLN A 1 283 ? 23.117 -4.354 -64.679 1.00 91.44 283 GLN A O 1
ATOM 2147 N N . ARG A 1 284 ? 22.795 -2.229 -65.297 1.00 93.94 284 ARG A N 1
ATOM 2148 C CA . ARG A 1 284 ? 24.166 -1.807 -64.972 1.00 93.94 284 ARG A CA 1
ATOM 2149 C C . ARG A 1 284 ? 24.239 -1.353 -63.512 1.00 93.94 284 ARG A C 1
ATOM 2151 O O . ARG A 1 284 ? 23.278 -0.739 -63.052 1.00 93.94 284 ARG A O 1
ATOM 2158 N N . PRO A 1 285 ? 25.355 -1.591 -62.802 1.00 94.31 285 PRO A N 1
ATOM 2159 C CA . PRO A 1 285 ? 25.498 -1.172 -61.410 1.00 94.31 285 PRO A CA 1
ATOM 2160 C C . PRO A 1 285 ? 25.452 0.353 -61.270 1.00 94.31 285 PRO A C 1
ATOM 2162 O O . PRO A 1 285 ? 25.922 1.085 -62.151 1.00 94.31 285 PRO A O 1
ATOM 2165 N N . VAL A 1 286 ? 24.906 0.821 -60.148 1.00 95.75 286 VAL A N 1
ATOM 2166 C CA . VAL A 1 286 ? 24.864 2.241 -59.787 1.00 95.75 286 VAL A CA 1
ATOM 2167 C C . VAL A 1 286 ? 26.276 2.801 -59.589 1.00 95.75 286 VAL A C 1
ATOM 2169 O O . VAL A 1 286 ? 27.170 2.172 -59.026 1.00 95.75 286 VAL A O 1
ATOM 2172 N N . ARG A 1 287 ? 26.486 4.028 -60.067 1.00 93.12 287 ARG A N 1
ATOM 2173 C CA . ARG A 1 287 ? 27.663 4.846 -59.776 1.00 93.12 287 ARG A CA 1
ATOM 2174 C C . ARG A 1 287 ? 27.503 5.462 -58.392 1.00 93.12 287 ARG A C 1
ATOM 2176 O O . ARG A 1 287 ? 26.588 6.258 -58.163 1.00 93.12 287 ARG A O 1
ATOM 2183 N N . PHE A 1 288 ? 28.426 5.124 -57.506 1.00 95.44 288 PHE A N 1
ATOM 2184 C CA . PHE A 1 288 ? 28.473 5.625 -56.139 1.00 95.44 288 PHE A CA 1
ATOM 2185 C C . PHE A 1 288 ? 29.812 6.311 -55.847 1.00 95.44 288 PHE A C 1
ATOM 2187 O O . PHE A 1 288 ? 30.782 6.156 -56.596 1.00 95.44 288 PHE A O 1
ATOM 2194 N N . ALA A 1 289 ? 29.846 7.101 -54.778 1.00 94.69 289 ALA A N 1
ATOM 2195 C CA . ALA A 1 289 ? 31.038 7.769 -54.266 1.00 94.69 289 ALA A CA 1
ATOM 2196 C C . ALA A 1 289 ? 31.277 7.401 -52.795 1.00 94.69 289 ALA A C 1
ATOM 2198 O O . ALA A 1 289 ? 30.385 6.893 -52.123 1.00 94.69 289 ALA A O 1
ATOM 2199 N N . VAL A 1 290 ? 32.497 7.656 -52.318 1.00 95.56 290 VAL A N 1
ATOM 2200 C CA . VAL A 1 290 ? 32.995 7.242 -50.988 1.00 95.56 290 VAL A CA 1
ATOM 2201 C C . VAL A 1 290 ? 33.642 8.397 -50.215 1.00 95.56 290 VAL A C 1
ATOM 2203 O O . VAL A 1 290 ? 34.438 8.194 -49.303 1.00 95.56 290 VAL A O 1
ATOM 2206 N N . ASP A 1 291 ? 33.347 9.634 -50.618 1.00 94.50 291 ASP A N 1
ATOM 2207 C CA . ASP A 1 291 ? 33.947 10.840 -50.046 1.00 94.50 291 ASP A CA 1
ATOM 2208 C C . ASP A 1 291 ? 33.243 11.242 -48.741 1.00 94.50 291 ASP A C 1
ATOM 2210 O O . ASP A 1 291 ? 32.148 11.815 -48.767 1.00 94.50 291 ASP A O 1
ATOM 2214 N N . GLU A 1 292 ? 33.895 10.966 -47.608 1.00 91.06 292 GLU A N 1
ATOM 2215 C CA . GLU A 1 292 ? 33.402 11.290 -46.263 1.00 91.06 292 GLU A CA 1
ATOM 2216 C C . GLU A 1 292 ? 33.249 12.796 -46.009 1.00 91.06 292 GLU A C 1
ATOM 2218 O O . GLU A 1 292 ? 32.476 13.197 -45.140 1.00 91.06 292 GLU A O 1
ATOM 2223 N N . THR A 1 293 ? 33.942 13.653 -46.766 1.00 91.38 293 THR A N 1
ATOM 2224 C CA . THR A 1 293 ? 33.796 15.110 -46.617 1.00 91.38 293 THR A CA 1
ATOM 2225 C C . THR A 1 293 ? 32.469 15.611 -47.185 1.00 91.38 293 THR A C 1
ATOM 2227 O O . THR A 1 293 ? 31.942 16.626 -46.735 1.00 91.38 293 THR A O 1
ATOM 2230 N N . GLN A 1 294 ? 31.923 14.893 -48.169 1.00 89.69 294 GLN A N 1
ATOM 2231 C CA . GLN A 1 294 ? 30.660 15.206 -48.838 1.00 89.69 294 GLN A CA 1
ATOM 2232 C C . GLN A 1 294 ? 29.477 14.480 -48.195 1.00 89.69 294 GLN A C 1
ATOM 2234 O O . GLN A 1 294 ? 28.361 14.998 -48.184 1.00 89.69 294 GLN A O 1
ATOM 2239 N N . PHE A 1 295 ? 29.713 13.281 -47.665 1.00 93.31 295 PHE A N 1
ATOM 2240 C CA . PHE A 1 295 ? 28.710 12.496 -46.961 1.00 93.31 295 PHE A CA 1
ATOM 2241 C C . PHE A 1 295 ? 29.372 11.756 -45.789 1.00 93.31 295 PHE A C 1
ATOM 2243 O O . PHE A 1 295 ? 29.862 10.643 -45.960 1.00 93.31 295 PHE A O 1
ATOM 2250 N N . PRO A 1 296 ? 29.445 12.357 -44.593 1.00 91.19 296 PRO A N 1
ATOM 2251 C CA . PRO A 1 296 ? 30.047 11.695 -43.441 1.00 91.19 296 PRO A CA 1
ATOM 2252 C C . PRO A 1 296 ? 29.212 10.487 -42.997 1.00 91.19 296 PRO A C 1
ATOM 2254 O O . PRO A 1 296 ? 27.985 10.580 -42.922 1.00 91.19 296 PRO A O 1
ATOM 2257 N N . ALA A 1 297 ? 29.894 9.390 -42.648 1.00 90.19 297 ALA A N 1
ATOM 2258 C CA . ALA A 1 297 ? 29.299 8.153 -42.133 1.00 90.19 297 ALA A CA 1
ATOM 2259 C C . ALA A 1 297 ? 28.209 7.543 -43.044 1.00 90.19 297 ALA A C 1
ATOM 2261 O O . ALA A 1 297 ? 27.129 7.194 -42.561 1.00 90.19 297 ALA A O 1
ATOM 2262 N N . TYR A 1 298 ? 28.489 7.442 -44.349 1.00 91.31 298 TYR A N 1
ATOM 2263 C CA . TYR A 1 298 ? 27.676 6.647 -45.280 1.00 91.31 298 TYR A CA 1
ATOM 2264 C C . TYR A 1 298 ? 27.688 5.157 -44.886 1.00 91.31 298 TYR A C 1
ATOM 2266 O O . TYR A 1 298 ? 28.641 4.686 -44.254 1.00 91.31 298 TYR A O 1
ATOM 2274 N N . SER A 1 299 ? 26.628 4.420 -45.216 1.00 89.31 299 SER A N 1
ATOM 2275 C CA . SER A 1 299 ? 26.523 2.985 -44.936 1.00 89.31 299 SER A CA 1
ATOM 2276 C C . SER A 1 299 ? 27.338 2.149 -45.924 1.00 89.31 299 SER A C 1
ATOM 2278 O O . SER A 1 299 ? 27.717 2.590 -47.005 1.00 89.31 299 SER A O 1
ATOM 2280 N N . TRP A 1 300 ? 27.630 0.909 -45.521 1.00 88.88 300 TRP A N 1
ATOM 2281 C CA . TRP A 1 300 ? 28.184 -0.135 -46.384 1.00 88.88 300 TRP A CA 1
ATOM 2282 C C . TRP A 1 300 ? 29.382 0.297 -47.247 1.00 88.88 300 TRP A C 1
ATOM 2284 O O . TRP A 1 300 ? 30.504 0.347 -46.736 1.00 88.88 300 TRP A O 1
ATOM 2294 N N . ARG A 1 301 ? 29.187 0.531 -48.553 1.00 92.19 301 ARG A N 1
ATOM 2295 C CA . ARG A 1 301 ? 30.274 0.774 -49.515 1.00 92.19 301 ARG A CA 1
ATOM 2296 C C . ARG A 1 301 ? 30.392 2.227 -49.945 1.00 92.19 301 ARG A C 1
ATOM 2298 O O . ARG A 1 301 ? 31.463 2.583 -50.433 1.00 92.19 301 ARG A O 1
ATOM 2305 N N . GLY A 1 302 ? 29.337 3.030 -49.838 1.00 94.44 302 GLY A N 1
ATOM 2306 C CA . GLY A 1 302 ? 29.293 4.393 -50.365 1.00 94.44 302 GLY A CA 1
ATOM 2307 C C . GLY A 1 302 ? 27.868 4.909 -50.516 1.00 94.44 302 GLY A C 1
ATOM 2308 O O . GLY A 1 302 ? 26.934 4.303 -50.030 1.00 94.44 302 GLY A O 1
ATOM 2309 N N . TYR A 1 303 ? 27.697 6.009 -51.248 1.00 95.81 303 TYR A N 1
ATOM 2310 C CA . TYR A 1 303 ? 26.380 6.587 -51.537 1.00 95.81 303 TYR A CA 1
ATOM 2311 C C . TYR A 1 303 ? 26.184 6.815 -53.040 1.00 95.81 303 TYR A C 1
ATOM 2313 O O . TYR A 1 303 ? 27.104 7.214 -53.766 1.00 95.81 303 TYR A O 1
ATOM 2321 N N . ALA A 1 304 ? 24.965 6.600 -53.528 1.00 96.12 304 ALA A N 1
ATOM 2322 C CA . ALA A 1 304 ? 24.574 6.847 -54.908 1.00 96.12 304 ALA A CA 1
ATOM 2323 C C . ALA A 1 304 ? 24.603 8.349 -55.240 1.00 96.12 304 ALA A C 1
ATOM 2325 O O . ALA A 1 304 ? 24.064 9.188 -54.512 1.00 96.12 304 ALA A O 1
ATOM 2326 N N . VAL A 1 305 ? 25.206 8.692 -56.384 1.00 95.00 305 VAL A N 1
ATOM 2327 C CA . VAL A 1 305 ? 25.323 10.080 -56.855 1.00 95.00 305 VAL A CA 1
ATOM 2328 C C . VAL A 1 305 ? 24.427 10.305 -58.065 1.00 95.00 305 VAL A C 1
ATOM 2330 O O . VAL A 1 305 ? 24.709 9.820 -59.163 1.00 95.00 305 VAL A O 1
ATOM 2333 N N . PHE A 1 306 ? 23.365 11.087 -57.891 1.00 95.81 306 PHE A N 1
ATOM 2334 C CA . PHE A 1 306 ? 22.512 11.500 -59.002 1.00 95.81 306 PHE A CA 1
ATOM 2335 C C . PHE A 1 306 ? 23.159 12.632 -59.800 1.00 95.81 306 PHE A C 1
ATOM 2337 O O . PHE A 1 306 ? 23.807 13.529 -59.255 1.00 95.81 306 PHE A O 1
ATOM 2344 N N . SER A 1 307 ? 23.022 12.573 -61.120 1.00 91.62 307 SER A N 1
ATOM 2345 C CA . SER A 1 307 ? 23.554 13.565 -62.060 1.00 91.62 307 SER A CA 1
ATOM 2346 C C . SER A 1 307 ? 22.879 13.401 -63.427 1.00 91.62 307 SER A C 1
ATOM 2348 O O . SER A 1 307 ? 22.210 12.395 -63.648 1.00 91.62 307 SER A O 1
ATOM 2350 N N . PRO A 1 308 ? 23.116 14.286 -64.411 1.00 91.12 308 PRO A N 1
ATOM 2351 C CA . PRO A 1 308 ? 22.623 14.074 -65.776 1.00 91.12 308 PRO A CA 1
ATOM 2352 C C . PRO A 1 308 ? 23.092 12.769 -66.445 1.00 91.12 308 PRO A C 1
ATOM 2354 O O . PRO A 1 308 ? 22.559 12.395 -67.481 1.00 91.12 308 PRO A O 1
ATOM 2357 N N . ILE A 1 309 ? 24.102 12.090 -65.885 1.00 89.00 309 ILE A N 1
ATOM 2358 C CA . ILE A 1 309 ? 24.627 10.814 -66.396 1.00 89.00 309 ILE A CA 1
ATOM 2359 C C . ILE A 1 309 ? 24.029 9.612 -65.642 1.00 89.00 309 ILE A C 1
ATOM 2361 O O . ILE A 1 309 ? 24.018 8.499 -66.160 1.00 89.00 309 ILE A O 1
ATOM 2365 N N . GLN A 1 310 ? 23.533 9.830 -64.423 1.00 93.31 310 GLN A N 1
ATOM 2366 C CA . GLN A 1 310 ? 22.818 8.849 -63.611 1.00 93.31 310 GLN A CA 1
ATOM 2367 C C . GLN A 1 310 ? 21.579 9.533 -63.047 1.00 93.31 310 GLN A C 1
ATOM 2369 O O . GLN A 1 310 ? 21.584 10.046 -61.928 1.00 93.31 310 GLN A O 1
ATOM 2374 N N . GLU A 1 311 ? 20.547 9.605 -63.880 1.00 94.31 311 GLU A N 1
ATOM 2375 C CA . GLU A 1 311 ? 19.300 10.279 -63.528 1.00 94.31 311 GLU A CA 1
ATOM 2376 C C . GLU A 1 311 ? 18.318 9.357 -62.804 1.00 94.31 311 GLU A C 1
ATOM 2378 O O . GLU A 1 311 ? 17.454 9.838 -62.082 1.00 94.31 311 GLU A O 1
ATOM 2383 N N . LYS A 1 312 ? 18.468 8.038 -62.958 1.00 95.69 312 LYS A N 1
ATOM 2384 C CA . LYS A 1 312 ? 17.575 7.039 -62.378 1.00 95.69 312 LYS A CA 1
ATOM 2385 C C . LYS A 1 312 ? 18.355 5.852 -61.828 1.00 95.69 312 LYS A C 1
ATOM 2387 O O . LYS A 1 312 ? 19.258 5.344 -62.495 1.00 95.69 312 LYS A O 1
ATOM 2392 N N . ILE A 1 313 ? 17.963 5.401 -60.642 1.00 96.81 313 ILE A N 1
ATOM 2393 C CA . ILE A 1 313 ? 18.415 4.140 -60.048 1.00 96.81 313 ILE A CA 1
ATOM 2394 C C . ILE A 1 313 ? 17.196 3.308 -59.656 1.00 96.81 313 ILE A C 1
ATOM 2396 O O . ILE A 1 313 ? 16.166 3.868 -59.278 1.00 96.81 313 ILE A O 1
ATOM 2400 N N . ASN A 1 314 ? 17.333 1.990 -59.722 1.00 96.38 314 ASN A N 1
ATOM 2401 C CA . ASN A 1 314 ? 16.333 1.014 -59.315 1.00 96.38 314 ASN A CA 1
ATOM 2402 C C . ASN A 1 314 ? 16.914 0.131 -58.208 1.00 96.38 314 ASN A C 1
ATOM 2404 O O . ASN A 1 314 ? 18.038 -0.352 -58.327 1.00 96.38 314 ASN A O 1
ATOM 2408 N N . MET A 1 315 ? 16.140 -0.104 -57.158 1.00 95.44 315 MET A N 1
ATOM 2409 C CA . MET A 1 315 ? 16.466 -1.023 -56.071 1.00 95.44 315 MET A CA 1
ATOM 2410 C C . MET A 1 315 ? 15.409 -2.120 -56.028 1.00 95.44 315 MET A C 1
ATOM 2412 O O . MET A 1 315 ? 14.215 -1.836 -55.919 1.00 95.44 315 MET A O 1
ATOM 2416 N N . ASP A 1 316 ? 15.846 -3.370 -56.122 1.00 93.06 316 ASP A N 1
ATOM 2417 C CA . ASP A 1 316 ? 14.969 -4.527 -55.988 1.00 93.06 316 ASP A CA 1
ATOM 2418 C C . ASP A 1 316 ? 14.796 -4.883 -54.506 1.00 93.06 316 ASP A C 1
ATOM 2420 O O . ASP A 1 316 ? 15.768 -5.006 -53.764 1.00 93.06 316 ASP A O 1
ATOM 2424 N N . MET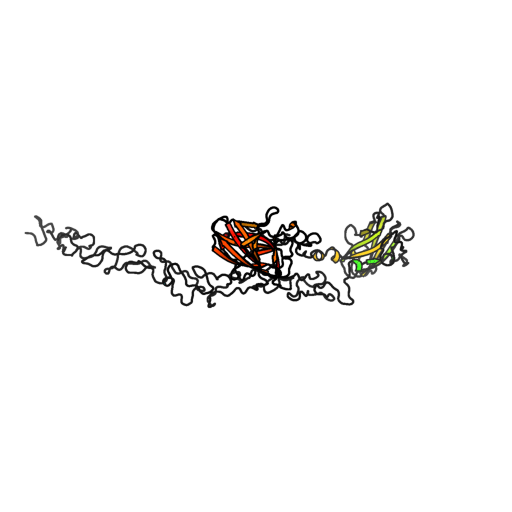 A 1 317 ? 13.552 -5.091 -54.085 1.00 90.94 317 MET A N 1
ATOM 2425 C CA . MET A 1 317 ? 13.198 -5.433 -52.710 1.00 90.94 317 MET A CA 1
ATOM 2426 C C . MET A 1 317 ? 12.253 -6.631 -52.648 1.00 90.94 317 MET A C 1
ATOM 2428 O O . MET A 1 317 ? 11.479 -6.893 -53.574 1.00 90.94 317 MET A O 1
ATOM 2432 N N . ASP A 1 318 ? 12.314 -7.349 -51.532 1.00 88.69 318 ASP A N 1
ATOM 2433 C CA . ASP A 1 318 ? 11.436 -8.476 -51.229 1.00 88.69 318 ASP A CA 1
ATOM 2434 C C . ASP A 1 318 ? 10.554 -8.119 -50.032 1.00 88.69 318 ASP A C 1
ATOM 2436 O O . ASP A 1 318 ? 11.040 -7.827 -48.936 1.00 88.69 318 ASP A O 1
ATOM 2440 N N . VAL A 1 319 ? 9.246 -8.099 -50.265 1.00 88.25 319 VAL A N 1
ATOM 2441 C CA . VAL A 1 319 ? 8.239 -7.806 -49.254 1.00 88.25 319 VAL A CA 1
ATOM 2442 C C . VAL A 1 319 ? 7.701 -9.138 -48.753 1.00 88.25 319 VAL A C 1
ATOM 2444 O O . VAL A 1 319 ? 7.047 -9.872 -49.486 1.00 88.25 319 VAL A O 1
ATOM 2447 N N . ALA A 1 320 ? 7.951 -9.461 -47.484 1.00 83.25 320 ALA A N 1
ATOM 2448 C CA . ALA A 1 320 ? 7.532 -10.741 -46.909 1.00 83.25 320 ALA A CA 1
ATOM 2449 C C . ALA A 1 320 ? 6.067 -10.753 -46.427 1.00 83.25 320 ALA A C 1
ATOM 2451 O O . ALA A 1 320 ? 5.451 -11.815 -46.338 1.00 83.25 320 ALA A O 1
ATOM 2452 N N . LYS A 1 321 ? 5.500 -9.588 -46.082 1.00 83.62 321 LYS A N 1
ATOM 2453 C CA . LYS A 1 321 ? 4.178 -9.465 -45.448 1.00 83.62 321 LYS A CA 1
ATOM 2454 C C . LYS A 1 321 ? 3.389 -8.299 -46.045 1.00 83.62 321 LYS A C 1
ATOM 2456 O O . LYS A 1 321 ? 3.964 -7.263 -46.341 1.00 83.62 321 LYS A O 1
ATOM 2461 N N . ALA A 1 322 ? 2.073 -8.461 -46.188 1.00 88.06 322 ALA A N 1
ATOM 2462 C CA . ALA A 1 322 ? 1.188 -7.364 -46.570 1.00 88.06 322 ALA A CA 1
ATOM 2463 C C . ALA A 1 322 ? 1.108 -6.338 -45.432 1.00 88.06 322 ALA A C 1
ATOM 2465 O O . ALA A 1 322 ? 0.736 -6.701 -44.314 1.00 88.06 322 ALA A O 1
ATOM 2466 N N . SER A 1 323 ? 1.437 -5.077 -45.707 1.00 90.12 323 SER A N 1
ATOM 2467 C CA . SER A 1 323 ? 1.296 -3.974 -44.750 1.00 90.12 323 SER A CA 1
ATOM 2468 C C . SER A 1 323 ? 1.237 -2.628 -45.485 1.00 90.12 323 SER A C 1
ATOM 2470 O O . SER A 1 323 ? 1.268 -2.556 -46.718 1.00 90.12 323 SER A O 1
ATOM 2472 N N . VAL A 1 324 ? 1.138 -1.548 -44.716 1.00 90.25 324 VAL A N 1
ATOM 2473 C CA . VAL A 1 324 ? 1.357 -0.187 -45.205 1.00 90.25 324 VAL A CA 1
ATOM 2474 C C . VAL A 1 324 ? 2.745 0.281 -44.767 1.00 90.25 324 VAL A C 1
ATOM 2476 O O . VAL A 1 324 ? 3.121 0.116 -43.611 1.00 90.25 324 VAL A O 1
ATOM 2479 N N . TYR A 1 325 ? 3.527 0.823 -45.692 1.00 89.94 325 TYR A N 1
ATOM 2480 C CA . TYR A 1 325 ? 4.955 1.069 -45.538 1.00 89.94 325 TYR A CA 1
ATOM 2481 C C . TYR A 1 325 ? 5.290 2.553 -45.667 1.00 89.94 325 TYR A C 1
ATOM 2483 O O . TYR A 1 325 ? 4.813 3.243 -46.570 1.00 89.94 325 TYR A O 1
ATOM 2491 N N . ARG A 1 326 ? 6.153 3.052 -44.783 1.00 90.31 326 ARG A N 1
ATOM 2492 C CA . ARG A 1 326 ? 6.794 4.368 -44.912 1.00 90.31 326 ARG A CA 1
ATOM 2493 C C . ARG A 1 326 ? 8.205 4.175 -45.441 1.00 90.31 326 ARG A C 1
ATOM 2495 O O . ARG A 1 326 ? 8.911 3.286 -44.976 1.00 90.31 326 ARG A O 1
ATOM 2502 N N . LEU A 1 327 ? 8.620 5.008 -46.389 1.00 92.19 327 LEU A N 1
ATOM 2503 C CA . LEU A 1 327 ? 9.975 4.957 -46.931 1.00 92.19 327 LEU A CA 1
ATOM 2504 C C . LEU A 1 327 ? 10.805 6.081 -46.314 1.00 92.19 327 LEU A C 1
ATOM 2506 O O . LEU A 1 327 ? 10.423 7.249 -46.400 1.00 92.19 327 LEU A O 1
ATOM 2510 N N . LEU A 1 328 ? 11.932 5.741 -45.694 1.00 93.38 328 LEU A N 1
ATOM 2511 C CA . LEU A 1 328 ? 12.857 6.710 -45.107 1.00 93.38 328 LEU A CA 1
ATOM 2512 C C . LEU A 1 328 ? 14.135 6.758 -45.938 1.00 93.38 328 LEU A C 1
ATOM 2514 O O . LEU A 1 328 ? 14.862 5.774 -46.014 1.00 93.38 328 LEU A O 1
ATOM 2518 N N . PHE A 1 329 ? 14.407 7.904 -46.548 1.00 95.62 329 PHE A N 1
ATOM 2519 C CA . PHE A 1 329 ? 15.555 8.122 -47.421 1.00 95.62 329 PHE A CA 1
ATOM 2520 C C . PHE A 1 329 ? 16.661 8.823 -46.642 1.00 95.62 329 PHE A C 1
ATOM 2522 O O . PHE A 1 329 ? 16.453 9.953 -46.190 1.00 95.62 329 PHE A O 1
ATOM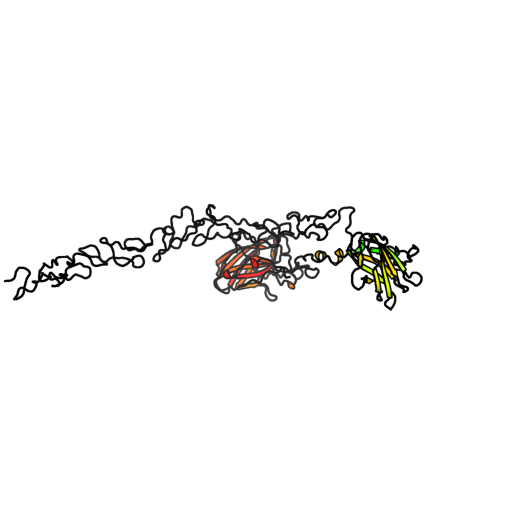 2529 N N . LYS A 1 330 ? 17.834 8.199 -46.515 1.00 95.62 330 LYS A N 1
ATOM 2530 C CA . LYS A 1 330 ? 19.030 8.845 -45.967 1.00 95.62 330 LYS A CA 1
ATOM 2531 C C . LYS A 1 330 ? 19.763 9.562 -47.096 1.00 95.62 330 LYS A C 1
ATOM 2533 O O . LYS A 1 330 ? 20.359 8.932 -47.961 1.00 95.62 330 LYS A O 1
ATOM 2538 N N . TYR A 1 331 ? 19.682 10.888 -47.118 1.00 96.69 331 TYR A N 1
ATOM 2539 C CA . TYR A 1 331 ? 20.125 11.702 -48.248 1.00 96.69 331 TYR A CA 1
ATOM 2540 C C . TYR A 1 331 ? 20.962 12.901 -47.809 1.00 96.69 331 TYR A C 1
ATOM 2542 O O . TYR A 1 331 ? 20.895 13.357 -46.668 1.00 96.69 331 TYR A O 1
ATOM 2550 N N . HIS A 1 332 ? 21.701 13.464 -48.755 1.00 96.12 332 HIS A N 1
ATOM 2551 C CA . HIS A 1 332 ? 22.323 14.770 -48.632 1.00 96.12 332 HIS A CA 1
ATOM 2552 C C . HIS A 1 332 ? 22.070 15.550 -49.921 1.00 96.12 332 HIS A C 1
ATOM 2554 O O . HIS A 1 332 ? 22.381 15.093 -51.023 1.00 96.12 332 HIS A O 1
ATOM 2560 N N . ASN A 1 333 ? 21.469 16.729 -49.785 1.00 95.75 333 ASN A N 1
ATOM 2561 C CA . ASN A 1 333 ? 21.351 17.690 -50.870 1.00 95.75 333 ASN A CA 1
ATOM 2562 C C . ASN A 1 333 ? 22.437 18.765 -50.680 1.00 95.75 333 ASN A C 1
ATOM 2564 O O . ASN A 1 333 ? 22.230 19.678 -49.875 1.00 95.75 333 ASN A O 1
ATOM 2568 N N . PRO A 1 334 ? 23.565 18.679 -51.414 1.00 91.00 334 PRO A N 1
ATOM 2569 C CA . PRO A 1 334 ? 24.669 19.635 -51.310 1.00 91.00 334 PRO A CA 1
ATOM 2570 C C . PRO A 1 334 ? 24.378 20.968 -52.020 1.00 91.00 334 PRO A C 1
ATOM 2572 O O . PRO A 1 334 ? 25.225 21.860 -52.045 1.00 91.00 334 PRO A O 1
ATOM 2575 N N . THR A 1 335 ? 23.226 21.103 -52.682 1.00 91.31 335 THR A N 1
ATOM 2576 C CA . THR A 1 335 ? 22.875 22.310 -53.437 1.00 91.31 335 THR A CA 1
ATOM 2577 C C . THR A 1 335 ? 22.169 23.328 -52.545 1.00 91.31 335 THR A C 1
ATOM 2579 O O . THR A 1 335 ? 21.574 22.982 -51.530 1.00 91.31 335 THR A O 1
ATOM 2582 N N . SER A 1 336 ? 22.191 24.603 -52.936 1.00 91.56 336 SER A N 1
ATOM 2583 C CA . SER A 1 336 ? 21.509 25.679 -52.205 1.00 91.56 336 SER A CA 1
ATOM 2584 C C . SER A 1 336 ? 19.991 25.721 -52.425 1.00 91.56 336 SER A C 1
ATOM 2586 O O . SER A 1 336 ? 19.319 26.579 -51.855 1.00 91.56 336 SER A O 1
ATOM 2588 N N . VAL A 1 337 ? 19.436 24.822 -53.246 1.00 94.62 337 VAL A N 1
ATOM 2589 C CA . VAL A 1 337 ? 18.016 24.803 -53.619 1.00 94.62 337 VAL A CA 1
ATOM 2590 C C . VAL A 1 337 ? 17.388 23.424 -53.391 1.00 94.62 337 VAL A C 1
ATOM 2592 O O . VAL A 1 337 ? 18.076 22.406 -53.479 1.00 94.62 337 VAL A O 1
ATOM 2595 N N . PRO A 1 338 ? 16.081 23.340 -53.096 1.00 95.69 338 PRO A N 1
ATOM 2596 C CA . PRO A 1 338 ? 15.405 22.052 -52.995 1.00 95.69 338 PRO A CA 1
ATOM 2597 C C . PRO A 1 338 ? 15.468 21.265 -54.310 1.00 95.69 338 PRO A C 1
ATOM 2599 O O . PRO A 1 338 ? 15.236 21.813 -55.390 1.00 95.69 338 PRO A O 1
ATOM 2602 N N . ILE A 1 339 ? 15.758 19.969 -54.211 1.00 95.38 339 ILE A N 1
ATOM 2603 C CA . ILE A 1 339 ? 15.780 19.034 -55.338 1.00 95.38 339 ILE A CA 1
ATOM 2604 C C . ILE A 1 339 ? 14.447 18.301 -55.398 1.00 95.38 339 ILE A C 1
ATOM 2606 O O . ILE A 1 339 ? 13.963 17.808 -54.382 1.00 95.38 339 ILE A O 1
ATOM 2610 N N . THR A 1 340 ? 13.864 18.199 -56.591 1.00 95.44 340 THR A N 1
ATOM 2611 C CA . THR A 1 340 ? 12.675 17.366 -56.808 1.00 95.44 340 THR A CA 1
ATOM 2612 C C . THR A 1 340 ? 13.094 16.048 -57.448 1.00 95.44 340 THR A C 1
ATOM 2614 O O . THR A 1 340 ? 13.802 16.037 -58.458 1.00 95.44 340 THR A O 1
ATOM 2617 N N . ALA A 1 341 ? 12.650 14.936 -56.872 1.00 95.25 341 ALA A N 1
ATOM 2618 C CA . ALA A 1 341 ? 12.816 13.602 -57.433 1.00 95.25 341 ALA A CA 1
ATOM 2619 C C . ALA A 1 341 ? 11.459 12.904 -57.547 1.00 95.25 341 ALA A C 1
ATOM 2621 O O . ALA A 1 341 ? 10.533 13.204 -56.796 1.00 95.25 341 ALA A O 1
ATOM 2622 N N . THR A 1 342 ? 11.340 11.971 -58.484 1.00 95.75 342 THR A N 1
ATOM 2623 C CA . THR A 1 342 ? 10.173 11.084 -58.577 1.00 95.75 342 THR A CA 1
ATOM 2624 C C . THR A 1 342 ? 10.548 9.750 -57.954 1.00 95.75 342 THR A C 1
ATOM 2626 O O . THR A 1 342 ? 11.577 9.182 -58.317 1.00 95.75 342 THR A O 1
ATOM 2629 N N . VAL A 1 343 ? 9.749 9.287 -57.000 1.00 95.44 343 VAL A N 1
ATOM 2630 C CA . VAL A 1 343 ? 9.911 7.990 -56.344 1.00 95.44 343 VAL A CA 1
ATOM 2631 C C . VAL A 1 343 ? 8.775 7.092 -56.805 1.00 95.44 343 VAL A C 1
ATOM 2633 O O . VAL A 1 343 ? 7.611 7.451 -56.651 1.00 95.44 343 VAL A O 1
ATOM 2636 N N . GLU A 1 344 ? 9.109 5.941 -57.376 1.00 94.44 344 GLU A N 1
ATOM 2637 C CA . GLU A 1 344 ? 8.161 4.994 -57.965 1.00 94.44 344 GLU A CA 1
ATOM 2638 C C . GLU A 1 344 ? 8.404 3.605 -57.388 1.00 94.44 344 GLU A C 1
ATOM 2640 O O . GLU A 1 344 ? 9.539 3.147 -57.362 1.00 94.44 344 GLU A O 1
ATOM 2645 N N . ILE A 1 345 ? 7.358 2.912 -56.949 1.00 93.25 345 ILE A N 1
ATOM 2646 C CA . ILE A 1 345 ? 7.442 1.517 -56.515 1.00 93.25 345 ILE A CA 1
ATOM 2647 C C . ILE A 1 345 ? 6.481 0.668 -57.344 1.00 93.25 345 ILE A C 1
ATOM 2649 O O . ILE A 1 345 ? 5.291 0.979 -57.457 1.00 93.25 345 ILE A O 1
ATOM 2653 N N . ALA A 1 346 ? 7.006 -0.385 -57.965 1.00 92.00 346 ALA A N 1
ATOM 2654 C CA . ALA A 1 346 ? 6.265 -1.240 -58.886 1.00 92.00 346 ALA A CA 1
ATOM 2655 C C . ALA A 1 346 ? 6.487 -2.729 -58.569 1.00 92.00 346 ALA A C 1
ATOM 2657 O O . ALA A 1 346 ? 7.611 -3.116 -58.238 1.00 92.00 346 ALA A O 1
ATOM 2658 N N . PRO A 1 347 ? 5.454 -3.583 -58.677 1.00 90.88 347 PRO A N 1
ATOM 2659 C CA . PRO A 1 347 ? 5.614 -5.021 -58.498 1.00 90.88 347 PRO A CA 1
ATOM 2660 C C . PRO A 1 347 ? 6.379 -5.625 -59.685 1.00 90.88 347 PRO A C 1
ATOM 2662 O O . PRO A 1 347 ? 6.105 -5.319 -60.845 1.00 90.88 347 PRO A O 1
ATOM 2665 N N . LYS A 1 348 ? 7.331 -6.521 -59.405 1.00 84.88 348 LYS A N 1
ATOM 2666 C CA . LYS A 1 348 ? 8.137 -7.225 -60.421 1.00 84.88 348 LYS A CA 1
ATOM 2667 C C . LYS A 1 348 ? 7.459 -8.506 -60.926 1.00 84.88 348 LYS A C 1
ATOM 2669 O O . LYS A 1 348 ? 7.787 -8.987 -62.007 1.00 84.88 348 LYS A O 1
ATOM 2674 N N . MET A 1 349 ? 6.518 -9.066 -60.158 1.00 68.12 349 MET A N 1
ATOM 2675 C CA . MET A 1 349 ? 5.706 -10.227 -60.545 1.00 68.12 349 MET A CA 1
ATOM 2676 C C . MET A 1 349 ? 4.228 -9.835 -60.667 1.00 68.12 349 MET A C 1
ATOM 2678 O O . MET A 1 349 ? 3.654 -9.282 -59.740 1.00 68.12 349 MET A O 1
ATOM 2682 N N . THR A 1 350 ? 3.603 -10.160 -61.799 1.00 58.19 350 THR A N 1
ATOM 2683 C CA . THR A 1 350 ? 2.256 -9.713 -62.210 1.00 58.19 350 THR A CA 1
ATOM 2684 C C . THR A 1 350 ? 1.099 -10.597 -61.721 1.00 58.19 350 THR A C 1
ATOM 2686 O O . THR A 1 350 ? -0.029 -10.449 -62.186 1.00 58.19 350 THR A O 1
ATOM 2689 N N . HIS A 1 351 ? 1.341 -11.533 -60.795 1.00 55.25 351 HIS A N 1
ATOM 2690 C CA . HIS A 1 351 ? 0.279 -12.388 -60.238 1.00 55.25 351 HIS A CA 1
ATOM 2691 C C . HIS A 1 351 ? -0.560 -11.704 -59.149 1.00 55.25 351 HIS A C 1
ATOM 2693 O O . HIS A 1 351 ? -1.539 -12.285 -58.679 1.00 55.25 351 HIS A O 1
ATOM 2699 N N . THR A 1 352 ? -0.206 -10.484 -58.756 1.00 58.28 352 THR A N 1
ATOM 2700 C CA . THR A 1 352 ? -0.954 -9.684 -57.791 1.00 58.28 352 THR A CA 1
ATOM 2701 C C . THR A 1 352 ? -1.732 -8.579 -58.514 1.00 58.28 352 THR A C 1
ATOM 2703 O O . THR A 1 352 ? -1.291 -8.059 -59.535 1.00 58.28 352 THR A O 1
ATOM 2706 N N . GLN A 1 353 ? -2.907 -8.195 -57.998 1.00 69.81 353 GLN A N 1
ATOM 2707 C CA . GLN A 1 353 ? -3.672 -7.022 -58.472 1.00 69.81 353 GLN A CA 1
ATOM 2708 C C . GLN A 1 353 ? -2.994 -5.687 -58.087 1.00 69.81 353 GLN A C 1
ATOM 2710 O O . GLN A 1 353 ? -3.647 -4.647 -58.012 1.00 69.81 353 GLN A O 1
ATOM 2715 N N . ASP A 1 354 ? -1.696 -5.724 -57.790 1.00 82.12 354 ASP A N 1
ATOM 2716 C CA . ASP A 1 354 ? -0.940 -4.595 -57.282 1.00 82.12 354 ASP A CA 1
ATOM 2717 C C . ASP A 1 354 ? -0.663 -3.586 -58.391 1.00 82.12 354 ASP A C 1
ATOM 2719 O O . ASP A 1 354 ? -0.333 -3.933 -59.526 1.00 82.12 354 ASP A O 1
ATOM 2723 N N . ILE A 1 355 ? -0.776 -2.311 -58.035 1.00 85.00 355 ILE A N 1
ATOM 2724 C CA . ILE A 1 355 ? -0.542 -1.195 -58.944 1.00 85.00 355 ILE A CA 1
ATOM 2725 C C . ILE A 1 355 ? 0.745 -0.467 -58.574 1.00 85.00 355 ILE A C 1
ATOM 2727 O O . ILE A 1 355 ? 1.130 -0.383 -57.405 1.00 85.00 355 ILE A O 1
ATOM 2731 N N . MET A 1 356 ? 1.392 0.099 -59.590 1.00 89.25 356 MET A N 1
ATOM 2732 C CA . MET A 1 356 ? 2.509 1.014 -59.397 1.00 89.25 356 MET A CA 1
ATOM 2733 C C . MET A 1 356 ? 2.048 2.242 -58.605 1.00 89.25 356 MET A C 1
ATOM 2735 O O . MET A 1 356 ? 1.013 2.839 -58.909 1.00 89.25 356 MET A O 1
ATOM 2739 N N . GLN A 1 357 ? 2.840 2.632 -57.612 1.00 92.25 357 GLN A N 1
ATOM 2740 C CA . GLN A 1 357 ? 2.625 3.827 -56.800 1.00 92.25 357 GLN A CA 1
ATOM 2741 C C . GLN A 1 357 ? 3.784 4.796 -57.050 1.00 92.25 357 GLN A C 1
ATOM 2743 O O . GLN A 1 357 ? 4.940 4.385 -57.055 1.00 92.25 357 GLN A O 1
ATOM 2748 N N . SER A 1 358 ? 3.484 6.073 -57.288 1.00 93.00 358 SER A N 1
ATOM 2749 C CA . SER A 1 358 ? 4.475 7.097 -57.639 1.00 93.00 358 SER A CA 1
ATOM 2750 C C . SER A 1 358 ? 4.175 8.397 -56.906 1.00 93.00 358 SER A C 1
ATOM 2752 O O . SER A 1 358 ? 3.009 8.771 -56.780 1.00 93.00 358 SER A O 1
ATOM 2754 N N . GLU A 1 359 ? 5.217 9.086 -56.447 1.00 93.19 359 GLU A N 1
ATOM 2755 C CA . GLU A 1 359 ? 5.113 10.402 -55.821 1.00 93.19 359 GLU A CA 1
ATOM 2756 C C . GLU A 1 359 ? 6.288 11.313 -56.207 1.00 93.19 359 GLU A C 1
ATOM 2758 O O . GLU A 1 359 ? 7.428 10.865 -56.365 1.00 93.19 359 GLU A O 1
ATOM 2763 N N . LYS A 1 360 ? 6.025 12.624 -56.305 1.00 94.12 360 LYS A N 1
ATOM 2764 C CA . LYS A 1 360 ? 7.080 13.637 -56.430 1.00 94.12 360 LYS A CA 1
ATOM 2765 C C . LYS A 1 360 ? 7.523 14.111 -55.052 1.00 94.12 360 LYS A C 1
ATOM 2767 O O . LYS A 1 360 ? 6.773 14.739 -54.313 1.00 94.12 360 LYS A O 1
ATOM 2772 N N . VAL A 1 361 ? 8.785 13.865 -54.737 1.00 93.88 361 VAL A N 1
ATOM 2773 C CA . VAL A 1 361 ? 9.388 14.157 -53.439 1.00 93.88 361 VAL A CA 1
ATOM 2774 C C . VAL A 1 361 ? 10.325 15.347 -53.550 1.00 93.88 361 VAL A C 1
ATOM 2776 O O . VAL A 1 361 ? 11.159 15.419 -54.452 1.00 93.88 361 VAL A O 1
ATOM 2779 N N . VAL A 1 362 ? 10.217 16.264 -52.590 1.00 94.94 362 VAL A N 1
ATOM 2780 C CA . VAL A 1 362 ? 11.134 17.398 -52.447 1.00 94.94 362 VAL A CA 1
ATOM 2781 C C . VAL A 1 362 ? 12.152 17.115 -51.340 1.00 94.94 362 VAL A C 1
ATOM 2783 O O . VAL A 1 362 ? 11.790 16.935 -50.173 1.00 94.94 362 VAL A O 1
ATOM 2786 N N . PHE A 1 363 ? 13.426 17.117 -51.720 1.00 95.56 363 PHE A N 1
ATOM 2787 C CA . PHE A 1 363 ? 14.596 16.991 -50.857 1.00 95.56 363 PHE A CA 1
ATOM 2788 C C . PHE A 1 363 ? 15.190 18.382 -50.600 1.00 95.56 363 PHE A C 1
ATOM 2790 O O . PHE A 1 363 ? 15.743 19.018 -51.501 1.00 95.56 363 PHE A O 1
ATOM 2797 N N . ALA A 1 364 ? 15.046 18.888 -49.375 1.00 96.00 364 ALA A N 1
ATOM 2798 C CA . ALA A 1 364 ? 15.531 20.216 -48.999 1.00 96.00 364 ALA A CA 1
ATOM 2799 C C . ALA A 1 364 ? 17.073 20.266 -48.973 1.00 96.00 364 ALA A C 1
ATOM 2801 O O . ALA A 1 364 ? 17.689 19.220 -48.792 1.00 96.00 364 ALA A O 1
ATOM 2802 N N . PRO A 1 365 ? 17.708 21.439 -49.148 1.00 96.31 365 PRO A N 1
ATOM 2803 C CA . PRO A 1 365 ? 19.139 21.623 -48.899 1.00 96.31 365 PRO A CA 1
ATOM 2804 C C . PRO A 1 365 ? 19.530 21.175 -47.494 1.00 96.31 365 PRO A C 1
ATOM 2806 O O . PRO A 1 365 ? 18.816 21.458 -46.531 1.00 96.31 365 PRO A O 1
ATOM 2809 N N . THR A 1 366 ? 20.677 20.517 -47.364 1.00 95.31 366 THR A N 1
ATOM 2810 C CA . THR A 1 366 ? 21.150 20.002 -46.074 1.00 95.31 366 THR A CA 1
ATOM 2811 C C . THR A 1 366 ? 22.628 20.307 -45.887 1.00 95.31 366 THR A C 1
ATOM 2813 O O . THR A 1 366 ? 23.398 20.121 -46.820 1.00 95.31 366 THR A O 1
ATOM 2816 N N . SER A 1 367 ? 23.044 20.715 -44.686 1.00 90.44 367 SER A N 1
ATOM 2817 C CA . SER A 1 367 ? 24.466 20.880 -44.337 1.00 90.44 367 SER A CA 1
ATOM 2818 C C . SER A 1 367 ? 25.153 19.563 -43.957 1.00 90.44 367 SER A C 1
ATOM 2820 O O . SER A 1 367 ? 26.370 19.462 -44.043 1.00 90.44 367 SER A O 1
ATOM 2822 N N . SER A 1 368 ? 24.382 18.547 -43.567 1.00 91.56 368 SER A N 1
ATOM 2823 C CA . SER A 1 368 ? 24.846 17.194 -43.248 1.00 91.56 368 SER A CA 1
ATOM 2824 C C . SER A 1 368 ? 23.811 16.151 -43.699 1.00 91.56 368 SER A C 1
ATOM 2826 O O . SER A 1 368 ? 22.668 16.517 -43.989 1.00 91.56 368 SER A O 1
ATOM 2828 N N . PRO A 1 369 ? 24.170 14.860 -43.809 1.00 92.94 369 PRO A N 1
ATOM 2829 C CA . PRO A 1 369 ? 23.236 13.810 -44.204 1.00 92.94 369 PRO A CA 1
ATOM 2830 C C . PRO A 1 369 ? 21.984 13.739 -43.320 1.00 92.94 369 PRO A C 1
ATOM 2832 O O . PRO A 1 369 ? 22.065 13.473 -42.119 1.00 92.94 369 PRO A O 1
ATOM 2835 N N . SER A 1 370 ? 20.809 13.887 -43.923 1.00 94.00 370 SER A N 1
ATOM 2836 C CA . SER A 1 370 ? 19.509 13.931 -43.249 1.00 94.00 370 SER A CA 1
ATOM 2837 C C . SER A 1 370 ? 18.601 12.778 -43.683 1.00 94.00 370 SER A C 1
ATOM 2839 O O . SER A 1 370 ? 18.922 12.030 -44.603 1.00 94.00 370 SER A O 1
ATOM 2841 N N . VAL A 1 371 ? 17.463 12.614 -43.008 1.00 93.69 371 VAL A N 1
ATOM 2842 C CA . VAL A 1 371 ? 16.460 11.591 -43.332 1.00 93.69 371 VAL A CA 1
ATOM 2843 C C . VAL A 1 371 ? 15.181 12.265 -43.813 1.00 93.69 371 VAL A C 1
ATOM 2845 O O . VAL A 1 371 ? 14.688 13.201 -43.182 1.00 93.69 371 VAL A O 1
ATOM 2848 N N . LYS A 1 372 ? 14.629 11.791 -44.932 1.00 94.25 372 LYS A N 1
ATOM 2849 C CA . LYS A 1 372 ? 13.341 12.241 -45.471 1.00 94.25 372 LYS A CA 1
ATOM 2850 C C . LYS A 1 372 ? 12.341 11.092 -45.487 1.00 94.25 372 LYS A C 1
ATOM 2852 O O . LYS A 1 372 ? 12.593 10.068 -46.112 1.00 94.25 372 LYS A O 1
ATOM 2857 N N . GLU A 1 373 ? 11.189 11.296 -44.854 1.00 93.06 373 GLU A N 1
ATOM 2858 C CA . GLU A 1 373 ? 10.032 10.419 -45.033 1.00 93.06 373 GLU A CA 1
ATOM 2859 C C . GLU A 1 373 ? 9.349 10.700 -46.377 1.00 93.06 373 GLU A C 1
ATOM 2861 O O . GLU A 1 373 ? 9.082 11.857 -46.728 1.00 93.06 373 GLU A O 1
ATOM 2866 N N . VAL A 1 374 ? 9.057 9.626 -47.109 1.00 91.88 374 VAL A N 1
ATOM 2867 C CA . VAL A 1 374 ? 8.356 9.628 -48.392 1.00 91.88 374 VAL A CA 1
ATOM 2868 C C . VAL A 1 374 ? 7.074 8.805 -48.272 1.00 91.88 374 VAL A C 1
ATOM 2870 O O . VAL A 1 374 ? 7.081 7.667 -47.802 1.00 91.88 374 VAL A O 1
ATOM 2873 N N . THR A 1 375 ? 5.970 9.408 -48.708 1.00 88.50 375 THR A N 1
ATOM 2874 C CA . THR A 1 375 ? 4.597 8.876 -48.691 1.00 88.50 375 THR A CA 1
ATOM 2875 C C . THR A 1 375 ? 3.912 9.242 -50.007 1.00 88.50 375 THR A C 1
ATOM 2877 O O . THR A 1 375 ? 4.329 10.212 -50.626 1.00 88.50 375 THR A O 1
ATOM 2880 N N . VAL A 1 376 ? 2.873 8.520 -50.435 1.00 86.88 376 VAL A N 1
ATOM 2881 C CA . VAL A 1 376 ? 2.085 8.836 -51.644 1.00 86.88 376 VAL A CA 1
ATOM 2882 C C . VAL A 1 376 ? 0.834 9.607 -51.254 1.00 86.88 376 VAL A C 1
ATOM 2884 O O . VAL A 1 376 ? 0.023 9.116 -50.469 1.00 86.88 376 VAL A O 1
ATOM 2887 N N . ALA A 1 377 ? 0.665 10.824 -51.772 1.00 82.25 377 ALA A N 1
ATOM 2888 C CA . ALA A 1 377 ? -0.431 11.729 -51.415 1.00 82.25 377 ALA A CA 1
ATOM 2889 C C . ALA A 1 377 ? -0.624 11.893 -49.886 1.00 82.25 377 ALA A C 1
ATOM 2891 O O . ALA A 1 377 ? -1.751 11.971 -49.388 1.00 82.25 377 ALA A O 1
ATOM 2892 N N . GLY A 1 378 ? 0.479 11.892 -49.124 1.00 81.56 378 GLY A N 1
ATOM 2893 C CA . GLY A 1 378 ? 0.472 11.969 -47.657 1.00 81.56 378 GLY A CA 1
ATOM 2894 C C . GLY A 1 378 ? 0.063 10.675 -46.939 1.00 81.56 378 GLY A C 1
ATOM 2895 O O . GLY A 1 378 ? -0.161 10.697 -45.729 1.00 81.56 378 GLY A O 1
ATOM 2896 N N . LYS A 1 379 ? -0.049 9.549 -47.656 1.00 87.25 379 LYS A N 1
ATOM 2897 C CA . LYS A 1 379 ? -0.378 8.223 -47.115 1.00 87.25 379 LYS A CA 1
ATOM 2898 C C . LYS A 1 379 ? 0.779 7.231 -47.321 1.00 87.25 379 LYS A C 1
ATOM 2900 O O . LYS A 1 379 ? 1.491 7.327 -48.318 1.00 87.25 379 LYS A O 1
ATOM 2905 N N . PRO A 1 380 ? 0.992 6.267 -46.409 1.00 90.38 380 PRO A N 1
ATOM 2906 C CA . PRO A 1 380 ? 2.010 5.234 -46.603 1.00 90.38 380 PRO A CA 1
ATOM 2907 C C . PRO A 1 380 ? 1.718 4.355 -47.837 1.00 90.38 380 PRO A C 1
ATOM 2909 O O . PRO A 1 380 ? 0.564 4.221 -48.247 1.00 90.38 380 PRO A O 1
ATOM 2912 N N . PHE A 1 381 ? 2.756 3.741 -48.404 1.00 90.81 381 PHE A N 1
ATOM 2913 C CA . PHE A 1 381 ? 2.670 2.840 -49.557 1.00 90.81 381 PHE A CA 1
ATOM 2914 C C . PHE A 1 381 ? 1.996 1.522 -49.171 1.00 90.81 381 PHE A C 1
ATOM 2916 O O . PHE A 1 381 ? 2.314 0.951 -48.135 1.00 90.81 381 PHE A O 1
ATOM 2923 N N . VAL A 1 382 ? 1.101 0.995 -50.001 1.00 90.75 382 VAL A N 1
ATOM 2924 C CA . VAL A 1 382 ? 0.503 -0.332 -49.773 1.00 90.75 382 VAL A CA 1
ATOM 2925 C C . VAL A 1 382 ? 1.346 -1.368 -50.504 1.00 90.75 382 VAL A C 1
ATOM 2927 O O . VAL A 1 382 ? 1.395 -1.323 -51.731 1.00 90.75 382 VAL A O 1
ATOM 2930 N N . LEU A 1 383 ? 2.003 -2.283 -49.785 1.00 90.19 383 LEU A N 1
ATOM 2931 C CA . LEU A 1 383 ? 2.829 -3.331 -50.398 1.00 90.19 383 LEU A CA 1
ATOM 2932 C C . LEU A 1 383 ? 2.363 -4.712 -49.931 1.00 90.19 383 LEU A C 1
ATOM 2934 O O . LEU A 1 383 ? 2.255 -4.971 -48.731 1.00 90.19 383 LEU A O 1
ATOM 2938 N N . ASN A 1 384 ? 2.097 -5.591 -50.895 1.00 89.50 384 ASN A N 1
ATOM 2939 C CA . ASN A 1 384 ? 1.748 -6.994 -50.677 1.00 89.50 384 ASN A CA 1
ATOM 2940 C C . ASN A 1 384 ? 2.978 -7.907 -50.824 1.00 89.50 384 ASN A C 1
ATOM 2942 O O . ASN A 1 384 ? 3.972 -7.493 -51.431 1.00 89.50 384 ASN A O 1
ATOM 2946 N N . PRO A 1 385 ? 2.933 -9.146 -50.288 1.00 90.25 385 PRO A N 1
ATOM 2947 C CA . PRO A 1 385 ? 4.057 -10.061 -50.354 1.00 90.25 385 PRO A CA 1
ATOM 2948 C C . PRO A 1 385 ? 4.509 -10.336 -51.789 1.00 90.25 385 PRO A C 1
ATOM 2950 O O . PRO A 1 385 ? 3.692 -10.700 -52.636 1.00 90.25 385 PRO A O 1
ATOM 2953 N N . GLY A 1 386 ? 5.805 -10.195 -52.058 1.00 89.19 386 GLY A N 1
ATOM 2954 C CA . GLY A 1 386 ? 6.379 -10.396 -53.383 1.00 89.19 386 GLY A CA 1
ATOM 2955 C C . GLY A 1 386 ? 7.598 -9.522 -53.662 1.00 89.19 386 GLY A C 1
ATOM 2956 O O . GLY A 1 386 ? 8.092 -8.797 -52.801 1.00 89.19 386 GLY A O 1
ATOM 2957 N N . LYS A 1 387 ? 8.079 -9.585 -54.908 1.00 90.62 387 LYS A N 1
ATOM 2958 C CA . LYS A 1 387 ? 9.214 -8.782 -55.376 1.00 90.62 387 LYS A CA 1
ATOM 2959 C C . LYS A 1 387 ? 8.739 -7.443 -55.918 1.00 90.62 387 LYS A C 1
ATOM 2961 O O . LYS A 1 387 ? 7.874 -7.414 -56.794 1.00 90.62 387 LYS A O 1
ATOM 2966 N N . TRP A 1 388 ? 9.365 -6.369 -55.464 1.00 92.44 388 TRP A N 1
ATOM 2967 C CA . TRP A 1 388 ? 9.085 -5.000 -55.882 1.00 92.44 388 TRP A CA 1
ATOM 2968 C C . TRP A 1 388 ? 10.366 -4.318 -56.352 1.00 92.44 388 TRP A C 1
ATOM 2970 O O . TRP A 1 388 ? 11.463 -4.692 -55.946 1.00 92.44 388 TRP A O 1
ATOM 2980 N N . THR A 1 389 ? 10.221 -3.306 -57.194 1.00 93.94 389 THR A N 1
ATOM 2981 C CA . THR A 1 389 ? 11.317 -2.447 -57.635 1.00 93.94 389 THR A CA 1
ATOM 2982 C C . THR A 1 389 ? 10.983 -1.011 -57.254 1.00 93.94 389 THR A C 1
ATOM 2984 O O . THR A 1 389 ? 9.929 -0.497 -57.634 1.00 93.94 389 THR A O 1
ATOM 2987 N N . LEU A 1 390 ? 11.875 -0.375 -56.496 1.00 95.44 390 LEU A N 1
ATOM 2988 C CA . LEU A 1 390 ? 11.814 1.032 -56.116 1.00 95.44 390 LEU A CA 1
ATOM 2989 C C . LEU A 1 390 ? 12.760 1.838 -57.000 1.00 95.44 390 LEU A C 1
ATOM 2991 O O . LEU A 1 390 ? 13.976 1.677 -56.930 1.00 95.44 390 LEU A O 1
ATOM 2995 N N . ALA A 1 391 ? 12.199 2.715 -57.818 1.00 95.62 391 ALA A N 1
ATOM 2996 C CA . ALA A 1 391 ? 12.929 3.622 -58.677 1.00 95.62 391 ALA A CA 1
ATOM 2997 C C . ALA A 1 391 ? 12.950 5.035 -58.091 1.00 95.62 391 ALA A C 1
ATOM 2999 O O . ALA A 1 391 ? 11.937 5.558 -57.623 1.00 95.62 391 ALA A O 1
ATOM 3000 N N . VAL A 1 392 ? 14.111 5.677 -58.163 1.00 96.56 392 VAL A N 1
ATOM 3001 C CA . VAL A 1 392 ? 14.300 7.081 -57.789 1.00 96.56 392 VAL A CA 1
ATOM 3002 C C . VAL A 1 392 ? 14.848 7.807 -59.005 1.00 96.56 392 VAL A C 1
ATOM 3004 O O . VAL A 1 392 ? 15.849 7.374 -59.572 1.00 96.56 392 VAL A O 1
ATOM 3007 N N . ASN A 1 393 ? 14.191 8.891 -59.418 1.00 95.38 393 ASN A N 1
ATOM 3008 C CA . ASN A 1 393 ? 14.518 9.627 -60.636 1.00 95.38 393 ASN A CA 1
ATOM 3009 C C . ASN A 1 393 ? 14.720 11.125 -60.360 1.00 95.38 393 ASN A C 1
ATOM 3011 O O . ASN A 1 393 ? 13.777 11.826 -59.982 1.00 95.38 393 ASN A O 1
ATOM 3015 N N . THR A 1 394 ? 15.935 11.629 -60.583 1.00 94.81 394 THR A N 1
ATOM 3016 C CA . THR A 1 394 ? 16.247 13.059 -60.637 1.00 94.81 394 THR A CA 1
ATOM 3017 C C . THR A 1 394 ? 17.506 13.339 -61.459 1.00 94.81 394 THR A C 1
ATOM 3019 O O . THR A 1 394 ? 18.521 12.660 -61.349 1.00 94.81 394 THR A O 1
ATOM 3022 N N . LYS A 1 395 ? 17.467 14.411 -62.257 1.00 91.44 395 LYS A N 1
ATOM 3023 C CA . LYS A 1 395 ? 18.628 14.922 -63.010 1.00 91.44 395 LYS A CA 1
ATOM 3024 C C . LYS A 1 395 ? 19.536 15.825 -62.166 1.00 91.44 395 LYS A C 1
ATOM 3026 O O . LYS A 1 395 ? 20.612 16.215 -62.620 1.00 91.44 395 LYS A O 1
ATOM 3031 N N . GLN A 1 396 ? 19.077 16.218 -60.977 1.00 92.75 396 GLN A N 1
ATOM 3032 C CA . GLN A 1 396 ? 19.784 17.134 -60.083 1.00 92.75 396 GLN A CA 1
ATOM 3033 C C . GLN A 1 396 ? 20.771 16.369 -59.190 1.00 92.75 396 GLN A C 1
ATOM 3035 O O . GLN A 1 396 ? 20.626 15.170 -58.964 1.00 92.75 396 GLN A O 1
ATOM 3040 N N . ARG A 1 397 ? 21.787 17.070 -58.676 1.00 93.06 397 ARG A N 1
ATOM 3041 C CA . ARG A 1 397 ? 22.854 16.465 -57.870 1.00 93.06 397 ARG A CA 1
ATOM 3042 C C . ARG A 1 397 ? 22.379 16.160 -56.447 1.00 93.06 397 ARG A C 1
ATOM 3044 O O . ARG A 1 397 ? 22.521 16.998 -55.563 1.00 93.06 397 ARG A O 1
ATOM 3051 N N . LEU A 1 398 ? 21.827 14.968 -56.253 1.00 95.44 398 LEU A N 1
ATOM 3052 C CA . LEU A 1 398 ? 21.400 14.414 -54.967 1.00 95.44 398 LEU A CA 1
ATOM 3053 C C . LEU A 1 398 ? 22.340 13.274 -54.564 1.00 95.44 398 LEU A C 1
ATOM 3055 O O . LEU A 1 398 ? 22.714 12.463 -55.413 1.00 95.44 398 LEU A O 1
ATOM 3059 N N . PHE A 1 399 ? 22.703 13.200 -53.287 1.00 96.62 399 PHE A N 1
ATOM 3060 C CA . PHE A 1 399 ? 23.407 12.049 -52.725 1.00 96.62 399 PHE A CA 1
ATOM 3061 C C . PHE A 1 399 ? 22.426 11.225 -51.899 1.00 96.62 399 PHE A C 1
ATOM 3063 O O . PHE A 1 399 ? 21.712 11.781 -51.060 1.00 96.62 399 PHE A O 1
ATOM 3070 N N . LEU A 1 400 ? 22.372 9.922 -52.154 1.00 96.69 400 LEU A N 1
ATOM 3071 C CA . LEU A 1 400 ? 21.469 8.988 -51.490 1.00 96.69 400 LEU A CA 1
ATOM 3072 C C . LEU A 1 400 ? 22.270 7.788 -50.996 1.00 96.69 400 LEU A C 1
ATOM 3074 O O . LEU A 1 400 ? 22.931 7.139 -51.794 1.00 96.69 400 LEU A O 1
ATOM 3078 N N . ASP A 1 401 ? 22.201 7.526 -49.702 1.00 95.81 401 ASP A N 1
ATOM 3079 C CA . ASP A 1 401 ? 22.923 6.446 -49.029 1.00 95.81 401 ASP A CA 1
ATOM 3080 C C . ASP A 1 401 ? 22.083 5.169 -49.092 1.00 95.81 401 ASP A C 1
ATOM 3082 O O . ASP A 1 401 ? 22.307 4.298 -49.922 1.00 95.81 401 ASP A O 1
ATOM 3086 N N . TYR A 1 402 ? 20.975 5.148 -48.353 1.00 94.62 402 TYR A N 1
ATOM 3087 C CA . TYR A 1 402 ? 20.060 4.014 -48.316 1.00 94.62 402 TYR A CA 1
ATOM 3088 C C . TYR A 1 402 ? 18.609 4.432 -48.144 1.00 94.62 402 TYR A C 1
ATOM 3090 O O . TYR A 1 402 ? 18.274 5.584 -47.827 1.00 94.62 402 TYR A O 1
ATOM 3098 N N . ILE A 1 403 ? 17.732 3.443 -48.299 1.00 94.25 403 ILE A N 1
ATOM 3099 C CA . ILE A 1 403 ? 16.301 3.569 -48.056 1.00 94.25 403 ILE A CA 1
ATOM 3100 C C . ILE A 1 403 ? 15.858 2.499 -47.066 1.00 94.25 403 ILE A C 1
ATOM 3102 O O . ILE A 1 403 ? 16.094 1.314 -47.279 1.00 94.25 403 ILE A O 1
ATOM 3106 N N . VAL A 1 404 ? 15.169 2.909 -46.002 1.00 91.75 404 VAL A N 1
ATOM 3107 C CA . VAL A 1 404 ? 14.511 1.985 -45.070 1.00 91.75 404 VAL A CA 1
ATOM 3108 C C . VAL A 1 404 ? 13.038 1.859 -45.435 1.00 91.75 404 VAL A C 1
ATOM 3110 O O . VAL A 1 404 ? 12.310 2.855 -45.458 1.00 91.75 404 VAL A O 1
ATOM 3113 N N . VAL A 1 405 ? 12.596 0.630 -45.699 1.00 90.88 405 VAL A N 1
ATOM 3114 C CA . VAL A 1 405 ? 11.205 0.290 -46.029 1.00 90.88 405 VAL A CA 1
ATOM 3115 C C . VAL A 1 405 ? 10.494 -0.163 -44.753 1.00 90.88 405 VAL A C 1
ATOM 3117 O O . VAL A 1 405 ? 10.564 -1.324 -44.362 1.00 90.88 405 VAL A O 1
ATOM 3120 N N . LEU A 1 406 ? 9.832 0.765 -44.060 1.00 87.56 406 LEU A N 1
ATOM 3121 C CA . LEU A 1 406 ? 9.350 0.547 -42.698 1.00 87.56 406 LEU A CA 1
ATOM 3122 C C . LEU A 1 406 ? 7.866 0.128 -42.652 1.00 87.56 406 LEU A C 1
ATOM 3124 O O . LEU A 1 406 ? 7.017 0.951 -43.005 1.00 87.56 406 LEU A O 1
ATOM 3128 N N . PRO A 1 407 ? 7.516 -1.090 -42.186 1.00 87.75 407 PRO A N 1
ATOM 3129 C CA . PRO A 1 407 ? 6.124 -1.525 -42.089 1.00 87.75 407 PRO A CA 1
ATOM 3130 C C . PRO A 1 407 ? 5.359 -0.848 -40.946 1.00 87.75 407 PRO A C 1
ATOM 3132 O O . PRO A 1 407 ? 5.941 -0.418 -39.945 1.00 87.75 407 PRO A O 1
ATOM 3135 N N . ALA A 1 408 ? 4.031 -0.823 -41.074 1.00 84.94 408 ALA A N 1
ATOM 3136 C CA . ALA A 1 408 ? 3.098 -0.206 -40.136 1.00 84.94 408 ALA A CA 1
ATOM 3137 C C . ALA A 1 408 ? 3.306 -0.640 -38.689 1.00 84.94 408 ALA A C 1
ATOM 3139 O O . ALA A 1 408 ? 3.248 0.180 -37.781 1.00 84.94 408 ALA A O 1
ATOM 3140 N N . GLU A 1 409 ? 3.596 -1.916 -38.472 1.00 75.56 409 GLU A N 1
ATOM 3141 C CA . GLU A 1 409 ? 3.772 -2.518 -37.157 1.00 75.56 409 GLU A CA 1
ATOM 3142 C C . GLU A 1 409 ? 4.876 -1.846 -36.326 1.00 75.56 409 GLU A C 1
ATOM 3144 O O . GLU A 1 409 ? 4.756 -1.771 -35.105 1.00 75.56 409 GLU A O 1
ATOM 3149 N N . TYR A 1 410 ? 5.907 -1.294 -36.972 1.00 75.81 410 TYR A N 1
ATOM 3150 C CA . TYR A 1 410 ? 7.020 -0.639 -36.283 1.00 75.81 410 TYR A CA 1
ATOM 3151 C C . TYR A 1 410 ? 6.702 0.796 -35.849 1.00 75.81 410 TYR A C 1
ATOM 3153 O O . TYR A 1 410 ? 7.226 1.249 -34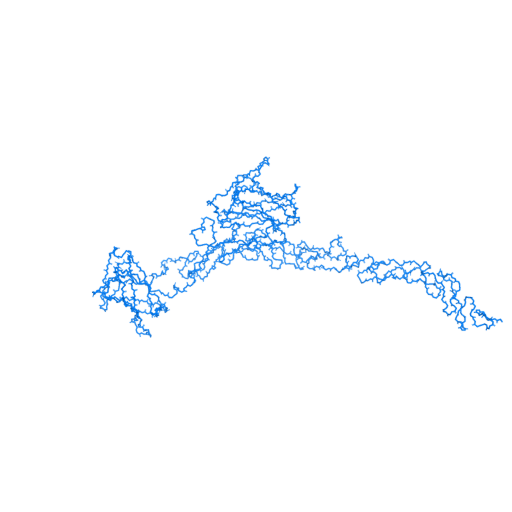.834 1.00 75.81 410 TYR A O 1
ATOM 3161 N N . TYR A 1 411 ? 5.852 1.524 -36.585 1.00 73.00 411 TYR A N 1
ATOM 3162 C CA . TYR A 1 411 ? 5.522 2.924 -36.268 1.00 73.00 411 TYR A CA 1
ATOM 3163 C C . TYR A 1 411 ? 4.110 3.127 -35.697 1.00 73.00 411 TYR A C 1
ATOM 3165 O O . TYR A 1 411 ? 3.839 4.175 -35.108 1.00 73.00 411 TYR A O 1
ATOM 3173 N N . LEU A 1 412 ? 3.215 2.145 -35.845 1.00 69.31 412 LEU A N 1
ATOM 3174 C CA . LEU A 1 412 ? 1.877 2.109 -35.238 1.00 69.31 412 LEU A CA 1
ATOM 3175 C C . LEU A 1 412 ? 1.831 1.304 -33.936 1.00 69.31 412 LEU A C 1
ATOM 3177 O O . LEU A 1 412 ? 0.819 1.358 -33.242 1.00 69.31 412 LEU A O 1
ATOM 3181 N N . GLY A 1 413 ? 2.890 0.566 -33.591 1.00 60.41 413 GLY A N 1
ATOM 3182 C CA . GLY A 1 413 ? 2.982 -0.158 -32.327 1.00 60.41 413 GLY A CA 1
ATOM 3183 C C . GLY A 1 413 ? 3.016 0.798 -31.134 1.00 60.41 413 GLY A C 1
ATOM 3184 O O . GLY A 1 413 ? 4.087 1.175 -30.669 1.00 60.41 413 GLY A O 1
ATOM 3185 N N . THR A 1 414 ? 1.850 1.183 -30.613 1.00 52.88 414 THR A N 1
ATOM 3186 C CA . THR A 1 414 ? 1.717 1.956 -29.363 1.00 52.88 414 THR A CA 1
ATOM 3187 C C . THR A 1 414 ? 2.313 1.205 -28.170 1.00 52.88 414 THR A C 1
ATOM 3189 O O . THR A 1 414 ? 2.913 1.817 -27.295 1.00 52.88 414 THR A O 1
ATOM 3192 N N . ILE A 1 415 ? 2.265 -0.128 -28.212 1.00 50.03 415 ILE A N 1
ATOM 3193 C CA . ILE A 1 415 ? 2.811 -1.051 -27.207 1.00 50.03 415 ILE A CA 1
ATOM 3194 C C . ILE A 1 415 ? 4.340 -0.923 -27.024 1.00 50.03 415 ILE A C 1
ATOM 3196 O O . ILE A 1 415 ? 4.841 -1.181 -25.937 1.00 50.03 415 ILE A O 1
ATOM 3200 N N . LEU A 1 416 ? 5.100 -0.474 -28.034 1.00 51.78 416 LEU A N 1
ATOM 3201 C CA . LEU A 1 416 ? 6.557 -0.280 -27.903 1.00 51.78 416 LEU A CA 1
ATOM 3202 C C . LEU A 1 416 ? 6.941 1.014 -27.158 1.00 51.78 416 LEU A C 1
ATOM 3204 O O . LEU A 1 416 ? 8.121 1.224 -26.888 1.00 51.78 416 LEU A O 1
ATOM 3208 N N . LYS A 1 417 ? 5.976 1.896 -26.858 1.00 49.19 417 LYS A N 1
ATOM 3209 C CA . LYS A 1 417 ? 6.231 3.218 -26.259 1.00 49.19 417 LYS A CA 1
ATOM 3210 C C . LYS A 1 417 ? 5.978 3.286 -24.754 1.00 49.19 417 LYS A C 1
ATOM 3212 O O . LYS A 1 417 ? 6.427 4.237 -24.127 1.00 49.19 417 LYS A O 1
ATOM 3217 N N . GLU A 1 418 ? 5.304 2.303 -24.171 1.00 52.38 418 GLU A N 1
ATOM 3218 C CA . GLU A 1 418 ? 4.898 2.330 -22.763 1.00 52.38 418 GLU A CA 1
ATOM 3219 C C . GLU A 1 418 ? 5.669 1.276 -21.964 1.00 52.38 418 GLU A C 1
ATOM 3221 O O . GLU A 1 418 ? 5.154 0.214 -21.625 1.00 52.38 418 GLU A O 1
ATOM 3226 N N . ARG A 1 419 ? 6.936 1.565 -21.645 1.00 59.03 419 ARG A N 1
ATOM 3227 C CA . ARG A 1 419 ? 7.537 0.973 -20.443 1.00 59.03 419 ARG A CA 1
ATOM 3228 C C . ARG A 1 419 ? 7.115 1.849 -19.272 1.00 59.03 419 ARG A C 1
ATOM 3230 O O . ARG A 1 419 ? 7.359 3.053 -19.308 1.00 59.03 419 ARG A O 1
ATOM 3237 N N . ALA A 1 420 ? 6.479 1.259 -18.261 1.00 62.72 420 ALA A N 1
ATOM 3238 C CA . ALA A 1 420 ? 6.237 1.962 -17.008 1.00 62.72 420 ALA A CA 1
ATOM 3239 C C . ALA A 1 420 ? 7.596 2.406 -16.455 1.00 62.72 420 ALA A C 1
ATOM 3241 O O . ALA A 1 420 ? 8.484 1.576 -16.244 1.00 62.72 420 ALA A O 1
ATOM 3242 N N . ALA A 1 421 ? 7.782 3.716 -16.321 1.00 72.50 421 ALA A N 1
ATOM 3243 C CA . ALA A 1 421 ? 9.021 4.263 -15.799 1.00 72.50 421 ALA A CA 1
ATOM 3244 C C . ALA A 1 421 ? 9.210 3.781 -14.345 1.00 72.50 421 ALA A C 1
ATOM 3246 O O . ALA A 1 421 ? 8.223 3.670 -13.607 1.00 72.50 421 ALA A O 1
ATOM 3247 N N . PRO A 1 422 ? 10.444 3.449 -13.929 1.00 78.94 422 PRO A N 1
ATOM 3248 C CA . PRO A 1 422 ? 10.700 3.027 -12.559 1.00 78.94 422 PRO A CA 1
ATOM 3249 C C . PRO A 1 422 ? 10.384 4.165 -11.576 1.00 78.94 422 PRO A C 1
ATOM 3251 O O . PRO A 1 422 ? 10.383 5.333 -11.973 1.00 78.94 422 PRO A O 1
ATOM 3254 N N . PRO A 1 423 ? 10.141 3.857 -10.292 1.00 85.06 423 PRO A N 1
ATOM 3255 C CA . PRO A 1 423 ? 10.096 4.869 -9.247 1.00 85.06 423 PRO A CA 1
ATOM 3256 C C . PRO A 1 423 ? 11.319 5.786 -9.266 1.00 85.06 423 PRO A C 1
ATOM 3258 O O . PRO A 1 423 ? 12.439 5.317 -9.466 1.00 85.06 423 PRO A O 1
ATOM 3261 N N . CYS A 1 424 ? 11.119 7.080 -9.032 1.00 86.56 424 CYS A N 1
ATOM 3262 C CA . CYS A 1 424 ? 12.234 8.010 -8.899 1.00 86.56 424 CYS A CA 1
ATOM 3263 C C . CYS A 1 424 ? 13.059 7.683 -7.647 1.00 86.56 424 CYS A C 1
ATOM 3265 O O . CYS A 1 424 ? 12.538 7.693 -6.531 1.00 86.56 424 CYS A O 1
ATOM 3267 N N . GLU A 1 425 ? 14.348 7.407 -7.835 1.00 87.00 425 GLU A N 1
ATOM 3268 C CA . GLU A 1 425 ? 15.328 7.261 -6.755 1.00 87.00 425 GLU A CA 1
ATOM 3269 C C . GLU A 1 425 ? 15.956 8.612 -6.410 1.00 87.00 425 GLU A C 1
ATOM 3271 O O . GLU A 1 425 ? 16.223 9.420 -7.305 1.00 87.00 425 GLU A O 1
ATOM 3276 N N . ALA A 1 426 ? 16.254 8.834 -5.128 1.00 83.00 426 ALA A N 1
ATOM 3277 C CA . ALA A 1 426 ? 16.810 10.094 -4.634 1.00 83.00 426 ALA A CA 1
ATOM 3278 C C . ALA A 1 426 ? 18.081 10.521 -5.397 1.00 83.00 426 ALA A C 1
ATOM 3280 O O . ALA A 1 426 ? 18.210 11.674 -5.795 1.00 83.00 426 ALA A O 1
ATOM 3281 N N . ASN A 1 427 ? 18.975 9.579 -5.704 1.00 76.88 427 ASN A N 1
ATOM 3282 C CA . ASN A 1 427 ? 20.274 9.879 -6.319 1.00 76.88 427 ASN A CA 1
ATOM 3283 C C . ASN A 1 427 ? 20.218 10.088 -7.848 1.00 76.88 427 ASN A C 1
ATOM 3285 O O . ASN A 1 427 ? 21.176 10.593 -8.428 1.00 76.88 427 ASN A O 1
ATOM 3289 N N . ASN A 1 428 ? 19.128 9.688 -8.521 1.00 70.25 428 ASN A N 1
ATOM 3290 C CA . ASN A 1 428 ? 19.051 9.606 -9.992 1.00 70.25 428 ASN A CA 1
ATOM 3291 C C . ASN A 1 428 ? 17.824 10.301 -10.615 1.00 70.25 428 ASN A C 1
ATOM 3293 O O . ASN A 1 428 ? 17.656 10.261 -11.841 1.00 70.25 428 ASN A O 1
ATOM 3297 N N . ALA A 1 429 ? 16.992 10.969 -9.809 1.00 61.00 429 ALA A N 1
ATOM 3298 C CA . ALA A 1 429 ? 15.738 11.590 -10.245 1.00 61.00 429 ALA A CA 1
ATOM 3299 C C . ALA A 1 429 ? 15.893 12.615 -11.391 1.00 61.00 429 ALA A C 1
ATOM 3301 O O . ALA A 1 429 ? 14.971 12.802 -12.178 1.00 61.00 429 ALA A O 1
ATOM 3302 N N . HIS A 1 430 ? 17.058 13.254 -11.541 1.00 61.53 430 HIS A N 1
ATOM 3303 C CA . HIS A 1 430 ? 17.282 14.281 -12.570 1.00 61.53 430 HIS A CA 1
ATOM 3304 C C . HIS A 1 430 ? 17.757 13.743 -13.931 1.00 61.53 430 HIS A C 1
ATOM 3306 O O . HIS A 1 430 ? 17.699 14.468 -14.923 1.00 61.53 430 HIS A O 1
ATOM 3312 N N . ASN A 1 431 ? 18.216 12.487 -13.999 1.00 60.09 431 ASN A N 1
ATOM 3313 C CA . ASN A 1 431 ? 18.923 11.945 -15.169 1.00 60.09 431 ASN A CA 1
ATOM 3314 C C . ASN A 1 431 ? 18.136 10.869 -15.933 1.00 60.09 431 ASN A C 1
ATOM 3316 O O . ASN A 1 431 ? 18.627 10.343 -16.933 1.00 60.09 431 ASN A O 1
ATOM 3320 N N . SER A 1 432 ? 16.933 10.513 -15.476 1.00 65.31 432 SER A N 1
ATOM 3321 C CA . SER A 1 432 ? 16.140 9.426 -16.054 1.00 65.31 432 SER A CA 1
ATOM 3322 C C . SER A 1 432 ? 14.650 9.757 -16.092 1.00 65.31 432 SER A C 1
ATOM 3324 O O . SER A 1 432 ? 14.170 10.625 -15.370 1.00 65.31 432 SER A O 1
ATOM 3326 N N . THR A 1 433 ? 13.910 9.080 -16.973 1.00 76.81 433 THR A N 1
ATOM 3327 C CA . THR A 1 433 ? 12.444 9.111 -16.938 1.00 76.81 433 THR A CA 1
ATOM 3328 C C . THR A 1 433 ? 11.982 8.163 -15.838 1.00 76.81 433 THR A C 1
ATOM 3330 O O . THR A 1 433 ? 12.197 6.955 -15.927 1.00 76.81 433 THR A O 1
ATOM 3333 N N . CYS A 1 434 ? 11.389 8.719 -14.788 1.00 81.75 434 CYS A N 1
ATOM 3334 C CA . CYS A 1 434 ? 10.932 7.991 -13.611 1.00 81.75 434 CYS A CA 1
ATOM 3335 C C . CYS A 1 434 ? 9.537 8.478 -13.188 1.00 81.75 434 CYS A C 1
ATOM 3337 O O . CYS A 1 434 ? 9.044 9.488 -13.694 1.00 81.75 434 CYS A O 1
ATOM 3339 N N . VAL A 1 435 ? 8.885 7.727 -12.302 1.00 83.69 435 VAL A N 1
ATOM 3340 C CA . VAL A 1 435 ? 7.566 8.055 -11.754 1.00 83.69 435 VAL A CA 1
ATOM 3341 C C . VAL A 1 435 ? 7.688 8.407 -10.276 1.00 83.69 435 VAL A C 1
ATOM 3343 O O . VAL A 1 435 ? 8.256 7.641 -9.494 1.00 83.69 435 VAL A O 1
ATOM 3346 N N . ASP A 1 436 ? 7.103 9.535 -9.879 1.00 83.31 436 ASP A N 1
ATOM 3347 C CA . ASP A 1 436 ? 7.054 9.935 -8.476 1.00 83.31 436 ASP A CA 1
ATOM 3348 C C . ASP A 1 436 ? 6.133 9.000 -7.681 1.00 83.31 436 ASP A C 1
ATOM 3350 O O . ASP A 1 436 ? 4.929 8.879 -7.949 1.00 83.31 436 ASP A O 1
ATOM 3354 N N . LEU A 1 437 ? 6.712 8.353 -6.669 1.00 86.31 437 LEU A N 1
ATOM 3355 C CA . LEU A 1 437 ? 5.959 7.693 -5.612 1.00 86.31 437 LEU A CA 1
ATOM 3356 C C . LEU A 1 437 ? 5.568 8.749 -4.588 1.00 86.31 437 LEU A C 1
ATOM 3358 O O . LEU A 1 437 ? 6.433 9.373 -3.986 1.00 86.31 437 LEU A O 1
ATOM 3362 N N . LEU A 1 438 ? 4.272 8.935 -4.378 1.00 88.44 438 LEU A N 1
ATOM 3363 C CA . LEU A 1 438 ? 3.751 9.841 -3.361 1.00 88.44 438 LEU A CA 1
ATOM 3364 C C . LEU A 1 438 ? 2.948 9.061 -2.336 1.00 88.44 438 LEU A C 1
ATOM 3366 O O . LEU A 1 438 ? 2.444 7.982 -2.625 1.00 88.44 438 LEU A O 1
ATOM 3370 N N . TYR A 1 439 ? 2.775 9.629 -1.152 1.00 91.56 439 TYR A N 1
ATOM 3371 C CA . TYR A 1 439 ? 1.800 9.131 -0.192 1.00 91.56 439 TYR A CA 1
ATOM 3372 C C . TYR A 1 439 ? 0.588 10.069 -0.134 1.00 91.56 439 TYR A C 1
ATOM 3374 O O . TYR A 1 439 ? 0.742 11.276 -0.352 1.00 91.56 439 TYR A O 1
ATOM 3382 N N . PRO A 1 440 ? -0.610 9.561 0.205 1.00 92.31 440 PRO A N 1
ATOM 3383 C CA . PRO A 1 440 ? -1.766 10.407 0.470 1.00 92.31 440 PRO A CA 1
ATOM 3384 C C . PRO A 1 440 ? -1.473 11.450 1.564 1.00 92.31 440 PRO A C 1
ATOM 3386 O O . PRO A 1 440 ? -0.692 11.179 2.484 1.00 92.31 440 PRO A O 1
ATOM 3389 N N . PRO A 1 441 ? -2.080 12.646 1.503 1.00 92.81 441 PRO A N 1
ATOM 3390 C CA . PRO A 1 441 ? -1.935 13.635 2.565 1.00 92.81 441 PRO A CA 1
ATOM 3391 C C . PRO A 1 441 ? -2.504 13.089 3.884 1.00 92.81 441 PRO A C 1
ATOM 3393 O O . PRO A 1 441 ? -3.607 12.543 3.906 1.00 92.81 441 PRO A O 1
ATOM 3396 N N . MET A 1 442 ? -1.748 13.236 4.974 1.00 94.06 442 MET A N 1
ATOM 3397 C CA . MET A 1 442 ? -2.173 12.823 6.317 1.00 94.06 442 MET A CA 1
ATOM 3398 C C . MET A 1 442 ? -2.899 13.970 7.019 1.00 94.06 442 MET A C 1
ATOM 3400 O O . MET A 1 442 ? -2.485 15.126 6.911 1.00 94.06 442 MET A O 1
ATOM 3404 N N . ALA A 1 443 ? -3.945 13.651 7.779 1.00 95.31 443 ALA A N 1
ATOM 3405 C CA . ALA A 1 443 ? -4.586 14.595 8.687 1.00 95.31 443 ALA A CA 1
ATOM 3406 C C . ALA A 1 443 ? -3.739 14.727 9.969 1.00 95.31 443 ALA A C 1
ATOM 3408 O O . ALA A 1 443 ? -3.922 14.014 10.953 1.00 95.31 443 ALA A O 1
ATOM 3409 N N . ILE A 1 444 ? -2.707 15.570 9.899 1.00 96.06 444 ILE A N 1
ATOM 3410 C CA . ILE A 1 444 ? -1.714 15.711 10.968 1.00 96.06 444 ILE A CA 1
ATOM 3411 C C . ILE A 1 444 ? -2.273 16.618 12.069 1.00 96.06 444 ILE A C 1
ATOM 3413 O O . ILE A 1 444 ? -2.580 17.782 11.819 1.00 96.06 444 ILE A O 1
ATOM 3417 N N . ALA A 1 445 ? -2.356 16.096 13.293 1.00 96.50 445 ALA A N 1
ATOM 3418 C CA . ALA A 1 445 ? -2.761 16.858 14.472 1.00 96.50 445 ALA A CA 1
ATOM 3419 C C . ALA A 1 445 ? -1.585 17.636 15.086 1.00 96.50 445 ALA A C 1
ATOM 3421 O O . ALA A 1 445 ? -1.748 18.780 15.504 1.00 96.50 445 ALA A O 1
ATOM 3422 N N . ALA A 1 446 ? -0.400 17.023 15.121 1.00 96.50 446 ALA A N 1
ATOM 3423 C CA . ALA A 1 446 ? 0.854 17.654 15.528 1.00 96.50 446 ALA A CA 1
ATOM 3424 C C . ALA A 1 446 ? 2.037 17.008 14.800 1.00 96.50 446 ALA A C 1
ATOM 3426 O O . ALA A 1 446 ? 1.986 15.826 14.451 1.00 96.50 446 ALA A O 1
ATOM 3427 N N . ARG A 1 447 ? 3.105 17.777 14.578 1.00 95.31 447 ARG A N 1
ATOM 3428 C CA . ARG A 1 447 ? 4.295 17.354 13.831 1.00 95.31 447 ARG A CA 1
ATOM 3429 C C . ARG A 1 447 ? 5.556 17.826 14.540 1.00 95.31 447 ARG A C 1
ATOM 3431 O O . ARG A 1 447 ? 5.634 18.986 14.930 1.00 95.31 447 ARG A O 1
ATOM 3438 N N . ALA A 1 448 ? 6.521 16.928 14.672 1.00 94.50 448 ALA A N 1
ATOM 3439 C CA . ALA A 1 448 ? 7.900 17.236 15.014 1.00 94.50 448 ALA A CA 1
ATOM 3440 C C . ALA A 1 448 ? 8.753 16.923 13.782 1.00 94.50 448 ALA A C 1
ATOM 3442 O O . ALA A 1 448 ? 8.922 15.756 13.432 1.00 94.50 448 ALA A O 1
ATOM 3443 N N . ASP A 1 449 ? 9.231 17.948 13.087 1.00 92.56 449 ASP A N 1
ATOM 3444 C CA . ASP A 1 449 ? 9.998 17.812 11.852 1.00 92.56 449 ASP A CA 1
ATOM 3445 C C . ASP A 1 449 ? 11.196 18.753 11.805 1.00 92.56 449 ASP A C 1
ATOM 3447 O O . ASP A 1 449 ? 11.370 19.638 12.644 1.00 92.56 449 ASP A O 1
ATOM 3451 N N . ILE A 1 450 ? 12.062 18.522 10.826 1.00 85.62 450 ILE A N 1
ATOM 3452 C CA . ILE A 1 450 ? 13.219 19.376 10.587 1.00 85.62 450 ILE A CA 1
ATOM 3453 C C . ILE A 1 450 ? 12.822 20.431 9.573 1.00 85.62 450 ILE A C 1
ATOM 3455 O O . ILE A 1 450 ? 12.328 20.125 8.489 1.00 85.62 450 ILE A O 1
ATOM 3459 N N . THR A 1 451 ? 13.100 21.683 9.908 1.00 78.44 451 THR A N 1
ATOM 3460 C CA . THR A 1 451 ? 12.961 22.800 8.975 1.00 78.44 451 THR A CA 1
ATOM 3461 C C . THR A 1 451 ? 14.341 23.322 8.603 1.00 78.44 451 THR A C 1
ATOM 3463 O O . THR A 1 451 ? 15.349 22.959 9.212 1.00 78.44 451 THR A O 1
ATOM 3466 N N . GLU A 1 452 ? 14.424 24.221 7.624 1.00 65.69 452 GLU A N 1
ATOM 3467 C CA . GLU A 1 452 ? 15.699 24.854 7.274 1.00 65.69 452 GLU A CA 1
ATOM 3468 C C . GLU A 1 452 ? 16.363 25.555 8.474 1.00 65.69 452 GLU A C 1
ATOM 3470 O O . GLU A 1 452 ? 17.594 25.575 8.549 1.00 65.69 452 GLU A O 1
ATOM 3475 N N . ALA A 1 453 ? 15.578 26.034 9.449 1.00 61.44 453 ALA A N 1
ATOM 3476 C CA . ALA A 1 453 ? 16.039 26.846 10.575 1.00 61.44 453 ALA A CA 1
ATOM 3477 C C . ALA A 1 453 ? 16.270 26.080 11.893 1.00 61.44 453 ALA A C 1
ATOM 3479 O O . ALA A 1 453 ? 17.044 26.552 12.725 1.00 61.44 453 ALA A O 1
ATOM 3480 N N . THR A 1 454 ? 15.622 24.931 12.107 1.00 69.56 454 THR A N 1
ATOM 3481 C CA . THR A 1 454 ? 15.651 24.213 13.396 1.00 69.56 454 THR A CA 1
ATOM 3482 C C . THR A 1 454 ? 15.790 22.708 13.205 1.00 69.56 454 THR A C 1
ATOM 3484 O O . THR A 1 454 ? 15.090 22.125 12.377 1.00 69.56 454 THR A O 1
ATOM 3487 N N . ASP A 1 455 ? 16.679 22.082 13.981 1.00 76.25 455 ASP A N 1
ATOM 3488 C CA . ASP A 1 455 ? 16.677 20.630 14.174 1.00 76.25 455 ASP A CA 1
ATOM 3489 C C . ASP A 1 455 ? 15.851 20.297 15.418 1.00 76.25 455 ASP A C 1
ATOM 3491 O O . ASP A 1 455 ? 16.061 20.864 16.493 1.00 76.25 455 ASP A O 1
ATOM 3495 N N . THR A 1 456 ? 14.873 19.420 15.239 1.00 88.31 456 THR A N 1
ATOM 3496 C CA . THR A 1 456 ? 13.942 19.009 16.292 1.00 88.31 456 THR A CA 1
ATOM 3497 C C . THR A 1 456 ? 14.413 17.736 16.994 1.00 88.31 456 THR A C 1
ATOM 3499 O O . THR A 1 456 ? 14.003 17.474 18.124 1.00 88.31 456 THR A O 1
ATOM 3502 N N . PHE A 1 457 ? 15.290 16.958 16.354 1.00 94.44 457 PHE A N 1
ATOM 3503 C CA . PHE A 1 457 ? 15.726 15.659 16.847 1.00 94.44 457 PHE A CA 1
ATOM 3504 C C . PHE A 1 457 ? 17.072 15.757 17.555 1.00 94.44 457 PHE A C 1
ATOM 3506 O O . PHE A 1 457 ? 18.035 16.314 17.026 1.00 94.44 457 PHE A O 1
ATOM 3513 N N . LYS A 1 458 ? 17.156 15.157 18.743 1.00 94.12 458 LYS A N 1
ATOM 3514 C CA . LYS A 1 458 ? 18.364 15.197 19.570 1.00 94.12 458 LYS A CA 1
ATOM 3515 C C . LYS A 1 458 ? 18.797 13.810 20.005 1.00 94.12 458 LYS A C 1
ATOM 3517 O O . LYS A 1 458 ? 17.973 12.977 20.358 1.00 94.12 458 LYS A O 1
ATOM 3522 N N . GLU A 1 459 ? 20.098 13.566 20.021 1.00 94.00 459 GLU A N 1
ATOM 3523 C CA . GLU A 1 459 ? 20.694 12.365 20.599 1.00 94.00 459 GLU A CA 1
ATOM 3524 C C . GLU A 1 459 ? 20.835 12.531 22.117 1.00 94.00 459 GLU A C 1
ATOM 3526 O O . GLU A 1 459 ? 21.471 13.480 22.581 1.00 94.00 459 GLU A O 1
ATOM 3531 N N . VAL A 1 460 ? 20.275 11.597 22.886 1.00 93.62 460 VAL A N 1
ATOM 3532 C CA . VAL A 1 460 ? 20.429 11.537 24.344 1.00 93.62 460 VAL A CA 1
ATOM 3533 C C . VAL A 1 460 ? 21.733 10.811 24.680 1.00 93.62 460 VAL A C 1
ATOM 3535 O O . VAL A 1 460 ? 21.920 9.641 24.340 1.00 93.62 460 VAL A O 1
ATOM 3538 N N . GLN A 1 461 ? 22.641 11.514 25.351 1.00 91.25 461 GLN A N 1
ATOM 3539 C CA . GLN A 1 461 ? 23.928 11.002 25.812 1.00 91.25 461 GLN A CA 1
ATOM 3540 C C . GLN A 1 461 ? 23.784 10.212 27.122 1.00 91.25 461 GLN A C 1
ATOM 3542 O O . GLN A 1 461 ? 22.789 10.316 27.839 1.00 91.25 461 GLN A O 1
ATOM 3547 N N . ILE A 1 462 ? 24.813 9.431 27.470 1.00 83.81 462 ILE A N 1
ATOM 3548 C CA . ILE A 1 462 ? 24.833 8.577 28.678 1.00 83.81 462 ILE A CA 1
ATOM 3549 C C . ILE A 1 462 ? 24.659 9.398 29.970 1.00 83.81 462 ILE A C 1
ATOM 3551 O O . ILE A 1 462 ? 24.117 8.900 30.955 1.00 83.81 462 ILE A O 1
ATOM 3555 N N . ASP A 1 463 ? 25.109 10.653 29.974 1.00 85.50 463 ASP A N 1
ATOM 3556 C CA . ASP A 1 463 ? 24.984 11.584 31.101 1.00 85.50 463 ASP A CA 1
ATOM 3557 C C . ASP A 1 463 ? 23.610 12.280 31.185 1.00 85.50 463 ASP A C 1
ATOM 3559 O O . ASP A 1 463 ? 23.384 13.086 32.088 1.00 85.50 463 ASP A O 1
ATOM 3563 N N . GLY A 1 464 ? 22.692 11.963 30.265 1.00 83.75 464 GLY A N 1
ATOM 3564 C CA . GLY A 1 464 ? 21.358 12.553 30.168 1.00 83.75 464 GLY A CA 1
ATOM 3565 C C . GLY A 1 464 ? 21.316 13.901 29.445 1.00 83.75 464 GLY A C 1
ATOM 3566 O O . GLY A 1 464 ? 20.245 14.500 29.356 1.00 83.75 464 GLY A O 1
ATOM 3567 N N . THR A 1 465 ? 22.444 14.400 28.929 1.00 90.25 465 THR A N 1
ATOM 3568 C CA . THR A 1 465 ? 22.454 15.597 28.078 1.00 90.25 465 THR A CA 1
ATOM 3569 C C . THR A 1 465 ? 21.996 15.269 26.657 1.00 90.25 465 THR A C 1
ATOM 3571 O O . THR A 1 465 ? 22.077 14.129 26.207 1.00 90.25 465 THR A O 1
ATOM 3574 N N . THR A 1 466 ? 21.498 16.272 25.934 1.00 91.25 466 THR A N 1
ATOM 3575 C CA . THR A 1 466 ? 21.007 16.109 24.557 1.00 91.25 466 THR A CA 1
ATOM 3576 C C . THR A 1 466 ? 21.875 16.883 23.573 1.00 91.25 466 THR A C 1
ATOM 3578 O O . THR A 1 466 ? 22.170 18.054 23.822 1.00 91.25 466 THR A O 1
ATOM 3581 N N . VAL A 1 467 ? 22.224 16.271 22.443 1.00 91.75 467 VAL A N 1
ATOM 3582 C CA . VAL A 1 467 ? 23.026 16.885 21.371 1.00 91.75 467 VAL A CA 1
ATOM 3583 C C . VAL A 1 467 ? 22.234 16.884 20.068 1.00 91.75 467 VAL A C 1
ATOM 3585 O O . VAL A 1 467 ? 21.615 15.879 19.732 1.00 91.75 467 VAL A O 1
ATOM 3588 N N . ASP A 1 468 ? 22.261 17.991 19.327 1.00 89.38 468 ASP A N 1
ATOM 3589 C CA . ASP A 1 468 ? 21.587 18.076 18.028 1.00 89.38 468 ASP A CA 1
ATOM 3590 C C . ASP A 1 468 ? 22.230 17.120 17.011 1.00 89.38 468 ASP A C 1
ATOM 3592 O O . ASP A 1 468 ? 23.457 16.945 16.970 1.00 89.38 468 ASP A O 1
ATOM 3596 N N . LEU A 1 469 ? 21.398 16.493 16.182 1.00 90.69 469 LEU A N 1
ATOM 3597 C CA . LEU A 1 469 ? 21.872 15.607 15.128 1.00 90.69 469 LEU A CA 1
ATOM 3598 C C . LEU A 1 469 ? 22.459 16.407 13.956 1.00 90.69 469 LEU A C 1
ATOM 3600 O O . LEU A 1 469 ? 22.221 17.596 13.754 1.00 90.69 469 LEU A O 1
ATOM 3604 N N . LYS A 1 470 ? 23.293 15.742 13.153 1.00 90.50 470 LYS A N 1
ATOM 3605 C CA . LYS A 1 470 ? 23.764 16.322 11.887 1.00 90.50 470 LYS A CA 1
ATOM 3606 C C . LYS A 1 470 ? 22.693 16.122 10.826 1.00 90.50 470 LYS A C 1
ATOM 3608 O O . LYS A 1 470 ? 22.027 15.096 10.828 1.00 90.50 470 LYS A O 1
ATOM 3613 N N . ARG A 1 471 ? 22.576 17.037 9.865 1.00 89.88 471 ARG A N 1
ATOM 3614 C CA . ARG A 1 471 ? 21.703 16.834 8.697 1.00 89.88 471 ARG A CA 1
ATOM 3615 C C . ARG A 1 471 ? 22.311 15.842 7.708 1.00 89.88 471 ARG A C 1
ATOM 3617 O O . ARG A 1 471 ? 23.534 15.774 7.571 1.00 89.88 471 ARG A O 1
ATOM 3624 N N . VAL A 1 472 ? 21.452 15.116 6.995 1.00 87.62 472 VAL A N 1
ATOM 3625 C CA . VAL A 1 472 ? 21.864 14.284 5.856 1.00 87.62 472 VAL A CA 1
ATOM 3626 C C . VAL A 1 472 ? 22.416 15.195 4.744 1.00 87.62 472 VAL A C 1
ATOM 3628 O O . VAL A 1 472 ? 21.786 16.209 4.432 1.00 87.62 472 VAL A O 1
ATOM 3631 N N . PRO A 1 473 ? 23.586 14.889 4.150 1.00 85.69 473 PRO A N 1
ATOM 3632 C CA . PRO A 1 473 ? 24.144 15.683 3.055 1.00 85.69 473 PRO A CA 1
ATOM 3633 C C . PRO A 1 473 ? 23.240 15.711 1.814 1.00 85.69 473 PRO A C 1
ATOM 3635 O O . PRO A 1 473 ? 22.644 14.696 1.457 1.00 85.69 473 PRO A O 1
ATOM 3638 N N . ILE A 1 474 ? 23.233 16.840 1.093 1.00 80.94 474 ILE A N 1
ATOM 3639 C CA . ILE A 1 474 ? 22.427 17.047 -0.131 1.00 80.94 474 ILE A CA 1
ATOM 3640 C C . ILE A 1 474 ? 22.765 16.023 -1.231 1.00 80.94 474 ILE A C 1
ATOM 3642 O O . ILE A 1 474 ? 21.913 15.669 -2.039 1.00 80.94 474 ILE A O 1
ATOM 3646 N N . GLU A 1 475 ? 23.997 15.505 -1.240 1.00 77.00 475 GLU A N 1
ATOM 3647 C CA . GLU A 1 475 ? 24.443 14.460 -2.173 1.00 77.00 475 GLU A CA 1
ATOM 3648 C C . GLU A 1 475 ? 23.703 13.125 -1.988 1.00 77.00 475 GLU A C 1
ATOM 3650 O O . GLU A 1 475 ? 23.577 12.362 -2.941 1.00 77.00 475 GLU A O 1
ATOM 3655 N N . HIS A 1 476 ? 23.222 12.842 -0.774 1.00 77.25 476 HIS A N 1
ATOM 3656 C CA . HIS A 1 476 ? 22.473 11.626 -0.444 1.00 77.25 476 HIS A CA 1
ATOM 3657 C C . HIS A 1 476 ? 20.967 11.868 -0.349 1.00 77.25 476 HIS A C 1
ATOM 3659 O O . HIS A 1 476 ? 20.182 10.939 -0.515 1.00 77.25 476 HIS A O 1
ATOM 3665 N N . LEU A 1 477 ? 20.562 13.107 -0.068 1.00 82.81 477 LEU A N 1
ATOM 3666 C CA . LEU A 1 477 ? 19.167 13.503 0.041 1.00 82.81 477 LEU A CA 1
ATOM 3667 C C . LEU A 1 477 ? 18.980 14.884 -0.606 1.00 82.81 477 LEU A C 1
ATOM 3669 O O . LEU A 1 477 ? 19.209 15.905 0.047 1.00 82.81 477 LEU A O 1
ATOM 3673 N N . PRO A 1 478 ? 18.608 14.938 -1.897 1.00 77.44 478 PRO A N 1
ATOM 3674 C CA . PRO A 1 478 ? 18.472 16.202 -2.606 1.00 77.44 478 PRO A CA 1
ATOM 3675 C C . PRO A 1 478 ? 17.397 17.108 -1.991 1.00 77.44 478 PRO A C 1
ATOM 3677 O O . PRO A 1 478 ? 16.386 16.629 -1.472 1.00 77.44 478 PRO A O 1
ATOM 3680 N N . GLU A 1 479 ? 17.559 18.427 -2.145 1.00 73.75 479 GLU A N 1
ATOM 3681 C CA . GLU A 1 479 ? 16.634 19.442 -1.604 1.00 73.75 479 GLU A CA 1
ATOM 3682 C C . GLU A 1 479 ? 15.168 19.236 -2.011 1.00 73.75 479 GLU A C 1
ATOM 3684 O O . GLU A 1 479 ? 14.273 19.600 -1.255 1.00 73.75 479 GLU A O 1
ATOM 3689 N N . ILE A 1 480 ? 14.903 18.620 -3.170 1.00 74.56 480 ILE A N 1
ATOM 3690 C CA . ILE A 1 480 ? 13.535 18.352 -3.640 1.00 74.56 480 ILE A CA 1
ATOM 3691 C C . ILE A 1 480 ? 12.741 17.428 -2.702 1.00 74.56 480 ILE A C 1
ATOM 3693 O O . ILE A 1 480 ? 11.516 17.518 -2.662 1.00 74.56 480 ILE A O 1
ATOM 3697 N N . ILE A 1 481 ? 13.421 16.556 -1.949 1.00 82.75 481 ILE A N 1
ATOM 3698 C CA . ILE A 1 481 ? 12.795 15.635 -0.989 1.00 82.75 481 ILE A CA 1
ATOM 3699 C C . ILE A 1 481 ? 12.543 16.347 0.348 1.00 82.75 481 ILE A C 1
ATOM 3701 O O . ILE A 1 481 ? 11.541 16.090 1.014 1.00 82.75 481 ILE A O 1
ATOM 3705 N N . GLY A 1 482 ? 13.432 17.271 0.718 1.00 85.81 482 GLY A N 1
ATOM 3706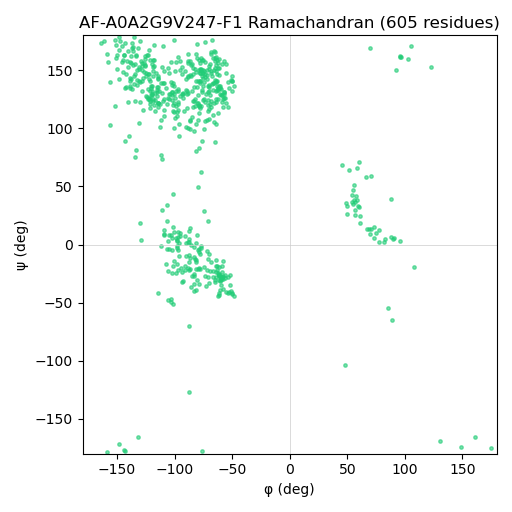 C CA . GLY A 1 482 ? 13.438 17.977 1.997 1.00 85.81 482 GLY A CA 1
ATOM 3707 C C . GLY A 1 482 ? 14.538 17.489 2.953 1.00 85.81 482 GLY A C 1
ATOM 3708 O O . GLY A 1 482 ? 15.219 16.500 2.676 1.00 85.81 482 GLY A O 1
ATOM 3709 N N . PRO A 1 483 ? 14.758 18.196 4.076 1.00 90.25 483 PRO A N 1
ATOM 3710 C CA . PRO A 1 483 ? 15.819 17.871 5.026 1.00 90.25 483 PRO A CA 1
ATOM 3711 C C . PRO A 1 483 ? 15.468 16.665 5.913 1.00 90.25 483 PRO A C 1
ATOM 3713 O O . PRO A 1 483 ? 14.310 16.439 6.254 1.00 90.25 483 PRO A O 1
ATOM 3716 N N . ALA A 1 484 ? 16.495 15.933 6.349 1.00 92.25 484 ALA A N 1
ATOM 3717 C CA . ALA A 1 484 ? 16.394 14.882 7.362 1.00 92.25 484 ALA A CA 1
ATOM 3718 C C . ALA A 1 484 ? 17.609 14.911 8.306 1.00 92.25 484 ALA A C 1
ATOM 3720 O O . ALA A 1 484 ? 18.705 15.326 7.907 1.00 92.25 484 ALA A O 1
ATOM 3721 N N . SER A 1 485 ? 17.424 14.451 9.542 1.00 93.69 485 SER A N 1
ATOM 3722 C CA . SER A 1 485 ? 18.471 14.322 10.553 1.00 93.69 485 SER A CA 1
ATOM 3723 C C . SER A 1 485 ? 19.101 12.950 10.412 1.00 93.69 485 SER A C 1
ATOM 3725 O O . SER A 1 485 ? 18.422 11.934 10.269 1.00 93.69 485 SER A O 1
ATOM 3727 N N . TYR A 1 486 ? 20.423 12.932 10.388 1.00 93.12 486 TYR A N 1
ATOM 3728 C CA . TYR A 1 486 ? 21.213 11.757 10.100 1.00 93.12 486 TYR A CA 1
ATOM 3729 C C . TYR A 1 486 ? 21.419 10.945 11.373 1.00 93.12 486 TYR A C 1
ATOM 3731 O O . TYR A 1 486 ? 22.145 11.351 12.284 1.00 93.12 486 TYR A O 1
ATOM 3739 N N . VAL A 1 487 ? 20.762 9.792 11.428 1.00 93.56 487 VAL A N 1
ATOM 3740 C CA . VAL A 1 487 ? 20.837 8.862 12.547 1.00 93.56 487 VAL A CA 1
ATOM 3741 C C . VAL A 1 487 ? 21.873 7.801 12.207 1.00 93.56 487 VAL A C 1
ATOM 3743 O O . VAL A 1 487 ? 21.613 6.890 11.424 1.00 93.56 487 VAL A O 1
ATOM 3746 N N . GLN A 1 488 ? 23.054 7.924 12.815 1.00 92.12 488 GLN A N 1
ATOM 3747 C CA . GLN A 1 488 ? 24.148 6.970 12.662 1.00 92.12 488 GLN A CA 1
ATOM 3748 C C . GLN A 1 488 ? 24.551 6.394 14.022 1.00 92.12 488 GLN A C 1
ATOM 3750 O O . GLN A 1 488 ? 24.965 7.127 14.933 1.00 92.12 488 GLN A O 1
ATOM 3755 N N . THR A 1 489 ? 24.459 5.072 14.147 1.00 89.81 489 THR A N 1
ATOM 3756 C CA . THR A 1 489 ? 24.913 4.323 15.322 1.00 89.81 489 THR A CA 1
ATOM 3757 C C . THR A 1 489 ? 26.154 3.501 14.968 1.00 89.81 489 THR A C 1
ATOM 3759 O O . THR A 1 489 ? 26.284 2.967 13.866 1.00 89.81 489 THR A O 1
ATOM 3762 N N . GLY A 1 490 ? 27.118 3.468 15.890 1.00 88.56 490 GLY A N 1
ATOM 3763 C CA . GLY A 1 490 ? 28.318 2.639 15.773 1.00 88.56 490 GLY A CA 1
ATOM 3764 C C . GLY A 1 490 ? 28.054 1.252 16.350 1.00 88.56 490 GLY A C 1
ATOM 3765 O O . GLY A 1 490 ? 27.061 0.610 16.012 1.00 88.56 490 GLY A O 1
ATOM 3766 N N . ASP A 1 491 ? 28.912 0.826 17.273 1.00 88.88 491 ASP A N 1
ATOM 3767 C CA . ASP A 1 491 ? 28.753 -0.444 17.994 1.00 88.88 491 ASP A CA 1
ATOM 3768 C C . ASP A 1 491 ? 27.720 -0.362 19.135 1.00 88.88 491 ASP A C 1
ATOM 3770 O O . ASP A 1 491 ? 27.170 -1.379 19.558 1.00 88.88 491 ASP A O 1
ATOM 3774 N N . ASP A 1 492 ? 27.416 0.852 19.600 1.00 90.00 492 ASP A N 1
ATOM 3775 C CA . ASP A 1 492 ? 26.470 1.107 20.685 1.00 90.00 492 ASP A CA 1
ATOM 3776 C C . ASP A 1 492 ? 25.094 1.546 20.168 1.00 90.00 492 ASP A C 1
ATOM 3778 O O . ASP A 1 492 ? 24.961 2.223 19.143 1.00 90.00 492 ASP A O 1
ATOM 3782 N N . LYS A 1 493 ? 24.054 1.191 20.930 1.00 93.25 493 LYS A N 1
ATOM 3783 C CA . LYS A 1 493 ? 22.693 1.703 20.729 1.00 93.25 493 LYS A CA 1
ATOM 3784 C C . LYS A 1 493 ? 22.623 3.195 21.063 1.00 93.25 493 LYS A C 1
ATOM 3786 O O . LYS A 1 493 ? 23.317 3.659 21.967 1.00 93.25 493 LYS A O 1
ATOM 3791 N N . LYS A 1 494 ? 21.733 3.924 20.393 1.00 94.75 494 LYS A N 1
ATOM 3792 C CA . LYS A 1 494 ? 21.486 5.350 20.653 1.00 94.75 494 LYS A CA 1
ATOM 3793 C C . LYS A 1 494 ? 20.014 5.616 20.921 1.00 94.75 494 LYS A C 1
ATOM 3795 O O . LYS A 1 494 ? 19.156 4.876 20.449 1.00 94.75 494 LYS A O 1
ATOM 3800 N N . VAL A 1 495 ? 19.732 6.687 21.655 1.00 96.56 495 VAL A N 1
ATOM 3801 C CA . VAL A 1 495 ? 18.368 7.168 21.887 1.00 96.56 495 VAL A CA 1
ATOM 3802 C C . VAL A 1 495 ? 18.225 8.522 21.215 1.00 96.56 495 VAL A C 1
ATOM 3804 O O . VAL A 1 495 ? 18.992 9.438 21.508 1.00 96.56 495 VAL A O 1
ATOM 3807 N N . ILE A 1 496 ? 17.269 8.629 20.297 1.00 96.12 496 ILE A N 1
ATOM 3808 C CA . ILE A 1 496 ? 16.925 9.882 19.627 1.00 96.12 496 ILE A CA 1
ATOM 3809 C C . ILE A 1 496 ? 15.602 10.380 20.195 1.00 96.12 496 ILE A C 1
ATOM 3811 O O . ILE A 1 496 ? 14.620 9.646 20.202 1.00 96.12 496 ILE A O 1
ATOM 3815 N N . GLU A 1 497 ? 15.573 11.615 20.668 1.00 95.44 497 GLU A N 1
ATOM 3816 C CA . GLU A 1 497 ? 14.421 12.231 21.310 1.00 95.44 497 GLU A CA 1
ATOM 3817 C C . GLU A 1 497 ? 13.877 13.399 20.479 1.00 95.44 497 GLU A C 1
ATOM 3819 O O . GLU A 1 497 ? 14.640 14.173 19.896 1.00 95.44 497 GLU A O 1
ATOM 3824 N N . ALA A 1 498 ? 12.551 13.535 20.453 1.00 95.56 498 ALA A N 1
ATOM 3825 C CA . ALA A 1 498 ? 11.851 14.717 19.965 1.00 95.56 498 ALA A CA 1
ATOM 3826 C C . ALA A 1 498 ? 10.676 15.073 20.881 1.00 95.56 498 ALA A C 1
ATOM 3828 O O . ALA A 1 498 ? 9.957 14.193 21.360 1.00 95.56 498 ALA A O 1
ATOM 3829 N N . THR A 1 499 ? 10.446 16.370 21.077 1.00 95.25 499 THR A N 1
ATOM 3830 C CA . THR A 1 499 ? 9.272 16.883 21.795 1.00 95.25 499 THR A CA 1
ATOM 3831 C C . THR A 1 499 ? 8.194 17.283 20.795 1.00 95.25 499 THR A C 1
ATOM 3833 O O . THR A 1 499 ? 8.474 17.999 19.835 1.00 95.25 499 THR A O 1
ATOM 3836 N N . ILE A 1 500 ? 6.957 16.850 21.030 1.00 95.75 500 ILE A N 1
ATOM 3837 C CA . ILE A 1 500 ? 5.795 17.181 20.206 1.00 95.75 500 ILE A CA 1
ATOM 3838 C C . ILE A 1 500 ? 4.719 17.838 21.078 1.00 95.75 500 ILE A C 1
ATOM 3840 O O . ILE A 1 500 ? 4.423 17.373 22.178 1.00 95.75 500 ILE A O 1
ATOM 3844 N N . GLU A 1 501 ? 4.141 18.936 20.599 1.00 96.25 501 GLU A N 1
ATOM 3845 C CA . GLU A 1 501 ? 3.083 19.655 21.315 1.00 96.25 501 GLU A CA 1
ATOM 3846 C C . GLU A 1 501 ? 1.715 19.055 20.974 1.00 96.25 501 GLU A C 1
ATOM 3848 O O . GLU A 1 501 ? 1.198 19.228 19.869 1.00 96.25 501 GLU A O 1
ATOM 3853 N N . VAL A 1 502 ? 1.126 18.333 21.927 1.00 97.56 502 VAL A N 1
ATOM 3854 C CA . VAL A 1 502 ? -0.177 17.679 21.776 1.00 97.56 502 VAL A CA 1
ATOM 3855 C C . VAL A 1 502 ? -1.292 18.735 21.852 1.00 97.56 502 VAL A C 1
ATOM 3857 O O . VAL A 1 502 ? -1.359 19.482 22.834 1.00 97.56 502 VAL A O 1
ATOM 3860 N N . PRO A 1 503 ? -2.191 18.822 20.852 1.00 96.88 503 PRO A N 1
ATOM 3861 C CA . PRO A 1 503 ? -3.136 19.934 20.742 1.00 96.88 503 PRO A CA 1
ATOM 3862 C C . PRO A 1 503 ? -4.354 19.817 21.674 1.00 96.88 503 PRO A C 1
ATOM 3864 O O . PRO A 1 503 ? -4.862 20.840 22.150 1.00 96.88 503 PRO A O 1
ATOM 3867 N N . GLU A 1 504 ? -4.829 18.595 21.933 1.00 96.56 504 GLU A N 1
ATOM 3868 C CA . GLU A 1 504 ? -6.014 18.295 22.743 1.00 96.56 504 GLU A CA 1
ATOM 3869 C C . GLU A 1 504 ? -5.897 16.932 23.446 1.00 96.56 504 GLU A C 1
ATOM 3871 O O . GLU A 1 504 ? -5.069 16.104 23.075 1.00 96.56 504 GLU A O 1
ATOM 3876 N N . ASP A 1 505 ? -6.724 16.703 24.469 1.00 97.81 505 ASP A N 1
ATOM 3877 C CA . ASP A 1 505 ? -6.784 15.421 25.178 1.00 97.81 505 ASP A CA 1
ATOM 3878 C C . ASP A 1 505 ? -7.478 14.381 24.287 1.00 97.81 505 ASP A C 1
ATOM 3880 O O . ASP A 1 505 ? -8.698 14.439 24.089 1.00 97.81 505 ASP A O 1
ATOM 3884 N N . TYR A 1 506 ? -6.717 13.443 23.718 1.00 97.75 506 TYR A N 1
ATOM 3885 C CA . TYR A 1 506 ? -7.259 12.455 22.786 1.00 97.75 506 TYR A CA 1
ATOM 3886 C C . TYR A 1 506 ? -6.359 11.222 22.600 1.00 97.75 506 TYR A C 1
ATOM 3888 O O . TYR A 1 506 ? -5.243 11.139 23.111 1.00 97.75 506 TYR A O 1
ATOM 3896 N N . ASP A 1 507 ? -6.868 10.256 21.835 1.00 97.88 507 ASP A N 1
ATOM 3897 C CA . ASP A 1 507 ? -6.130 9.080 21.378 1.00 97.88 507 ASP A CA 1
ATOM 3898 C C . ASP A 1 507 ? -5.428 9.377 20.042 1.00 97.88 507 ASP A C 1
ATOM 3900 O O . ASP A 1 507 ? -6.079 9.789 19.074 1.00 97.88 507 ASP A O 1
ATOM 3904 N N . TYR A 1 508 ? -4.131 9.084 19.943 1.00 98.12 508 TYR A N 1
ATOM 3905 C CA . TYR A 1 508 ? -3.327 9.346 18.747 1.00 98.12 508 TYR A CA 1
ATOM 3906 C C . TYR A 1 508 ? -2.624 8.091 18.218 1.00 98.12 508 TYR A C 1
ATOM 3908 O O . TYR A 1 508 ? -2.180 7.241 18.986 1.00 98.12 508 TYR A O 1
ATOM 3916 N N . ALA A 1 509 ? -2.499 7.998 16.896 1.00 97.88 509 ALA A N 1
ATOM 3917 C CA . ALA A 1 509 ? -1.551 7.127 16.210 1.00 97.88 509 ALA A CA 1
ATOM 3918 C C . ALA A 1 509 ? -0.286 7.928 15.866 1.00 97.88 509 ALA A C 1
ATOM 3920 O O . ALA A 1 509 ? -0.362 9.138 15.630 1.00 97.88 509 ALA A O 1
ATOM 3921 N N . VAL A 1 510 ? 0.866 7.257 15.816 1.00 98.00 510 VAL A N 1
ATOM 3922 C CA . VAL A 1 510 ? 2.163 7.905 15.571 1.00 98.00 510 VAL A CA 1
ATOM 3923 C C . VAL A 1 510 ? 2.792 7.370 14.293 1.00 98.00 510 VAL A C 1
ATOM 3925 O O . VAL A 1 510 ? 2.976 6.162 14.155 1.00 98.00 510 VAL A O 1
ATOM 3928 N N . VAL A 1 511 ? 3.127 8.272 13.369 1.00 98.06 511 VAL A N 1
ATOM 3929 C CA . VAL A 1 511 ? 3.748 7.947 12.076 1.00 98.06 511 VAL A CA 1
ATOM 3930 C C . VAL A 1 511 ? 5.099 8.630 11.952 1.00 98.06 511 VAL A C 1
ATOM 3932 O O . VAL A 1 511 ? 5.206 9.847 12.109 1.00 98.06 511 VAL A O 1
ATOM 3935 N N . VAL A 1 512 ? 6.118 7.850 11.617 1.00 97.56 512 VAL A N 1
ATOM 3936 C CA . VAL A 1 512 ? 7.489 8.301 11.399 1.00 97.56 512 VAL A CA 1
ATOM 3937 C C . VAL A 1 512 ? 7.776 8.374 9.904 1.00 97.56 512 VAL A C 1
ATOM 3939 O O . VAL A 1 512 ? 7.497 7.433 9.163 1.00 97.56 512 VAL A O 1
ATOM 3942 N N . GLU A 1 513 ? 8.338 9.498 9.466 1.00 96.75 513 GLU A N 1
ATOM 3943 C CA . GLU A 1 513 ? 8.827 9.715 8.104 1.00 96.75 513 GLU A CA 1
ATOM 3944 C C . GLU A 1 513 ? 10.353 9.589 8.075 1.00 96.75 513 GLU A C 1
ATOM 3946 O O . GLU A 1 513 ? 11.046 10.221 8.876 1.00 96.75 513 GLU A O 1
ATOM 3951 N N . TYR A 1 514 ? 10.881 8.776 7.161 1.00 95.50 514 TYR A N 1
ATOM 3952 C CA . TYR A 1 514 ? 12.311 8.470 7.082 1.00 95.50 514 TYR A CA 1
ATOM 3953 C C . TYR A 1 514 ? 12.784 8.215 5.646 1.00 95.50 514 TYR A C 1
ATOM 3955 O O . TYR A 1 514 ? 11.994 8.017 4.721 1.00 95.50 514 TYR A O 1
ATOM 3963 N N . HIS A 1 515 ? 14.102 8.185 5.475 1.00 94.25 515 HIS A N 1
ATOM 3964 C CA . HIS A 1 515 ? 14.789 7.772 4.258 1.00 94.25 515 HIS A CA 1
ATOM 3965 C C . HIS A 1 515 ? 15.915 6.798 4.613 1.00 94.25 515 HIS A C 1
ATOM 3967 O O . HIS A 1 515 ? 16.647 7.025 5.572 1.00 94.25 515 HIS A O 1
ATOM 3973 N N . ASN A 1 516 ? 16.078 5.722 3.849 1.00 93.44 516 ASN A N 1
ATOM 3974 C CA . ASN A 1 516 ? 17.131 4.736 4.093 1.00 93.44 516 ASN A CA 1
ATOM 3975 C C . ASN A 1 516 ? 17.528 4.067 2.777 1.00 93.44 516 ASN A C 1
ATOM 3977 O O . ASN A 1 516 ? 16.714 3.401 2.150 1.00 93.44 516 ASN A O 1
ATOM 3981 N N . HIS A 1 517 ? 18.784 4.201 2.367 1.00 90.44 517 HIS A N 1
ATOM 3982 C CA . HIS A 1 517 ? 19.262 3.605 1.120 1.00 90.44 517 HIS A CA 1
ATOM 3983 C C . HIS A 1 517 ? 19.735 2.149 1.288 1.00 90.44 517 HIS A C 1
ATOM 3985 O O . HIS A 1 517 ? 19.961 1.456 0.300 1.00 90.44 517 HIS A O 1
ATOM 3991 N N . LYS A 1 518 ? 19.903 1.657 2.523 1.00 91.44 518 LYS A N 1
ATOM 3992 C CA . LYS A 1 518 ? 20.427 0.308 2.777 1.00 91.44 518 LYS A CA 1
ATOM 3993 C C . LYS A 1 518 ? 19.337 -0.752 2.645 1.00 91.44 518 LYS A C 1
ATOM 3995 O O . LYS A 1 518 ? 18.209 -0.563 3.091 1.00 91.44 518 LYS A O 1
ATOM 4000 N N . GLU A 1 519 ? 19.698 -1.896 2.071 1.00 92.88 519 GLU A N 1
ATOM 4001 C CA . GLU A 1 519 ? 18.847 -3.087 1.937 1.00 92.88 519 GLU A CA 1
ATOM 4002 C C . GLU A 1 519 ? 18.756 -3.862 3.261 1.00 92.88 519 GLU A C 1
ATOM 4004 O O . GLU A 1 519 ? 19.223 -4.991 3.394 1.00 92.88 519 GLU A O 1
ATOM 4009 N N . THR A 1 520 ? 18.206 -3.222 4.294 1.00 90.75 520 THR A N 1
ATOM 4010 C CA . THR A 1 520 ? 18.108 -3.788 5.645 1.00 90.75 520 THR A CA 1
ATOM 4011 C C . THR A 1 520 ? 16.736 -3.541 6.271 1.00 90.75 520 THR A C 1
ATOM 4013 O O . THR A 1 520 ? 16.028 -2.598 5.919 1.00 90.75 520 THR A O 1
ATOM 4016 N N . GLN A 1 521 ? 16.356 -4.412 7.211 1.00 92.12 521 GLN A N 1
ATOM 4017 C CA . GLN A 1 521 ? 15.259 -4.176 8.151 1.00 92.12 521 GLN A CA 1
ATOM 4018 C C . GLN A 1 521 ? 15.864 -3.771 9.494 1.00 92.12 521 GLN A C 1
ATOM 4020 O O . GLN A 1 521 ? 16.563 -4.566 10.124 1.00 92.12 521 GLN A O 1
ATOM 4025 N N . LEU A 1 522 ? 15.616 -2.537 9.924 1.00 94.69 522 LEU A N 1
ATOM 4026 C CA . LEU A 1 522 ? 16.150 -1.996 11.171 1.00 94.69 522 LEU A CA 1
ATOM 4027 C C . LEU A 1 522 ? 14.999 -1.771 12.164 1.00 94.69 522 LEU A C 1
ATOM 4029 O O . LEU A 1 522 ? 14.268 -0.787 12.030 1.00 94.69 522 LEU A O 1
ATOM 4033 N N . PRO A 1 523 ? 14.804 -2.666 13.149 1.00 95.31 523 PRO A N 1
ATOM 4034 C CA . PRO A 1 523 ? 13.774 -2.486 14.163 1.00 95.31 523 PRO A CA 1
ATOM 4035 C C . PRO A 1 523 ? 14.181 -1.375 15.137 1.00 95.31 523 PRO A C 1
ATOM 4037 O O . PRO A 1 523 ? 15.284 -1.392 15.683 1.00 95.31 523 PRO A O 1
ATOM 4040 N N . VAL A 1 524 ? 13.284 -0.424 15.379 1.00 97.19 524 VAL A N 1
ATOM 4041 C CA . VAL A 1 524 ? 13.467 0.690 16.316 1.00 97.19 524 VAL A CA 1
ATOM 4042 C C . VAL A 1 524 ? 12.336 0.648 17.335 1.00 97.19 524 VAL A C 1
ATOM 4044 O O . VAL A 1 524 ? 11.158 0.649 16.971 1.00 97.19 524 VAL A O 1
ATOM 4047 N N . THR A 1 525 ? 12.685 0.610 18.619 1.00 97.50 525 THR A N 1
ATOM 4048 C CA . THR A 1 525 ? 11.690 0.688 19.697 1.00 97.50 525 THR A CA 1
ATOM 4049 C C . THR A 1 525 ? 11.302 2.146 19.905 1.00 97.50 525 THR A C 1
ATOM 4051 O O . THR A 1 525 ? 12.167 3.020 19.938 1.00 97.50 525 THR A O 1
ATOM 4054 N N . VAL A 1 526 ? 10.006 2.410 20.046 1.00 97.88 526 VAL A N 1
ATOM 4055 C CA . VAL A 1 526 ? 9.453 3.755 20.214 1.00 97.88 526 VAL A CA 1
ATOM 4056 C C . VAL A 1 526 ? 8.766 3.849 21.564 1.00 97.88 526 VAL A C 1
ATOM 4058 O O . VAL A 1 526 ? 7.804 3.132 21.836 1.00 97.88 526 VAL A O 1
ATOM 4061 N N . GLU A 1 527 ? 9.246 4.760 22.396 1.00 97.81 527 GLU A N 1
ATOM 4062 C CA . GLU A 1 527 ? 8.701 5.041 23.715 1.00 97.81 527 GLU A CA 1
ATOM 4063 C C . GLU A 1 527 ? 8.138 6.461 23.740 1.00 97.81 527 GLU A C 1
ATOM 4065 O O . GLU A 1 527 ? 8.791 7.406 23.300 1.00 97.81 527 GLU A O 1
ATOM 4070 N N . ILE A 1 528 ? 6.909 6.620 24.229 1.00 97.56 528 ILE A N 1
ATOM 4071 C CA . ILE A 1 528 ? 6.267 7.931 24.358 1.00 97.56 528 ILE A CA 1
ATOM 4072 C C . ILE A 1 528 ? 6.065 8.218 25.834 1.00 97.56 528 ILE A C 1
ATOM 4074 O O . ILE A 1 528 ? 5.380 7.466 26.529 1.00 97.56 528 ILE A O 1
ATOM 4078 N N . VAL A 1 529 ? 6.640 9.321 26.297 1.00 97.00 529 VAL A N 1
ATOM 4079 C CA . VAL A 1 529 ? 6.616 9.753 27.692 1.00 97.00 529 VAL A CA 1
ATOM 4080 C C . VAL A 1 529 ? 5.875 11.081 27.795 1.00 97.00 529 VAL A C 1
ATOM 4082 O O . VAL A 1 529 ? 6.161 12.028 27.066 1.00 97.00 529 VAL A O 1
ATOM 4085 N N . GLN A 1 530 ? 4.925 11.167 28.724 1.00 96.75 530 GLN A N 1
ATOM 4086 C CA . GLN A 1 530 ? 4.222 12.408 29.049 1.00 96.75 530 GLN A CA 1
ATOM 4087 C C . GLN A 1 530 ? 3.969 12.476 30.556 1.00 96.75 530 GLN A C 1
ATOM 4089 O O . GLN A 1 530 ? 3.588 11.480 31.178 1.00 96.75 530 GLN A O 1
ATOM 4094 N N . ASP A 1 531 ? 4.220 13.644 31.150 1.00 93.44 531 ASP A N 1
ATOM 4095 C CA . ASP A 1 531 ? 4.127 13.878 32.599 1.00 93.44 531 ASP A CA 1
ATOM 4096 C C . ASP A 1 531 ? 4.959 12.884 33.434 1.00 93.44 531 ASP A C 1
ATOM 4098 O O . ASP A 1 531 ? 4.537 12.423 34.495 1.00 93.44 531 ASP A O 1
ATOM 4102 N N . GLY A 1 532 ? 6.134 12.495 32.924 1.00 90.25 532 GLY A N 1
ATOM 4103 C CA . GLY A 1 532 ? 7.042 11.541 33.573 1.00 90.25 532 GLY A CA 1
ATOM 4104 C C . GLY A 1 532 ? 6.580 10.079 33.544 1.00 90.25 532 GLY A C 1
ATOM 4105 O O . GLY A 1 532 ? 7.239 9.232 34.141 1.00 90.25 532 GLY A O 1
ATOM 4106 N N . ASN A 1 533 ? 5.477 9.767 32.858 1.00 94.50 533 ASN A N 1
ATOM 4107 C CA . ASN A 1 533 ? 4.963 8.408 32.715 1.00 94.50 533 ASN A CA 1
ATOM 4108 C C . ASN A 1 533 ? 5.097 7.924 31.274 1.00 94.50 533 ASN A C 1
ATOM 4110 O O . ASN A 1 533 ? 4.783 8.657 30.333 1.00 94.50 533 ASN A O 1
ATOM 4114 N N . VAL A 1 534 ? 5.483 6.661 31.111 1.00 95.62 534 VAL A N 1
ATOM 4115 C CA . VAL A 1 534 ? 5.455 5.981 29.814 1.00 95.62 534 VAL A CA 1
ATOM 4116 C C . VAL A 1 534 ? 3.999 5.747 29.420 1.00 95.62 534 VAL A C 1
ATOM 4118 O O . VAL A 1 534 ? 3.261 5.053 30.118 1.00 95.62 534 VAL A O 1
ATOM 4121 N N . LYS A 1 535 ? 3.575 6.364 28.318 1.00 96.44 535 LYS A N 1
ATOM 4122 C CA . LYS A 1 535 ? 2.219 6.260 27.763 1.00 96.44 535 LYS A CA 1
ATOM 4123 C C . LYS A 1 535 ? 2.106 5.157 26.716 1.00 96.44 535 LYS A C 1
ATOM 4125 O O . LYS A 1 535 ? 1.042 4.560 26.589 1.00 96.44 535 LYS A O 1
ATOM 4130 N N . LEU A 1 536 ? 3.185 4.894 25.979 1.00 96.06 536 LEU A N 1
ATOM 4131 C CA . LEU A 1 536 ? 3.258 3.845 24.965 1.00 96.06 536 LEU A CA 1
ATOM 4132 C C . LEU A 1 536 ? 4.680 3.288 24.875 1.00 96.06 536 LEU A C 1
ATOM 4134 O O . LEU A 1 536 ? 5.643 4.050 24.937 1.00 96.06 536 LEU A O 1
ATOM 4138 N N . ASN A 1 537 ? 4.787 1.977 24.661 1.00 96.25 537 ASN A N 1
ATOM 4139 C CA . ASN A 1 537 ? 6.015 1.300 24.257 1.00 96.25 537 ASN A CA 1
ATOM 4140 C C . ASN A 1 537 ? 5.696 0.394 23.059 1.00 96.25 537 ASN A C 1
ATOM 4142 O O . ASN A 1 537 ? 5.041 -0.634 23.212 1.00 96.25 537 ASN A O 1
ATOM 4146 N N . GLY A 1 538 ? 6.103 0.815 21.867 1.00 96.69 538 GLY A N 1
ATOM 4147 C CA . GLY A 1 538 ? 5.857 0.109 20.612 1.00 96.69 538 GLY A CA 1
ATOM 4148 C C . GLY A 1 538 ? 7.124 -0.010 19.774 1.00 96.69 538 GLY A C 1
ATOM 4149 O O . GLY A 1 538 ? 8.236 0.223 20.249 1.00 96.69 538 GLY A O 1
ATOM 4150 N N . SER A 1 539 ? 6.973 -0.356 18.503 1.00 96.81 539 SER A N 1
ATOM 4151 C CA . SER A 1 539 ? 8.097 -0.430 17.571 1.00 96.81 539 SER A CA 1
ATOM 4152 C C . SER A 1 539 ? 7.714 -0.029 16.151 1.00 96.81 539 SER A C 1
ATOM 4154 O O . SER A 1 539 ? 6.551 -0.093 15.747 1.00 96.81 539 SER A O 1
ATOM 4156 N N . ILE A 1 540 ? 8.728 0.385 15.396 1.00 97.12 540 ILE A N 1
ATOM 4157 C CA . ILE A 1 540 ? 8.698 0.574 13.944 1.00 97.12 540 ILE A CA 1
ATOM 4158 C C . ILE A 1 540 ? 9.843 -0.225 13.323 1.00 97.12 540 ILE A C 1
ATOM 4160 O O . ILE A 1 540 ? 10.827 -0.529 14.000 1.00 97.12 540 ILE A O 1
ATOM 4164 N N . THR A 1 541 ? 9.750 -0.522 12.030 1.00 95.56 541 THR A N 1
ATOM 4165 C CA . THR A 1 541 ? 10.863 -1.113 11.279 1.00 95.56 541 THR A CA 1
ATOM 4166 C C . THR A 1 541 ? 11.229 -0.200 10.125 1.00 95.56 541 THR A C 1
ATOM 4168 O O . THR A 1 541 ? 10.431 0.036 9.230 1.00 95.56 541 THR A O 1
ATOM 4171 N N . ILE A 1 542 ? 12.450 0.323 10.143 1.00 96.44 542 ILE A N 1
ATOM 4172 C CA . ILE A 1 542 ? 12.994 1.128 9.053 1.00 96.44 542 ILE A CA 1
ATOM 4173 C C . ILE A 1 542 ? 13.431 0.168 7.939 1.00 96.44 542 ILE A C 1
ATOM 4175 O O . ILE A 1 542 ? 14.300 -0.682 8.146 1.00 96.44 542 ILE A O 1
ATOM 4179 N N . HIS A 1 543 ? 12.808 0.290 6.771 1.00 95.56 543 HIS A N 1
ATOM 4180 C CA . HIS A 1 543 ? 13.064 -0.529 5.584 1.00 95.56 543 HIS A CA 1
ATOM 4181 C C . HIS A 1 543 ? 13.962 0.208 4.581 1.00 95.56 543 HIS A C 1
ATOM 4183 O O . HIS A 1 543 ? 14.298 1.374 4.771 1.00 95.56 543 HIS A O 1
ATOM 4189 N N . SER A 1 544 ? 14.350 -0.447 3.491 1.00 94.88 544 SER A N 1
ATOM 4190 C CA . SER A 1 544 ? 14.972 0.204 2.341 1.00 94.88 544 SER A CA 1
ATOM 4191 C C . SER A 1 544 ? 13.955 1.094 1.624 1.00 94.88 544 SER A C 1
ATOM 4193 O O . SER A 1 544 ? 12.932 0.634 1.111 1.00 94.88 544 SER A O 1
ATOM 4195 N N . CYS A 1 545 ? 14.256 2.386 1.598 1.00 93.25 545 CYS A N 1
ATOM 4196 C CA . CYS A 1 545 ? 13.504 3.454 0.963 1.00 93.25 545 CYS A CA 1
ATOM 4197 C C . CYS A 1 545 ? 14.463 4.365 0.170 1.00 93.25 545 CYS A C 1
ATOM 4199 O O . CYS A 1 545 ? 14.768 5.471 0.619 1.00 93.25 545 CYS A O 1
ATOM 4201 N N . PRO A 1 546 ? 14.954 3.930 -1.008 1.00 90.88 546 PRO A N 1
ATOM 4202 C CA . PRO A 1 546 ? 15.871 4.713 -1.844 1.00 90.88 546 PRO A CA 1
ATOM 4203 C C . PRO A 1 546 ? 15.160 5.779 -2.704 1.00 90.88 546 PRO A C 1
ATOM 4205 O O . PRO A 1 546 ? 15.771 6.390 -3.582 1.00 90.88 546 PRO A O 1
ATOM 4208 N N . PHE A 1 547 ? 13.860 5.991 -2.495 1.00 90.12 547 PHE A N 1
ATOM 4209 C CA . PHE A 1 547 ? 13.004 6.794 -3.365 1.00 90.12 547 PHE A CA 1
ATOM 4210 C C . PHE A 1 547 ? 13.140 8.301 -3.121 1.00 90.12 547 PHE A C 1
ATOM 4212 O O . PHE A 1 547 ? 13.539 8.743 -2.045 1.00 90.12 547 PHE A O 1
ATOM 4219 N N . ALA A 1 548 ? 12.727 9.096 -4.107 1.00 88.00 548 ALA A N 1
ATOM 4220 C CA . ALA A 1 548 ? 12.647 10.555 -4.043 1.00 88.00 548 ALA A CA 1
ATOM 4221 C C . ALA A 1 548 ? 11.455 11.074 -3.200 1.00 88.00 548 ALA A C 1
ATOM 4223 O O . ALA A 1 548 ? 10.910 12.142 -3.455 1.00 88.00 548 ALA A O 1
ATOM 4224 N N . THR A 1 549 ? 11.028 10.301 -2.201 1.00 89.69 549 THR A N 1
ATOM 4225 C CA . THR A 1 549 ? 10.014 10.652 -1.200 1.00 89.69 549 THR A CA 1
ATOM 4226 C C . THR A 1 549 ? 10.417 10.015 0.123 1.00 89.69 549 THR A C 1
ATOM 4228 O O . THR A 1 549 ? 10.976 8.916 0.135 1.00 89.69 549 THR A O 1
ATOM 4231 N N . PHE A 1 550 ? 10.080 10.647 1.246 1.00 93.44 550 PHE A N 1
ATOM 4232 C CA . PHE A 1 550 ? 10.178 9.972 2.537 1.00 93.44 550 PHE A CA 1
ATOM 4233 C C . PHE A 1 550 ? 9.187 8.813 2.611 1.00 93.44 550 PHE A C 1
ATOM 4235 O O . PHE A 1 550 ? 8.043 8.933 2.160 1.00 93.44 550 PHE A O 1
ATOM 4242 N N . CYS A 1 551 ? 9.629 7.694 3.176 1.00 94.88 551 CYS A N 1
ATOM 4243 C CA . CYS A 1 551 ? 8.763 6.577 3.510 1.00 94.88 551 CYS A CA 1
ATOM 4244 C C . CYS A 1 551 ? 8.130 6.771 4.879 1.00 94.88 551 CYS A C 1
ATOM 4246 O O . CYS A 1 551 ? 8.675 7.468 5.731 1.00 94.88 551 CYS A O 1
ATOM 4248 N N . ARG A 1 552 ? 6.967 6.147 5.073 1.00 96.06 552 ARG A N 1
ATOM 4249 C CA . ARG A 1 552 ? 6.184 6.236 6.304 1.00 96.06 552 ARG A CA 1
ATOM 4250 C C . ARG A 1 552 ? 6.106 4.888 6.983 1.00 96.06 552 ARG A C 1
ATOM 4252 O O . ARG A 1 552 ? 5.815 3.895 6.325 1.00 96.06 552 ARG A O 1
ATOM 4259 N N . GLU A 1 553 ? 6.298 4.897 8.291 1.00 96.56 553 GLU A N 1
ATOM 4260 C CA . GLU A 1 553 ? 6.087 3.748 9.165 1.00 96.56 553 GLU A CA 1
ATOM 4261 C C . GLU A 1 553 ? 5.249 4.158 10.368 1.00 96.56 553 GLU A C 1
ATOM 4263 O O . GLU A 1 553 ? 5.404 5.257 10.900 1.00 96.56 553 GLU A O 1
ATOM 4268 N N . VAL A 1 554 ? 4.331 3.289 10.782 1.00 97.44 554 VAL A N 1
ATOM 4269 C CA . VAL A 1 554 ? 3.459 3.539 11.934 1.00 97.44 554 VAL A CA 1
ATOM 4270 C C . VAL A 1 554 ? 3.973 2.774 13.139 1.00 97.44 554 VAL A C 1
ATOM 4272 O O . VAL A 1 554 ? 4.359 1.613 13.025 1.00 97.44 554 VAL A O 1
ATOM 4275 N N . VAL A 1 555 ? 3.945 3.409 14.309 1.00 97.88 555 VAL A N 1
ATOM 4276 C CA . VAL A 1 555 ? 4.247 2.715 15.561 1.00 97.88 555 VAL A CA 1
ATOM 4277 C C . VAL A 1 555 ? 3.215 1.612 15.771 1.00 97.88 555 VAL A C 1
ATOM 4279 O O . VAL A 1 555 ? 2.005 1.853 15.753 1.00 97.88 555 VAL A O 1
ATOM 4282 N N . SER A 1 556 ? 3.700 0.392 15.965 1.00 95.81 556 SER A N 1
ATOM 4283 C CA . SER A 1 556 ? 2.876 -0.793 16.166 1.00 95.81 556 SER A CA 1
ATOM 4284 C C . SER A 1 556 ? 3.144 -1.433 17.528 1.00 95.81 556 SER A C 1
ATOM 4286 O O . SER A 1 556 ? 4.226 -1.304 18.100 1.00 95.81 556 SER A O 1
ATOM 4288 N N . GLU A 1 557 ? 2.137 -2.117 18.064 1.00 94.62 557 GLU A N 1
ATOM 4289 C CA . GLU A 1 557 ? 2.224 -2.902 19.296 1.00 94.62 557 GLU A CA 1
ATOM 4290 C C . GLU A 1 557 ? 1.419 -4.191 19.100 1.00 94.62 557 GLU A C 1
ATOM 4292 O O . GLU A 1 557 ? 0.237 -4.149 18.759 1.00 94.62 557 GLU A O 1
ATOM 4297 N N . GLY A 1 558 ? 2.052 -5.355 19.269 1.00 89.38 558 GLY A N 1
ATOM 4298 C CA . GLY A 1 558 ? 1.376 -6.649 19.105 1.00 89.38 558 GLY A CA 1
ATOM 4299 C C . GLY A 1 558 ? 0.800 -6.885 17.700 1.00 89.38 558 GLY A C 1
ATOM 4300 O O . GLY A 1 558 ? -0.244 -7.517 17.570 1.00 89.38 558 GLY A O 1
ATOM 4301 N N . GLY A 1 559 ? 1.438 -6.346 16.653 1.00 91.19 559 GLY A N 1
ATOM 4302 C CA . GLY A 1 559 ? 1.012 -6.523 15.258 1.00 91.19 559 GLY A CA 1
ATOM 4303 C C . GLY A 1 559 ? -0.181 -5.659 14.832 1.00 91.19 559 GLY A C 1
ATOM 4304 O O . GLY A 1 559 ? -0.754 -5.891 13.772 1.00 91.19 559 GLY A O 1
ATOM 4305 N N . LYS A 1 560 ? -0.575 -4.658 15.621 1.00 94.50 560 LYS A N 1
ATOM 4306 C CA . LYS A 1 560 ? -1.587 -3.656 15.251 1.00 94.50 560 LYS A CA 1
ATOM 4307 C C . LYS A 1 560 ? -1.024 -2.250 15.427 1.00 94.50 560 LYS A C 1
ATOM 4309 O O . LYS A 1 560 ? -0.048 -2.057 16.147 1.00 94.50 560 LYS A O 1
ATOM 4314 N N . VAL A 1 561 ? -1.672 -1.268 14.803 1.00 96.50 561 VAL A N 1
ATOM 4315 C CA . VAL A 1 561 ? -1.364 0.152 15.021 1.00 96.50 561 VAL A CA 1
ATOM 4316 C C . VAL A 1 561 ? -1.496 0.471 16.508 1.00 96.50 561 VAL A C 1
ATOM 4318 O O . VAL A 1 561 ? -2.532 0.189 17.119 1.00 96.50 561 VAL A O 1
ATOM 4321 N N . ALA A 1 562 ? -0.442 1.038 17.084 1.00 96.50 562 ALA A N 1
ATOM 4322 C CA . ALA A 1 562 ? -0.437 1.469 18.467 1.00 96.50 562 ALA A CA 1
ATOM 4323 C C . ALA A 1 562 ? -1.219 2.780 18.606 1.00 96.50 562 ALA A C 1
ATOM 4325 O O . ALA A 1 562 ? -1.007 3.729 17.849 1.00 96.50 562 ALA A O 1
ATOM 4326 N N . ILE A 1 563 ? -2.121 2.825 19.584 1.00 96.69 563 ILE A N 1
ATOM 4327 C CA . ILE A 1 563 ? -2.910 4.012 19.912 1.00 96.69 563 ILE A CA 1
ATOM 4328 C C . ILE A 1 563 ? -2.503 4.473 21.305 1.00 96.69 563 ILE A C 1
ATOM 4330 O O . ILE A 1 563 ? -2.625 3.710 22.262 1.00 96.69 563 ILE A O 1
ATOM 4334 N N . VAL A 1 564 ? -2.033 5.713 21.411 1.00 97.19 564 VAL A N 1
ATOM 4335 C CA . VAL A 1 564 ? -1.566 6.307 22.663 1.00 97.19 564 VAL A CA 1
ATOM 4336 C C . VAL A 1 564 ? -2.547 7.380 23.155 1.00 97.19 564 VAL A C 1
ATOM 4338 O O . VAL A 1 564 ? -2.855 8.305 22.401 1.00 97.19 564 VAL A O 1
ATOM 4341 N N . PRO A 1 565 ? -3.047 7.290 24.400 1.00 97.50 565 PRO A N 1
ATOM 4342 C CA . PRO A 1 565 ? -3.822 8.363 25.010 1.00 97.50 565 PRO A CA 1
ATOM 4343 C C . PRO A 1 565 ? -2.876 9.462 25.507 1.00 97.50 565 PRO A C 1
ATOM 4345 O O . PRO A 1 565 ? -2.031 9.218 26.376 1.00 97.50 565 PRO A O 1
ATOM 4348 N N . LEU A 1 566 ? -3.023 10.673 24.972 1.00 97.69 566 LEU A N 1
ATOM 4349 C CA . LEU A 1 566 ? -2.210 11.836 25.330 1.00 97.69 566 LEU A CA 1
ATOM 4350 C C . LEU A 1 566 ? -3.095 12.987 25.808 1.00 97.69 566 LEU A C 1
ATOM 4352 O O . LEU A 1 566 ? -4.219 13.167 25.341 1.00 97.69 566 LEU A O 1
ATOM 4356 N N . THR A 1 567 ? -2.572 13.768 26.746 1.00 97.44 567 THR A N 1
ATOM 4357 C CA . THR A 1 567 ? -3.167 15.027 27.205 1.00 97.44 567 THR A CA 1
ATOM 4358 C C . THR A 1 567 ? -2.550 16.202 26.458 1.00 97.44 567 THR A C 1
ATOM 4360 O O . THR A 1 567 ? -1.440 16.115 25.934 1.00 97.44 567 THR A O 1
ATOM 4363 N N . LYS A 1 568 ? -3.258 17.327 26.403 1.00 97.62 568 LYS A N 1
ATOM 4364 C CA . LYS A 1 568 ? -2.773 18.566 25.806 1.00 97.62 568 LYS A CA 1
ATOM 4365 C C . LYS A 1 568 ? -1.494 19.045 26.500 1.00 97.62 568 LYS A C 1
ATOM 4367 O O . LYS A 1 568 ? -1.486 19.246 27.714 1.00 97.62 568 LYS A O 1
ATOM 4372 N N . GLY A 1 569 ? -0.459 19.330 25.713 1.00 96.69 569 GLY A N 1
ATOM 4373 C CA . GLY A 1 569 ? 0.845 19.796 26.190 1.00 96.69 569 GLY A CA 1
ATOM 4374 C C . GLY A 1 569 ? 2.013 19.006 25.594 1.00 96.69 569 GLY A C 1
ATOM 4375 O O . GLY A 1 569 ? 1.815 18.224 24.663 1.00 96.69 569 GLY A O 1
ATOM 4376 N N . PRO A 1 570 ? 3.234 19.183 26.119 1.00 97.00 570 PRO A N 1
ATOM 4377 C CA . PRO A 1 570 ? 4.414 18.531 25.572 1.00 97.00 570 PRO A CA 1
ATOM 4378 C C . PRO A 1 570 ? 4.388 17.024 25.848 1.00 97.00 570 PRO A C 1
ATOM 4380 O O . PRO A 1 570 ? 4.173 16.584 26.979 1.00 97.00 570 PRO A O 1
ATOM 4383 N N . ALA A 1 571 ? 4.653 16.233 24.815 1.00 97.25 571 ALA A N 1
ATOM 4384 C CA . ALA A 1 571 ? 4.955 14.812 24.916 1.00 97.25 571 ALA A CA 1
ATOM 4385 C C . ALA A 1 571 ? 6.321 14.539 24.285 1.00 97.25 571 ALA A C 1
ATOM 4387 O O . ALA A 1 571 ? 6.682 15.124 23.263 1.00 97.25 571 ALA A O 1
ATOM 4388 N N . THR A 1 572 ? 7.079 13.639 24.893 1.00 97.00 572 THR A N 1
ATOM 4389 C CA . THR A 1 572 ? 8.426 13.286 24.461 1.00 97.00 572 THR A CA 1
ATOM 4390 C C . THR A 1 572 ? 8.396 11.927 23.779 1.00 97.00 572 THR A C 1
ATOM 4392 O O . THR A 1 572 ? 7.925 10.950 24.359 1.00 97.00 572 THR A O 1
ATOM 4395 N N . VAL A 1 573 ? 8.899 11.855 22.549 1.00 97.38 573 VAL A N 1
ATOM 4396 C CA . VAL A 1 573 ? 9.027 10.616 21.778 1.00 97.38 573 VAL A CA 1
ATOM 4397 C C . VAL A 1 573 ? 10.496 10.217 21.737 1.00 97.38 573 VAL A C 1
ATOM 4399 O O . VAL A 1 573 ? 11.327 10.980 21.249 1.00 97.38 573 VAL A O 1
ATOM 4402 N N . GLN A 1 574 ? 10.808 9.023 22.232 1.00 97.19 574 GLN A N 1
ATOM 4403 C CA . GLN A 1 574 ? 12.149 8.450 22.265 1.00 97.19 574 GLN A CA 1
ATOM 4404 C C . GLN A 1 574 ? 12.233 7.239 21.330 1.00 97.19 574 GLN A C 1
ATOM 4406 O O . GLN A 1 574 ? 11.516 6.250 21.479 1.00 97.19 574 GLN A O 1
ATOM 4411 N N . LEU A 1 575 ? 13.131 7.324 20.356 1.00 97.75 575 LEU A N 1
ATOM 4412 C CA . LEU A 1 575 ? 13.480 6.274 19.409 1.00 97.75 575 LEU A CA 1
ATOM 4413 C C . LEU A 1 575 ? 14.749 5.580 19.909 1.00 97.75 575 LEU A C 1
ATOM 4415 O O . LEU A 1 575 ? 15.836 6.157 19.882 1.00 97.75 575 LEU A O 1
ATOM 4419 N N . HIS A 1 576 ? 14.624 4.334 20.353 1.00 96.94 576 HIS A N 1
ATOM 4420 C CA . HIS A 1 576 ? 15.753 3.503 20.766 1.00 96.94 576 HIS A CA 1
ATOM 4421 C C . HIS A 1 576 ? 16.289 2.752 19.547 1.00 96.94 576 HIS A C 1
ATOM 4423 O O . HIS A 1 576 ? 15.719 1.752 19.102 1.00 96.94 576 HIS A O 1
ATOM 4429 N N . VAL A 1 577 ? 17.383 3.264 18.990 1.00 96.94 577 VAL A N 1
ATOM 4430 C CA . VAL A 1 577 ? 17.964 2.817 17.724 1.00 96.94 577 VAL A CA 1
ATOM 4431 C C . VAL A 1 577 ? 19.054 1.767 17.985 1.00 96.94 577 VAL A C 1
ATOM 4433 O O . VAL A 1 577 ? 19.953 2.012 18.802 1.00 96.94 577 VAL A O 1
ATOM 4436 N N . PRO A 1 578 ? 19.013 0.601 17.311 1.00 95.38 578 PRO A N 1
ATOM 4437 C CA . PRO A 1 578 ? 20.010 -0.450 17.491 1.00 95.38 578 PRO A CA 1
ATOM 4438 C C . PRO A 1 578 ? 21.395 -0.041 16.949 1.00 95.38 578 PRO A C 1
ATOM 4440 O O . PRO A 1 578 ? 21.503 0.935 16.202 1.00 95.38 578 PRO A O 1
ATOM 4443 N N . PRO A 1 579 ? 22.466 -0.778 17.300 1.00 94.00 579 PRO A N 1
ATOM 4444 C CA . PRO A 1 579 ? 23.792 -0.608 16.701 1.00 94.00 579 PRO A CA 1
ATOM 4445 C C . PRO A 1 579 ? 23.793 -0.776 15.175 1.00 94.00 579 PRO A C 1
ATOM 4447 O O . PRO A 1 579 ? 22.932 -1.457 14.619 1.00 94.00 579 PRO A O 1
ATOM 4450 N N . SER A 1 580 ? 24.807 -0.218 14.508 1.00 91.75 580 SER A N 1
ATOM 4451 C CA . SER A 1 580 ? 25.022 -0.315 13.054 1.00 91.75 580 SER A CA 1
ATOM 4452 C C . SER A 1 580 ? 23.858 0.186 12.180 1.00 91.75 580 SER A C 1
ATOM 4454 O O . SER A 1 580 ? 23.701 -0.234 11.031 1.00 91.75 580 SER A O 1
ATOM 4456 N N . ALA A 1 581 ? 23.046 1.097 12.709 1.00 93.12 581 ALA A N 1
ATOM 4457 C CA . ALA A 1 581 ? 21.958 1.768 12.016 1.00 93.12 581 ALA A CA 1
ATOM 4458 C C . ALA A 1 581 ? 22.454 3.041 11.320 1.00 93.12 581 ALA A C 1
ATOM 4460 O O . ALA A 1 581 ? 23.336 3.750 11.810 1.00 93.12 581 ALA A O 1
ATOM 4461 N N . ASP A 1 582 ? 21.871 3.314 10.159 1.00 93.00 582 ASP A N 1
ATOM 4462 C CA . ASP A 1 582 ? 22.254 4.412 9.279 1.00 93.00 582 ASP A CA 1
ATOM 4463 C C . ASP A 1 582 ? 21.045 4.768 8.409 1.00 93.00 582 ASP A C 1
ATOM 4465 O O . ASP A 1 582 ? 20.685 4.003 7.512 1.00 93.00 582 ASP A O 1
ATOM 4469 N N . PHE A 1 583 ? 20.364 5.862 8.748 1.00 94.75 583 PHE A N 1
ATOM 4470 C CA . PHE A 1 583 ? 19.188 6.348 8.028 1.00 94.75 583 PHE A CA 1
ATOM 4471 C C . PHE A 1 583 ? 18.939 7.840 8.302 1.00 94.75 583 PHE A C 1
ATOM 4473 O O . PHE A 1 583 ? 19.468 8.425 9.249 1.00 94.75 583 PHE A O 1
ATOM 4480 N N . GLY A 1 584 ? 18.119 8.472 7.465 1.00 94.50 584 GLY A N 1
ATOM 4481 C CA . GLY A 1 584 ? 17.618 9.829 7.666 1.00 94.50 584 GLY A CA 1
ATOM 4482 C C . GLY A 1 584 ? 16.243 9.820 8.329 1.00 94.50 584 GLY A C 1
ATOM 4483 O O . GLY A 1 584 ? 15.327 9.172 7.830 1.00 94.50 584 GLY A O 1
ATOM 4484 N N . LEU A 1 585 ? 16.081 10.558 9.423 1.00 95.69 585 LEU A N 1
ATOM 4485 C CA . LEU A 1 585 ? 14.806 10.780 10.105 1.00 95.69 585 LEU A CA 1
ATOM 4486 C C . LEU A 1 585 ? 14.260 12.158 9.720 1.00 95.69 585 LEU A C 1
ATOM 4488 O O . LEU A 1 585 ? 14.942 13.156 9.926 1.00 95.69 585 LEU A O 1
ATOM 4492 N N . ALA A 1 586 ? 13.058 12.223 9.151 1.00 94.88 586 ALA A N 1
ATOM 4493 C CA . ALA A 1 586 ? 12.492 13.467 8.625 1.00 94.88 586 ALA A CA 1
ATOM 4494 C C . ALA A 1 586 ? 11.438 14.080 9.554 1.00 94.88 586 ALA A C 1
ATOM 4496 O O . ALA A 1 586 ? 11.470 15.284 9.818 1.00 94.88 586 ALA A O 1
ATOM 4497 N N . ALA A 1 587 ? 10.501 13.266 10.049 1.00 95.88 587 ALA A N 1
ATOM 4498 C CA . ALA A 1 587 ? 9.422 13.750 10.904 1.00 95.88 587 ALA A CA 1
ATOM 4499 C C . ALA A 1 587 ? 8.803 12.656 11.781 1.00 95.88 587 ALA A C 1
ATOM 4501 O O . ALA A 1 587 ? 8.812 11.476 11.434 1.00 95.88 587 ALA A O 1
ATOM 4502 N N . ILE A 1 588 ? 8.181 13.078 12.880 1.00 97.50 588 ILE A N 1
ATOM 4503 C CA . ILE A 1 588 ? 7.250 12.290 13.691 1.00 97.50 588 ILE A CA 1
ATOM 4504 C C . ILE A 1 588 ? 5.910 13.027 13.699 1.00 97.50 588 ILE A C 1
ATOM 4506 O O . ILE A 1 588 ? 5.845 14.223 13.981 1.00 97.50 588 ILE A O 1
ATOM 4510 N N . ASN A 1 589 ? 4.833 12.319 13.372 1.00 97.75 589 ASN A N 1
ATOM 4511 C CA . ASN A 1 589 ? 3.499 12.883 13.196 1.00 97.75 589 ASN A CA 1
ATOM 4512 C C . ASN A 1 589 ? 2.514 12.222 14.162 1.00 97.75 589 ASN A C 1
ATOM 4514 O O . ASN A 1 589 ? 2.449 10.993 14.227 1.00 97.75 589 ASN A O 1
ATOM 4518 N N . LEU A 1 590 ? 1.713 13.032 14.854 1.00 97.94 590 LEU A N 1
ATOM 4519 C CA . LEU A 1 590 ? 0.529 12.576 15.579 1.00 97.94 590 LEU A CA 1
ATOM 4520 C C . LEU A 1 590 ? -0.700 12.696 14.682 1.00 97.94 590 LEU A C 1
ATOM 4522 O O . LEU A 1 590 ? -0.964 13.758 14.116 1.00 97.94 590 LEU A O 1
ATOM 4526 N N . ILE A 1 591 ? -1.477 11.622 14.603 1.00 98.12 591 ILE A N 1
ATOM 4527 C CA . ILE A 1 591 ? -2.746 11.565 13.873 1.00 98.12 591 ILE A CA 1
ATOM 4528 C C . ILE A 1 591 ? -3.831 11.183 14.869 1.00 98.12 591 ILE A C 1
ATOM 4530 O O . ILE A 1 591 ? -3.713 10.168 15.556 1.00 98.12 591 ILE A O 1
ATOM 4534 N N . ALA A 1 592 ? -4.887 11.988 14.979 1.00 97.69 592 ALA A N 1
ATOM 4535 C CA . ALA A 1 592 ? -5.995 11.670 15.873 1.00 97.69 592 ALA A CA 1
ATOM 4536 C C . ALA A 1 592 ? -6.644 10.342 15.446 1.00 97.69 592 ALA A C 1
ATOM 4538 O O . ALA A 1 592 ? -6.908 10.133 14.265 1.00 97.69 592 ALA A O 1
ATOM 4539 N N . LYS A 1 593 ? -6.969 9.455 16.393 1.00 96.94 593 LYS A N 1
ATOM 4540 C CA . LYS A 1 593 ? -7.536 8.118 16.114 1.00 96.94 593 LYS A CA 1
ATOM 4541 C C . LYS A 1 593 ? -8.760 8.144 15.191 1.00 96.94 593 LYS A C 1
ATOM 4543 O O . LYS A 1 593 ? -8.928 7.243 14.379 1.00 96.94 593 LYS A O 1
ATOM 4548 N N . LYS A 1 594 ? -9.601 9.181 15.296 1.00 96.19 594 LYS A N 1
ATOM 4549 C CA . LYS A 1 594 ? -10.784 9.393 14.439 1.00 96.19 594 LYS A CA 1
ATOM 4550 C C . LYS A 1 594 ? -10.445 9.692 12.972 1.00 96.19 594 LYS A C 1
ATOM 4552 O O . LYS A 1 594 ? -11.296 9.497 12.115 1.00 96.19 594 LYS A O 1
ATOM 4557 N N . GLU A 1 595 ? -9.239 10.187 12.702 1.00 96.81 595 GLU A N 1
ATOM 4558 C CA . GLU A 1 595 ? -8.746 10.554 11.368 1.00 96.81 595 GLU A CA 1
ATOM 4559 C C . GLU A 1 595 ? -7.748 9.525 10.817 1.00 96.81 595 GLU A C 1
ATOM 4561 O O . GLU A 1 595 ? -7.302 9.650 9.681 1.00 96.81 595 GLU A O 1
ATOM 4566 N N . TRP A 1 596 ? -7.393 8.499 11.598 1.00 95.94 596 TRP A N 1
ATOM 4567 C CA . TRP A 1 596 ? -6.474 7.449 11.170 1.00 95.94 596 TRP A CA 1
ATOM 4568 C C . TRP A 1 596 ? -7.030 6.645 9.987 1.00 95.94 596 TRP A C 1
ATOM 4570 O O . TRP A 1 596 ? -8.159 6.154 10.023 1.00 95.94 596 TRP A O 1
ATOM 4580 N N . ASN A 1 597 ? -6.190 6.440 8.970 1.00 94.50 597 ASN A N 1
ATOM 4581 C CA . ASN A 1 597 ? -6.462 5.565 7.837 1.00 94.50 597 ASN A CA 1
ATOM 4582 C C . ASN A 1 597 ? -5.169 4.847 7.407 1.00 94.50 597 ASN A C 1
ATOM 4584 O O . ASN A 1 597 ? -4.118 5.471 7.263 1.00 94.50 597 ASN A O 1
ATOM 4588 N N . ASN A 1 598 ? -5.255 3.538 7.161 1.00 92.06 598 ASN A N 1
ATOM 4589 C CA . ASN A 1 598 ? -4.121 2.722 6.716 1.00 92.06 598 ASN A CA 1
ATOM 4590 C C . ASN A 1 598 ? -3.586 3.147 5.335 1.00 92.06 598 ASN A C 1
ATOM 4592 O O . ASN A 1 598 ? -2.412 2.926 5.044 1.00 92.06 598 ASN A O 1
ATOM 4596 N N . GLU A 1 599 ? -4.404 3.799 4.502 1.00 92.19 599 GLU A N 1
ATOM 4597 C CA . GLU A 1 599 ? -3.988 4.343 3.199 1.00 92.19 599 GLU A CA 1
ATOM 4598 C C . GLU A 1 599 ? -2.840 5.357 3.319 1.00 92.19 599 GLU A C 1
ATOM 4600 O O . GLU A 1 599 ? -2.065 5.527 2.380 1.00 92.19 599 GLU A O 1
ATOM 4605 N N . TYR A 1 600 ? -2.659 5.991 4.484 1.00 94.75 600 TYR A N 1
ATOM 4606 C CA . TYR A 1 600 ? -1.539 6.903 4.737 1.00 94.75 600 TYR A CA 1
ATOM 4607 C C . TYR A 1 600 ? -0.160 6.245 4.633 1.00 94.75 600 TYR A C 1
ATOM 4609 O O . TYR A 1 600 ? 0.828 6.959 4.447 1.00 94.75 600 TYR A O 1
ATOM 4617 N N . LEU A 1 601 ? -0.102 4.913 4.727 1.00 93.19 601 LEU A N 1
ATOM 4618 C CA . LEU A 1 601 ? 1.110 4.099 4.623 1.00 93.19 601 LEU A CA 1
ATOM 4619 C C . LEU A 1 601 ? 1.324 3.519 3.218 1.00 93.19 601 LEU A C 1
ATOM 4621 O O . LEU A 1 601 ? 2.343 2.879 2.972 1.00 93.19 601 LEU A O 1
ATOM 4625 N N . GLN A 1 602 ? 0.386 3.722 2.291 1.00 90.50 602 GLN A N 1
ATOM 4626 C CA . GLN A 1 602 ? 0.442 3.135 0.957 1.00 90.50 602 GLN A CA 1
ATOM 4627 C C . GLN A 1 602 ? 0.850 4.177 -0.088 1.00 90.50 602 GLN A C 1
ATOM 4629 O O . GLN A 1 602 ? 0.274 5.261 -0.170 1.00 90.50 602 GLN A O 1
ATOM 4634 N N . GLN A 1 603 ? 1.841 3.846 -0.918 1.00 88.62 603 GLN A N 1
ATOM 4635 C CA . GLN A 1 603 ? 2.300 4.745 -1.975 1.00 88.62 603 GLN A CA 1
ATOM 4636 C C . GLN A 1 603 ? 1.346 4.720 -3.175 1.00 88.62 603 GLN A C 1
ATOM 4638 O O . GLN A 1 603 ? 0.939 3.658 -3.651 1.00 88.62 603 GLN A O 1
ATOM 4643 N N . VAL A 1 604 ? 1.086 5.892 -3.743 1.00 85.69 604 VAL A N 1
ATOM 4644 C CA . VAL A 1 604 ? 0.362 6.120 -4.995 1.00 85.69 604 VAL A CA 1
ATOM 4645 C C . VAL A 1 604 ? 1.320 6.630 -6.073 1.00 85.69 604 VAL A C 1
ATOM 4647 O O . VAL A 1 604 ? 2.372 7.189 -5.778 1.00 85.69 604 VAL A O 1
ATOM 4650 N N . ILE A 1 605 ? 1.000 6.371 -7.343 1.00 77.50 605 ILE A N 1
ATOM 4651 C CA . ILE A 1 605 ? 1.722 6.966 -8.479 1.00 77.50 605 ILE A CA 1
ATOM 4652 C C . ILE A 1 605 ? 1.029 8.278 -8.840 1.00 77.50 605 ILE A C 1
ATOM 4654 O O . ILE A 1 605 ? -0.198 8.308 -8.964 1.00 77.50 605 ILE A O 1
ATOM 4658 N N . LYS A 1 606 ? 1.807 9.344 -9.031 1.00 66.19 606 LYS A N 1
ATOM 4659 C CA . LYS A 1 606 ? 1.311 10.565 -9.667 1.00 66.19 606 LYS A CA 1
ATOM 4660 C C . LYS A 1 606 ? 1.295 10.351 -11.184 1.00 66.19 606 LYS A C 1
ATOM 4662 O O . LYS A 1 606 ? 2.360 10.265 -11.790 1.00 66.19 606 LYS A O 1
ATOM 4667 N N . ASN A 1 607 ? 0.100 10.202 -11.758 1.00 49.38 607 ASN A N 1
ATOM 4668 C CA . ASN A 1 607 ? -0.090 10.112 -13.212 1.00 49.38 607 ASN A CA 1
ATOM 4669 C C . ASN A 1 607 ? 0.137 11.452 -13.910 1.00 49.38 607 ASN A C 1
ATOM 4671 O O . ASN A 1 607 ? -0.251 12.492 -13.323 1.00 49.38 607 ASN A O 1
#

Mean predicted aligned error: 13.72 Å

pLDDT: mean 89.87, std 8.5, range [49.19, 98.12]

Organism: Teladorsagia circumcincta (NCBI:txid45464)

Nearest PDB structures (foldseek):
  4aqs-assembly1_A  TM=5.252E-01  e=2.274E-11  Mus musculus
  5lf2-assembly2_B  TM=6.330E-01  e=1.045E-10  Rattus norvegicus
  8iq9-assembly1_B  TM=5.755E-01  e=2.403E-04  Klebsiella phage VLC6
  8iqe-assembly1_B  TM=5.649E-01  e=7.961E-04  Klebsiella phage VLC6
  8iqe-assembly1_A  TM=5.601E-01  e=8.406E-04  Klebsiella phage VLC6

Solvent-accessible surface area (backbone atoms only — not comparable to full-atom values): 31613 Å² total; per-residue (Å²): 134,62,61,93,48,34,29,68,101,80,44,80,38,41,22,94,36,18,13,35,66,95,62,48,39,74,27,69,23,76,27,82,26,34,76,41,57,51,34,40,54,69,84,28,39,26,48,45,40,89,46,24,26,69,50,33,8,76,38,44,17,94,31,24,18,50,75,82,72,28,45,70,37,72,34,34,67,76,20,19,75,43,55,45,40,42,75,85,42,43,30,47,45,36,95,45,24,30,62,57,29,10,79,40,43,30,90,46,18,35,66,74,78,71,27,44,73,67,75,54,31,80,35,13,40,37,95,80,65,86,41,34,62,76,50,59,95,91,54,56,52,59,47,16,85,32,25,28,65,72,33,14,77,36,48,30,89,36,23,14,54,75,29,67,86,40,91,36,9,28,42,72,30,72,36,33,44,43,15,18,47,72,48,32,26,40,36,42,55,76,80,33,39,30,55,42,14,83,29,21,22,67,52,28,10,76,41,36,26,92,26,15,10,49,74,34,60,23,38,65,42,12,26,44,72,29,70,30,26,79,85,26,18,75,49,59,47,32,40,41,70,81,25,43,27,48,44,34,93,69,30,29,64,55,27,7,77,37,51,36,92,98,52,74,77,81,53,84,64,70,40,53,45,56,42,36,80,12,23,34,98,84,72,43,75,40,63,54,46,74,57,51,92,83,42,64,88,56,53,99,86,26,25,19,51,31,24,84,89,38,34,54,43,33,37,81,46,78,36,86,57,71,46,43,28,40,37,38,36,37,31,31,25,82,43,98,53,67,44,68,32,40,41,35,41,34,69,74,58,84,90,52,96,74,68,71,48,70,33,81,44,78,45,59,53,40,98,55,72,43,77,44,84,48,51,44,96,87,34,59,43,80,44,61,60,44,47,33,37,40,34,44,38,29,59,54,67,40,38,34,25,35,36,30,58,39,48,41,71,76,81,66,43,65,74,82,72,67,72,84,52,52,70,24,30,40,84,48,53,90,82,53,81,51,31,54,58,41,59,54,89,69,68,68,65,31,73,36,49,47,51,100,88,45,81,52,51,24,39,51,45,98,88,70,50,74,42,78,55,52,67,52,53,55,86,74,42,37,74,92,61,47,66,27,37,40,46,73,32,56,90,49,64,46,38,39,36,36,68,34,63,35,82,53,73,44,46,28,32,43,38,39,30,30,38,17,79,51,89,39,71,45,66,30,41,37,37,32,36,42,94,92,36,81,59,40,78,32,31,37,64,50,37,21,35,53,43,54,36,70,42,62,36,44,35,24,44,96,37,33,80,35,72,33,73,43,61,56,39,72,32,39,39,35,38,44,37,50,47,71,37,68,36,29,47,31,33,43,33,36,24,42,56,92,66,63,57,77,60,53,64,43,76,42,74,69,128